Protein AF-A0A1P8FLA1-F1 (afdb_monomer)

pLDDT: mean 89.1, std 13.0, range [24.81, 98.81]

Mean predicted aligned error: 10.37 Å

Structure (mmCIF, N/CA/C/O backbone):
data_AF-A0A1P8FLA1-F1
#
_entry.id   AF-A0A1P8FLA1-F1
#
loop_
_atom_site.group_PDB
_atom_site.id
_atom_site.type_symbol
_atom_site.label_atom_id
_atom_site.label_alt_id
_atom_site.label_comp_id
_atom_site.label_asym_id
_atom_site.label_entity_id
_atom_site.label_seq_id
_atom_site.pdbx_PDB_ins_code
_atom_site.Cartn_x
_atom_site.Cartn_y
_atom_site.Cartn_z
_atom_site.occupancy
_atom_site.B_iso_or_equiv
_atom_site.auth_seq_id
_atom_site.auth_comp_id
_atom_site.auth_asym_id
_atom_site.auth_atom_id
_atom_site.pdbx_PDB_model_num
ATOM 1 N N . MET A 1 1 ? -24.719 -13.688 -19.313 1.00 31.91 1 MET A N 1
ATOM 2 C CA . MET A 1 1 ? -23.621 -13.554 -20.292 1.00 31.91 1 MET A CA 1
ATOM 3 C C . MET A 1 1 ? -22.405 -13.103 -19.505 1.00 31.91 1 MET A C 1
ATOM 5 O O . MET A 1 1 ? -22.441 -12.004 -18.977 1.00 31.91 1 MET A O 1
ATOM 9 N N . LEU A 1 2 ? -21.429 -13.993 -19.299 1.00 28.66 2 LEU A N 1
ATOM 10 C CA . LEU A 1 2 ? -20.189 -13.680 -18.582 1.00 28.66 2 LEU A CA 1
ATOM 11 C C . LEU A 1 2 ? -19.355 -12.711 -19.432 1.00 28.66 2 LEU A C 1
ATOM 13 O O . LEU A 1 2 ? -18.985 -13.062 -20.553 1.00 28.66 2 LEU A O 1
ATOM 17 N N . SER A 1 3 ? -19.051 -11.526 -18.903 1.00 26.59 3 SER A N 1
ATOM 18 C CA . SER A 1 3 ? -17.996 -10.672 -19.451 1.00 26.59 3 SER A CA 1
ATOM 19 C C . SER A 1 3 ? -16.650 -11.251 -19.039 1.00 26.59 3 SER A C 1
ATOM 21 O O . SER A 1 3 ? -16.275 -11.218 -17.870 1.00 26.59 3 SER A O 1
ATOM 23 N N . LEU A 1 4 ? -15.941 -11.808 -20.017 1.00 25.27 4 LEU A N 1
ATOM 24 C CA . LEU A 1 4 ? -14.537 -12.166 -19.911 1.00 25.27 4 LEU A CA 1
ATOM 25 C C . LEU A 1 4 ? -13.747 -10.851 -19.802 1.00 25.27 4 LEU A C 1
ATOM 27 O O . LEU A 1 4 ? -13.587 -10.136 -20.791 1.00 25.27 4 LEU A O 1
ATOM 31 N N 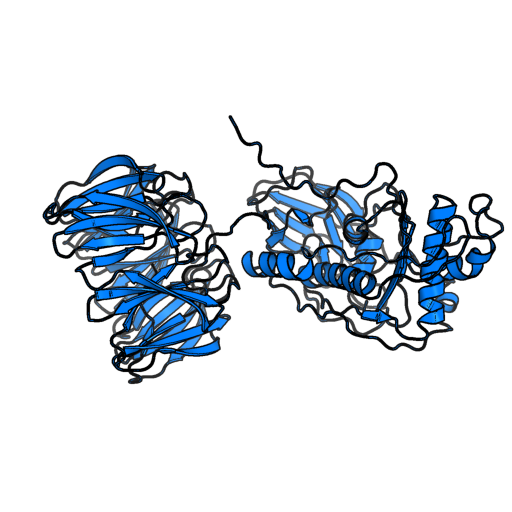. VAL A 1 5 ? -13.313 -10.495 -18.595 1.00 26.98 5 VAL A N 1
ATOM 32 C CA . VAL A 1 5 ? -12.340 -9.417 -18.400 1.00 26.98 5 VAL A CA 1
ATOM 33 C C . VAL A 1 5 ? -11.045 -9.885 -19.060 1.00 26.98 5 VAL A C 1
ATOM 35 O O . VAL A 1 5 ? -10.452 -10.877 -18.637 1.00 26.98 5 VAL A O 1
ATOM 38 N N . LEU A 1 6 ? -10.645 -9.224 -20.149 1.00 24.81 6 LEU A N 1
ATOM 39 C CA . LEU A 1 6 ? -9.324 -9.410 -20.740 1.00 24.81 6 LEU A CA 1
ATOM 40 C C . LEU A 1 6 ? -8.294 -9.037 -19.667 1.00 24.81 6 LEU A C 1
ATOM 42 O O . LEU A 1 6 ? -8.102 -7.856 -19.383 1.00 24.81 6 LEU A O 1
ATOM 46 N N . LEU A 1 7 ? -7.620 -10.036 -19.090 1.00 28.16 7 LEU A N 1
ATOM 47 C CA . LEU A 1 7 ? -6.320 -9.811 -18.471 1.00 28.16 7 LEU A CA 1
ATOM 48 C C . LEU A 1 7 ? -5.453 -9.123 -19.528 1.00 28.16 7 LEU A C 1
ATOM 50 O O . LEU A 1 7 ? -5.267 -9.661 -20.624 1.00 28.16 7 LEU A O 1
ATOM 54 N N . ALA A 1 8 ? -4.929 -7.942 -19.211 1.00 29.03 8 ALA A N 1
ATOM 55 C CA . ALA A 1 8 ? -3.833 -7.371 -19.970 1.00 29.03 8 ALA A CA 1
ATOM 56 C C . ALA A 1 8 ? -2.646 -8.331 -19.821 1.00 29.03 8 ALA A C 1
ATOM 58 O O . ALA A 1 8 ? -1.945 -8.331 -18.811 1.00 29.03 8 ALA A O 1
ATOM 59 N N . ALA A 1 9 ? -2.485 -9.222 -20.798 1.00 28.44 9 ALA A N 1
ATOM 60 C CA . ALA A 1 9 ? -1.326 -10.085 -20.888 1.00 28.44 9 ALA A CA 1
ATOM 61 C C . ALA A 1 9 ? -0.068 -9.207 -20.897 1.00 28.44 9 ALA A C 1
ATOM 63 O O . ALA A 1 9 ? -0.044 -8.156 -21.547 1.00 28.44 9 ALA A O 1
ATOM 64 N N . ALA A 1 10 ? 0.974 -9.650 -20.188 1.00 36.9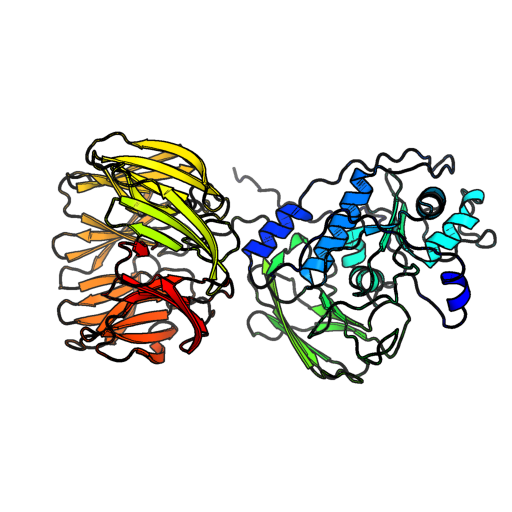1 10 ALA A N 1
ATOM 65 C CA . ALA A 1 10 ? 2.327 -9.140 -20.385 1.00 36.91 10 ALA A CA 1
ATOM 66 C C . ALA A 1 10 ? 2.614 -9.055 -21.897 1.00 36.91 10 ALA A C 1
ATOM 68 O O . ALA A 1 10 ? 2.111 -9.908 -22.638 1.00 36.91 10 ALA A O 1
ATOM 69 N N . PRO A 1 11 ? 3.361 -8.044 -22.380 1.00 35.06 11 PRO A N 1
ATOM 70 C CA . PRO A 1 11 ? 3.592 -7.876 -23.808 1.00 35.06 11 PRO A CA 1
ATOM 71 C C . PRO A 1 11 ? 4.134 -9.185 -24.385 1.00 35.06 11 PRO A C 1
ATOM 73 O O . PRO A 1 11 ? 5.237 -9.614 -24.055 1.00 35.06 11 PRO A O 1
ATOM 76 N N . ALA A 1 12 ? 3.323 -9.851 -25.208 1.00 34.38 12 ALA A N 1
ATOM 77 C CA . ALA A 1 12 ? 3.752 -11.031 -25.930 1.00 34.38 12 ALA A CA 1
ATOM 78 C C . ALA A 1 12 ? 4.843 -10.578 -26.903 1.00 34.38 12 ALA A C 1
ATOM 80 O O . ALA A 1 12 ? 4.587 -9.761 -27.792 1.00 34.38 12 ALA A O 1
ATOM 81 N N . PHE A 1 13 ? 6.069 -11.055 -26.693 1.00 44.44 13 PHE A N 1
ATOM 82 C CA . PHE A 1 13 ? 7.175 -10.787 -27.602 1.00 44.44 13 PHE A CA 1
ATOM 83 C C . PHE A 1 13 ? 6.821 -11.308 -29.003 1.00 44.44 13 PHE A C 1
ATOM 85 O O . PHE A 1 13 ? 6.165 -12.344 -29.144 1.00 44.44 13 PHE A O 1
ATOM 92 N N . ALA A 1 14 ? 7.214 -10.575 -30.048 1.00 46.84 14 ALA A N 1
ATOM 93 C CA . ALA A 1 14 ? 7.041 -11.037 -31.423 1.00 46.84 14 ALA A CA 1
ATOM 94 C C . ALA A 1 14 ? 7.743 -12.398 -31.608 1.00 46.84 14 ALA A C 1
ATOM 96 O O . ALA A 1 14 ? 8.778 -12.638 -30.989 1.00 46.84 14 ALA A O 1
ATOM 97 N N . GLN A 1 15 ? 7.208 -13.273 -32.471 1.00 43.75 15 GLN A N 1
ATOM 98 C CA . GLN A 1 15 ? 7.729 -14.637 -32.697 1.00 43.75 15 GLN A CA 1
ATOM 99 C C . GLN A 1 15 ? 9.218 -14.703 -33.108 1.00 43.75 15 GLN A C 1
ATOM 101 O O . GLN A 1 15 ? 9.812 -15.770 -32.996 1.00 43.75 15 GLN A O 1
ATOM 106 N N . ASP A 1 16 ? 9.816 -13.574 -33.508 1.00 58.03 16 ASP A N 1
ATOM 107 C CA . ASP A 1 16 ? 11.208 -13.447 -33.960 1.00 58.03 16 ASP A CA 1
ATOM 108 C C . ASP A 1 16 ? 12.077 -12.543 -33.050 1.00 58.03 16 ASP A C 1
ATOM 110 O O . ASP A 1 16 ? 13.140 -12.076 -33.464 1.00 58.03 16 ASP A O 1
ATOM 114 N N . ALA A 1 17 ? 11.638 -12.242 -31.820 1.00 78.12 17 ALA A N 1
ATOM 115 C CA . ALA A 1 17 ? 12.408 -11.400 -30.904 1.00 78.12 17 ALA A CA 1
ATOM 116 C C . ALA A 1 17 ? 13.679 -12.117 -30.401 1.00 78.12 17 ALA A C 1
ATOM 118 O O . ALA A 1 17 ? 13.623 -13.237 -29.896 1.00 78.12 17 ALA A O 1
ATOM 119 N N . GLN A 1 18 ? 14.837 -11.463 -30.518 1.00 85.62 18 GLN A N 1
ATOM 120 C CA . GLN A 1 18 ? 16.144 -12.024 -30.173 1.00 85.62 18 GLN A CA 1
ATOM 121 C C . GLN A 1 18 ? 16.954 -11.054 -29.313 1.00 85.62 18 GLN A C 1
ATOM 123 O O . GLN A 1 18 ? 17.125 -9.888 -29.667 1.00 85.62 18 GLN A O 1
ATOM 128 N N . LEU A 1 19 ? 17.525 -11.558 -28.222 1.00 88.69 19 LEU A N 1
ATOM 129 C CA . LEU A 1 19 ? 18.595 -10.881 -27.493 1.00 88.69 19 LEU A CA 1
ATOM 130 C C . LEU A 1 19 ? 19.948 -11.387 -28.003 1.00 88.69 19 LEU A C 1
ATOM 132 O O . LEU A 1 19 ? 20.130 -12.591 -28.215 1.00 88.69 19 LEU A O 1
ATOM 136 N N . GLY A 1 20 ? 20.899 -10.478 -28.215 1.00 85.62 20 GLY A N 1
ATOM 137 C CA . GLY A 1 20 ? 22.300 -10.865 -28.389 1.00 85.62 20 GLY A CA 1
ATOM 138 C C . GLY A 1 20 ? 22.859 -11.393 -27.068 1.00 85.62 20 GLY A C 1
ATOM 139 O O . GLY A 1 20 ? 22.128 -11.422 -26.087 1.00 85.62 20 GLY A O 1
ATOM 140 N N . PRO A 1 21 ? 24.127 -11.819 -26.998 1.00 85.06 21 PRO A N 1
ATOM 141 C CA . PRO A 1 21 ? 24.830 -11.793 -25.720 1.00 85.06 21 PRO A CA 1
ATOM 142 C C . PRO A 1 21 ? 24.956 -10.340 -25.224 1.00 85.06 21 PRO A C 1
ATOM 144 O O . PRO A 1 21 ? 24.716 -9.394 -25.974 1.00 85.06 21 PRO A O 1
ATOM 147 N N . ALA A 1 22 ? 25.339 -10.163 -23.961 1.00 82.44 22 ALA A N 1
ATOM 148 C CA . ALA A 1 22 ? 25.677 -8.850 -23.419 1.00 82.44 22 ALA A CA 1
ATOM 149 C C . ALA A 1 22 ? 27.112 -8.444 -23.803 1.00 82.44 22 ALA A C 1
ATOM 151 O O . ALA A 1 22 ? 27.976 -9.320 -23.954 1.00 82.44 22 ALA A O 1
ATOM 152 N N . PRO A 1 23 ? 27.416 -7.133 -23.895 1.00 83.19 23 PRO A N 1
ATOM 153 C CA . PRO A 1 23 ? 28.763 -6.692 -24.217 1.00 83.19 23 PRO A CA 1
ATOM 154 C C . PRO A 1 23 ? 29.713 -7.037 -23.064 1.00 83.19 23 PRO A C 1
ATOM 156 O O . PRO A 1 23 ? 29.343 -6.959 -21.889 1.00 83.19 23 PRO A O 1
ATOM 159 N N . TRP A 1 24 ? 30.944 -7.417 -23.399 1.00 74.69 24 TRP A N 1
ATOM 160 C CA . TRP A 1 24 ? 31.965 -7.844 -22.442 1.00 74.69 24 TRP A CA 1
ATOM 161 C C . TRP A 1 24 ? 33.340 -7.299 -22.832 1.00 74.69 24 TRP A C 1
ATOM 163 O O . TRP A 1 24 ? 33.589 -7.001 -24.000 1.00 74.69 24 TRP A O 1
ATOM 173 N N . PHE A 1 25 ? 34.232 -7.173 -21.848 1.00 68.12 25 PHE A N 1
ATOM 174 C CA . PHE A 1 25 ? 35.617 -6.750 -22.060 1.00 68.12 25 PHE A CA 1
ATOM 175 C C . PHE A 1 25 ? 36.573 -7.913 -21.831 1.00 68.12 25 PHE A C 1
ATOM 177 O O . PHE A 1 25 ? 36.444 -8.638 -20.844 1.00 68.12 25 PHE A O 1
ATOM 184 N N . ASP A 1 26 ? 37.607 -8.019 -22.658 1.00 57.34 26 ASP A N 1
ATOM 185 C CA . ASP A 1 26 ? 38.807 -8.764 -22.283 1.00 57.34 26 ASP A CA 1
ATOM 186 C C . ASP A 1 26 ? 39.887 -7.806 -21.736 1.00 57.34 26 ASP A C 1
ATOM 188 O O . ASP A 1 26 ? 39.865 -6.593 -21.963 1.00 57.34 26 ASP A O 1
ATOM 192 N N . ALA A 1 27 ? 40.853 -8.336 -20.983 1.00 50.91 27 ALA A N 1
ATOM 193 C CA . ALA A 1 27 ? 41.927 -7.525 -20.402 1.00 50.91 27 ALA A CA 1
ATOM 194 C C . ALA A 1 27 ? 42.806 -6.826 -21.468 1.00 50.91 27 ALA A C 1
ATOM 196 O O . ALA A 1 27 ? 43.453 -5.822 -21.170 1.00 50.91 27 ALA A O 1
ATOM 197 N N . SER A 1 28 ? 42.817 -7.325 -22.709 1.00 53.28 28 SER A N 1
ATOM 198 C CA . SER A 1 28 ? 43.561 -6.768 -23.848 1.00 53.28 28 SER A CA 1
ATOM 199 C C . SER A 1 28 ? 42.853 -5.613 -24.566 1.00 53.28 28 SER A C 1
ATOM 201 O O . SER A 1 28 ? 43.512 -4.812 -25.226 1.00 53.28 28 SER A O 1
ATOM 203 N N . SER A 1 29 ? 41.535 -5.488 -24.425 1.00 53.78 29 SER A N 1
ATOM 204 C CA . SER A 1 29 ? 40.696 -4.505 -25.121 1.00 53.78 29 SER A CA 1
ATOM 205 C C . SER A 1 29 ? 40.427 -3.252 -24.291 1.00 53.78 29 SER A C 1
ATOM 207 O O . SER A 1 29 ? 39.883 -2.282 -24.813 1.00 53.78 29 SER A O 1
ATOM 209 N N . TYR A 1 30 ? 40.905 -3.199 -23.043 1.00 56.78 30 TYR A N 1
ATOM 210 C CA . TYR A 1 30 ? 40.777 -2.041 -22.151 1.00 56.78 30 TYR A CA 1
ATOM 211 C C . TYR A 1 30 ? 41.151 -0.720 -22.861 1.00 56.78 30 TYR A C 1
ATOM 213 O O . TYR A 1 30 ? 40.375 0.227 -22.880 1.00 56.78 30 TYR A O 1
ATOM 221 N N . ALA A 1 31 ? 42.280 -0.664 -23.575 1.00 53.12 31 ALA A N 1
ATOM 222 C CA . ALA A 1 31 ? 42.702 0.548 -24.292 1.00 53.12 31 ALA A CA 1
ATOM 223 C C . ALA A 1 31 ? 41.784 0.954 -25.473 1.00 53.12 31 ALA A C 1
ATOM 225 O O . ALA A 1 31 ? 41.673 2.144 -25.781 1.00 53.12 31 ALA A O 1
ATOM 226 N N . TYR A 1 32 ? 41.110 -0.006 -26.118 1.00 54.19 32 TYR A N 1
ATOM 227 C CA . TYR A 1 32 ? 40.192 0.237 -27.240 1.00 54.19 32 TYR A CA 1
ATOM 228 C C . TYR A 1 32 ? 38.908 0.946 -26.781 1.00 54.19 32 TYR A C 1
ATOM 230 O O . TYR A 1 32 ? 38.392 1.819 -27.476 1.00 54.19 32 TYR A O 1
ATOM 238 N N . PHE A 1 33 ? 38.428 0.647 -25.572 1.00 55.72 33 PHE A N 1
ATOM 239 C CA . PHE A 1 33 ? 37.184 1.219 -25.057 1.00 55.72 33 PHE A CA 1
ATOM 240 C C . PHE A 1 33 ? 37.326 2.635 -24.461 1.00 55.72 33 PHE A C 1
ATOM 242 O O . PHE A 1 33 ? 36.334 3.364 -24.445 1.00 55.72 33 PHE A O 1
ATOM 249 N N . PHE A 1 34 ? 38.526 3.055 -24.021 1.00 55.72 34 PHE A N 1
ATOM 250 C CA . PHE A 1 34 ? 38.703 4.253 -23.169 1.00 55.72 34 PHE A CA 1
ATOM 251 C C . PHE A 1 34 ? 39.449 5.450 -23.791 1.00 55.72 34 PHE A C 1
ATOM 253 O O . PHE A 1 34 ? 39.518 6.508 -23.169 1.00 55.72 34 PHE A O 1
ATOM 260 N N . THR A 1 35 ? 40.008 5.348 -24.999 1.00 52.50 35 THR A N 1
ATOM 261 C CA . THR A 1 35 ? 40.899 6.398 -25.547 1.00 52.50 35 THR A CA 1
ATOM 262 C C . THR A 1 35 ? 40.202 7.658 -26.088 1.00 52.50 35 THR A C 1
ATOM 264 O O . THR A 1 35 ? 40.901 8.602 -26.451 1.00 52.50 35 THR A O 1
ATOM 267 N N . GLN A 1 36 ? 38.863 7.736 -26.128 1.00 51.03 36 GLN A N 1
ATOM 268 C CA . GLN A 1 36 ? 38.160 8.776 -26.907 1.00 51.03 36 GLN A CA 1
ATOM 269 C C . GLN A 1 36 ? 37.080 9.608 -26.187 1.00 51.03 36 GLN A C 1
ATOM 271 O O . GLN A 1 36 ? 36.448 10.437 -26.839 1.00 51.03 36 GLN A O 1
ATOM 276 N N . GLU A 1 37 ? 36.843 9.473 -24.878 1.00 55.44 37 GLU A N 1
ATOM 277 C CA . GLU A 1 37 ? 35.618 10.053 -24.289 1.00 55.44 37 GLU A CA 1
ATOM 278 C C . GLU A 1 37 ? 35.858 11.182 -23.284 1.00 55.44 37 GLU A C 1
ATOM 280 O O . GLU A 1 37 ? 36.515 11.018 -22.259 1.00 55.44 37 GLU A O 1
ATOM 285 N N . LYS A 1 38 ? 35.260 12.345 -23.568 1.00 49.69 38 LYS A N 1
ATOM 286 C CA . LYS A 1 38 ? 35.011 13.414 -22.592 1.00 49.69 38 LYS A CA 1
ATOM 287 C C . LYS A 1 38 ? 33.520 13.384 -22.255 1.00 49.69 38 LYS A C 1
ATOM 289 O O . LYS A 1 38 ? 32.700 13.428 -23.168 1.00 49.69 38 LYS A O 1
ATOM 294 N N . SER A 1 39 ? 33.165 13.264 -20.979 1.00 57.97 39 SER A N 1
ATOM 295 C CA . SER A 1 39 ? 31.798 12.984 -20.512 1.00 57.97 39 SER A CA 1
ATOM 296 C C . SER A 1 39 ? 31.036 14.237 -20.070 1.00 57.97 39 SER A C 1
ATOM 298 O O . SER A 1 39 ? 31.539 14.991 -19.238 1.00 57.97 39 SER A O 1
ATOM 300 N N . PHE A 1 40 ? 29.794 14.388 -20.543 1.00 53.88 40 PHE A N 1
ATOM 301 C CA . PHE A 1 40 ? 28.754 15.239 -19.947 1.00 53.88 40 PHE A CA 1
ATOM 302 C C . PHE A 1 40 ? 27.384 14.551 -20.097 1.00 53.88 40 PHE A C 1
ATOM 304 O O . PHE A 1 40 ? 27.126 13.901 -21.109 1.00 53.88 40 PHE A O 1
ATOM 311 N N . ALA A 1 41 ? 26.525 14.679 -19.081 1.00 60.81 41 ALA A N 1
ATOM 312 C CA . ALA A 1 41 ? 25.224 14.013 -18.976 1.00 60.81 41 ALA A CA 1
ATOM 313 C C . ALA A 1 41 ? 24.078 15.032 -18.915 1.00 60.81 41 ALA A C 1
ATOM 315 O O . ALA A 1 41 ? 24.230 16.096 -18.310 1.00 60.81 41 ALA A O 1
ATOM 316 N N . LYS A 1 42 ? 22.905 14.681 -19.455 1.00 63.66 42 LYS A N 1
ATOM 317 C CA . LYS A 1 42 ? 21.631 15.331 -19.107 1.00 63.66 42 LYS A CA 1
ATOM 318 C C . LYS A 1 42 ? 20.812 14.353 -18.265 1.00 63.66 42 LYS A C 1
ATOM 320 O O . LYS A 1 42 ? 20.441 13.287 -18.757 1.00 63.66 42 LYS A O 1
ATOM 325 N N . ALA A 1 43 ? 20.518 14.713 -17.016 1.00 61.12 43 ALA A N 1
ATOM 326 C CA . ALA A 1 43 ? 19.530 13.988 -16.221 1.00 61.12 43 ALA A CA 1
ATOM 327 C C . ALA A 1 43 ? 18.148 14.187 -16.864 1.00 61.12 43 ALA A C 1
ATOM 329 O O . ALA A 1 43 ? 17.716 15.321 -17.068 1.00 61.12 43 ALA A O 1
ATOM 330 N N . VAL A 1 44 ? 17.497 13.087 -17.239 1.00 69.31 44 VAL A N 1
ATOM 331 C CA . VAL A 1 44 ? 16.188 13.104 -17.910 1.00 69.31 44 VAL A CA 1
ATOM 332 C C . VAL A 1 44 ? 15.069 12.924 -16.890 1.00 69.31 44 VAL A C 1
ATOM 334 O O . VAL A 1 44 ? 14.147 13.730 -16.807 1.00 69.31 44 VAL A O 1
ATOM 337 N N . THR A 1 45 ? 15.165 11.876 -16.077 1.00 75.38 45 THR A N 1
ATOM 338 C CA . THR A 1 45 ? 14.226 11.584 -14.995 1.00 75.38 45 THR A CA 1
ATOM 339 C C . THR A 1 45 ? 15.019 10.945 -13.874 1.00 75.38 45 THR A C 1
ATOM 341 O O . THR A 1 45 ? 15.568 9.861 -14.057 1.00 75.38 45 THR A O 1
ATOM 344 N N . THR A 1 46 ? 15.110 11.636 -12.741 1.00 86.12 46 THR A N 1
ATOM 345 C CA . THR A 1 46 ? 15.734 11.096 -11.534 1.00 86.12 46 THR A CA 1
ATOM 346 C C . THR A 1 46 ? 14.653 10.447 -10.687 1.00 86.12 46 THR A C 1
ATOM 348 O O . THR A 1 46 ? 13.742 11.131 -10.225 1.00 86.12 46 THR A O 1
ATOM 351 N N . ILE A 1 47 ? 14.769 9.142 -10.474 1.00 90.19 47 ILE A N 1
ATOM 352 C CA . ILE A 1 47 ? 13.895 8.371 -9.593 1.00 90.19 47 ILE A CA 1
ATOM 353 C C . ILE A 1 47 ? 14.708 8.027 -8.346 1.00 90.19 47 ILE A C 1
ATOM 355 O O . ILE A 1 47 ? 15.753 7.373 -8.427 1.00 90.19 47 ILE A O 1
ATOM 359 N N . THR A 1 48 ? 14.267 8.511 -7.187 1.00 89.94 48 THR A N 1
ATOM 360 C CA . THR A 1 48 ? 14.844 8.095 -5.905 1.00 89.94 48 THR A CA 1
ATOM 361 C C . THR A 1 48 ? 14.577 6.607 -5.679 1.00 89.94 48 THR A C 1
ATOM 363 O O . THR A 1 48 ? 13.547 6.121 -6.148 1.00 89.94 48 THR A O 1
ATOM 366 N N . PRO A 1 49 ? 15.452 5.882 -4.957 1.00 91.69 49 PRO A N 1
ATOM 367 C CA . PRO A 1 49 ? 15.188 4.502 -4.557 1.00 91.69 49 PRO A CA 1
ATOM 368 C C . PRO A 1 49 ? 13.746 4.311 -4.070 1.00 91.69 49 PRO A C 1
ATOM 370 O O . PRO A 1 49 ? 13.278 5.058 -3.208 1.00 91.69 49 PRO A O 1
ATOM 373 N N . ILE A 1 50 ? 13.034 3.353 -4.664 1.00 91.12 50 ILE A N 1
ATOM 374 C CA . ILE A 1 50 ? 11.629 3.086 -4.348 1.00 91.12 50 ILE A CA 1
ATOM 375 C C . ILE A 1 50 ? 11.581 2.336 -3.018 1.00 91.12 50 ILE A C 1
ATOM 377 O O . ILE A 1 50 ? 12.319 1.373 -2.813 1.00 91.12 50 ILE A O 1
ATOM 381 N N . ALA A 1 51 ? 10.698 2.764 -2.117 1.00 85.88 51 ALA A N 1
ATOM 382 C CA . ALA A 1 51 ? 10.455 2.087 -0.849 1.00 85.88 51 ALA A CA 1
ATOM 383 C C . ALA A 1 51 ? 9.664 0.791 -1.086 1.00 85.88 51 ALA A C 1
ATOM 385 O O . ALA A 1 51 ? 8.462 0.728 -0.845 1.00 85.88 51 ALA A O 1
ATOM 386 N N . THR A 1 52 ? 10.337 -0.258 -1.562 1.00 89.06 52 THR A N 1
ATOM 387 C CA . THR A 1 52 ? 9.708 -1.549 -1.882 1.00 89.06 52 THR A CA 1
ATOM 38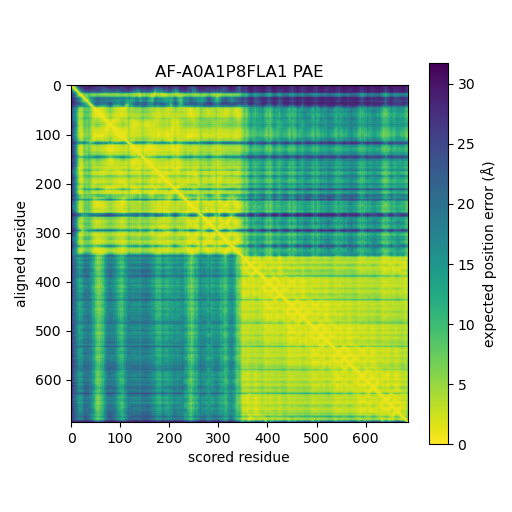8 C C . THR A 1 52 ? 9.120 -2.257 -0.660 1.00 89.06 52 THR A C 1
ATOM 390 O O . THR A 1 52 ? 8.337 -3.185 -0.816 1.00 89.06 52 THR A O 1
ATOM 393 N N . GLY A 1 53 ? 9.421 -1.820 0.567 1.00 81.00 53 GLY A N 1
ATOM 394 C CA . GLY A 1 53 ? 8.681 -2.239 1.764 1.00 81.00 53 GLY A CA 1
ATOM 395 C C . GLY A 1 53 ? 7.184 -1.902 1.700 1.00 81.00 53 GLY A C 1
ATOM 396 O O . GLY A 1 53 ? 6.378 -2.679 2.199 1.00 81.00 53 GLY A O 1
ATOM 397 N N . SER A 1 54 ? 6.809 -0.829 0.992 1.00 78.81 54 SER A N 1
ATOM 398 C CA . SER A 1 54 ? 5.422 -0.393 0.803 1.00 78.81 54 SER A CA 1
ATOM 399 C C . SER A 1 54 ? 4.872 -0.842 -0.556 1.00 78.81 54 SER A C 1
ATOM 401 O O . SER A 1 54 ? 5.405 -0.520 -1.628 1.00 78.81 54 SER A O 1
ATOM 403 N N . LYS A 1 55 ? 3.746 -1.569 -0.521 1.00 82.06 55 LYS A N 1
ATOM 404 C CA . LYS A 1 55 ? 3.000 -1.978 -1.725 1.00 82.06 55 LYS A CA 1
ATOM 405 C C . LYS A 1 55 ? 2.507 -0.753 -2.505 1.00 82.06 55 LYS A C 1
ATOM 407 O O . LYS A 1 55 ? 2.572 -0.745 -3.733 1.00 82.06 55 LYS A O 1
ATOM 412 N N . TYR A 1 56 ? 2.085 0.295 -1.797 1.00 77.81 56 TYR A N 1
ATOM 413 C CA . TYR A 1 56 ? 1.553 1.534 -2.370 1.00 77.81 56 TYR A CA 1
ATOM 414 C C . TYR A 1 56 ? 2.641 2.372 -3.028 1.00 77.81 56 TYR A C 1
ATOM 416 O O . TYR A 1 56 ? 2.490 2.743 -4.190 1.00 77.81 56 TYR A O 1
ATOM 424 N N . ALA A 1 57 ? 3.779 2.579 -2.355 1.00 80.94 57 ALA A N 1
ATOM 425 C CA . ALA A 1 57 ? 4.922 3.273 -2.950 1.00 80.94 57 ALA A CA 1
ATOM 426 C C . ALA A 1 57 ?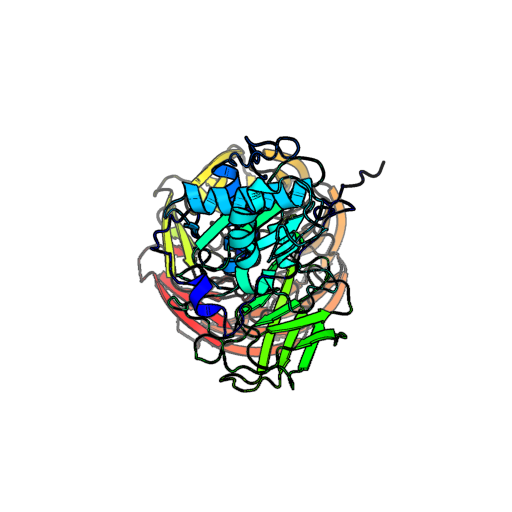 5.377 2.572 -4.240 1.00 80.94 57 ALA A C 1
ATOM 428 O O . ALA A 1 57 ? 5.649 3.216 -5.255 1.00 80.94 57 ALA A O 1
ATOM 429 N N . THR A 1 58 ? 5.378 1.237 -4.227 1.00 90.00 58 THR A N 1
ATOM 430 C CA . THR A 1 58 ? 5.722 0.429 -5.398 1.00 90.00 58 THR A CA 1
ATOM 431 C C . THR A 1 58 ? 4.691 0.555 -6.524 1.00 90.00 58 THR A C 1
ATOM 433 O O . THR A 1 58 ? 5.074 0.728 -7.684 1.00 90.00 58 THR A O 1
ATOM 436 N N . LYS A 1 59 ? 3.387 0.496 -6.214 1.00 87.06 59 LYS A N 1
ATOM 437 C CA . LYS A 1 59 ? 2.307 0.677 -7.200 1.00 87.06 59 LYS A CA 1
ATOM 438 C C . LYS A 1 59 ? 2.334 2.079 -7.805 1.00 87.06 59 LYS A C 1
ATOM 440 O O . LYS A 1 59 ? 2.284 2.209 -9.024 1.00 87.06 59 LYS A O 1
ATOM 445 N N . SER A 1 60 ? 2.481 3.106 -6.973 1.00 83.31 60 SER A N 1
ATOM 446 C CA . SER A 1 60 ? 2.579 4.503 -7.397 1.00 83.31 60 SER A CA 1
ATOM 447 C C . SER A 1 60 ? 3.775 4.719 -8.329 1.00 83.31 60 SER A C 1
ATOM 449 O O . SER A 1 60 ? 3.630 5.286 -9.414 1.00 83.31 60 SER A O 1
ATOM 451 N N . ALA A 1 61 ? 4.946 4.170 -7.988 1.00 90.19 61 ALA A N 1
ATOM 452 C CA . ALA A 1 61 ? 6.118 4.225 -8.857 1.00 90.19 61 ALA A CA 1
ATOM 453 C C . ALA A 1 61 ? 5.910 3.461 -10.176 1.00 90.19 61 ALA A C 1
ATOM 455 O O . ALA A 1 61 ? 6.304 3.947 -11.237 1.00 90.19 61 ALA A O 1
ATOM 456 N N . TYR A 1 62 ? 5.265 2.290 -10.134 1.00 92.69 62 TYR A N 1
ATOM 457 C CA . TYR A 1 62 ? 4.893 1.541 -11.336 1.00 92.69 62 TYR A CA 1
ATOM 458 C C . TYR A 1 62 ? 3.975 2.371 -12.241 1.00 92.69 62 TYR A C 1
ATOM 460 O O . TYR A 1 62 ? 4.286 2.555 -13.414 1.00 92.69 62 TYR A O 1
ATOM 468 N N . GLN A 1 63 ? 2.900 2.947 -11.702 1.00 88.19 63 GLN A N 1
ATOM 469 C CA . GLN A 1 63 ? 1.955 3.777 -12.454 1.00 88.19 63 GLN A CA 1
ATOM 470 C C . GLN A 1 63 ? 2.603 5.047 -13.019 1.00 88.19 63 GLN A C 1
ATOM 472 O O . GLN A 1 63 ? 2.310 5.438 -14.145 1.00 88.19 63 GLN A O 1
ATOM 477 N N . THR A 1 64 ? 3.506 5.667 -12.260 1.00 86.94 64 THR A N 1
ATOM 478 C CA . THR A 1 64 ? 4.133 6.942 -12.631 1.00 86.94 64 THR A CA 1
ATOM 479 C C . THR A 1 64 ? 5.238 6.767 -13.670 1.00 86.94 64 THR A C 1
ATOM 481 O O . THR A 1 64 ? 5.321 7.552 -14.611 1.00 86.94 64 THR A O 1
ATOM 484 N N . TYR A 1 65 ? 6.097 5.755 -13.517 1.00 89.38 65 TYR A N 1
ATOM 485 C CA . TYR A 1 65 ? 7.341 5.653 -14.292 1.00 89.38 65 TYR A CA 1
ATOM 486 C C . TYR A 1 65 ? 7.371 4.485 -15.278 1.00 89.38 65 TYR A C 1
ATOM 488 O O . TYR A 1 65 ? 8.119 4.540 -16.256 1.00 89.38 65 TYR A O 1
ATOM 496 N N . PHE A 1 66 ? 6.575 3.439 -15.040 1.00 90.69 66 PHE A N 1
ATOM 497 C CA . PHE A 1 66 ? 6.548 2.231 -15.866 1.00 90.69 66 PHE A CA 1
ATOM 498 C C . PHE A 1 66 ? 5.241 2.071 -16.652 1.00 90.69 66 PHE A C 1
ATOM 500 O O . PHE A 1 66 ? 5.243 1.527 -17.742 1.00 90.69 66 PHE A O 1
ATOM 507 N N . LEU A 1 67 ? 4.092 2.526 -16.174 1.00 89.75 67 LEU A N 1
ATOM 508 C CA . LEU A 1 67 ? 2.849 2.383 -16.932 1.00 89.75 67 LEU A CA 1
ATOM 509 C C . LEU A 1 67 ? 2.680 3.362 -18.115 1.00 89.75 67 LEU A C 1
ATOM 511 O O . LEU A 1 67 ? 2.000 2.969 -19.066 1.00 89.75 67 LEU A O 1
ATOM 515 N N . PRO A 1 68 ? 3.264 4.585 -18.136 1.00 89.31 68 PRO A N 1
ATOM 516 C CA . PRO A 1 68 ? 3.033 5.519 -19.234 1.00 89.31 68 PRO A CA 1
ATOM 517 C C . PRO A 1 68 ? 3.307 4.910 -20.613 1.00 89.31 68 PRO A C 1
ATOM 519 O O . PRO A 1 68 ? 4.314 4.217 -20.826 1.00 89.31 68 PRO A O 1
ATOM 522 N N . ALA A 1 69 ? 2.401 5.200 -21.552 1.00 89.12 69 ALA A N 1
ATOM 523 C CA . ALA A 1 69 ? 2.442 4.674 -22.909 1.00 89.12 69 ALA A CA 1
ATOM 524 C C . ALA A 1 69 ? 3.770 5.007 -23.598 1.00 89.12 69 ALA A C 1
ATOM 526 O O . ALA A 1 69 ? 4.300 6.111 -23.461 1.00 89.12 69 ALA A O 1
ATOM 527 N N . MET A 1 70 ? 4.288 4.043 -24.356 1.00 91.25 70 MET A N 1
ATOM 528 C CA . MET A 1 70 ? 5.485 4.232 -25.165 1.00 91.25 70 MET A CA 1
ATOM 529 C C . MET A 1 70 ? 5.252 5.341 -26.205 1.00 91.25 70 MET A C 1
ATOM 531 O O . MET A 1 70 ? 4.321 5.224 -27.008 1.00 91.25 70 MET A O 1
ATOM 535 N N . PRO A 1 71 ? 6.078 6.404 -26.230 1.00 92.81 71 PRO A N 1
ATOM 536 C CA . PRO A 1 71 ? 6.031 7.405 -27.287 1.00 92.81 71 PRO A CA 1
ATOM 537 C C . PRO A 1 71 ? 6.369 6.793 -28.649 1.00 92.81 71 PRO A C 1
ATOM 539 O O . PRO A 1 71 ? 7.066 5.780 -28.733 1.00 92.81 71 PRO A O 1
ATOM 542 N N . SER A 1 72 ? 5.941 7.447 -29.731 1.00 91.88 72 SER A N 1
ATOM 543 C CA . SER A 1 72 ? 6.405 7.077 -31.070 1.00 91.88 72 SER A CA 1
ATOM 544 C C . SER A 1 72 ? 7.934 7.154 -31.144 1.00 91.88 72 SER A C 1
ATOM 546 O O . SER A 1 72 ? 8.555 8.115 -30.677 1.00 91.88 72 SER A O 1
ATOM 548 N N . ILE A 1 73 ? 8.542 6.138 -31.760 1.00 92.25 73 ILE A N 1
ATOM 549 C CA . ILE A 1 73 ? 9.990 6.092 -32.001 1.00 92.25 73 ILE A CA 1
ATOM 550 C C . ILE A 1 73 ? 10.410 7.248 -32.928 1.00 92.25 73 ILE A C 1
ATOM 552 O O . ILE A 1 73 ? 11.522 7.751 -32.803 1.00 92.25 73 ILE A O 1
ATOM 556 N N . ASP A 1 74 ? 9.528 7.666 -33.849 1.00 94.12 74 ASP A N 1
ATOM 557 C CA . ASP A 1 74 ? 9.779 8.648 -34.921 1.00 94.12 74 ASP A CA 1
ATOM 558 C C . ASP A 1 74 ? 11.121 8.430 -35.630 1.00 94.12 74 ASP A C 1
ATOM 560 O O . ASP A 1 74 ? 11.914 9.351 -35.830 1.00 94.12 74 ASP A O 1
ATOM 564 N N . PHE A 1 75 ? 11.383 7.174 -35.992 1.00 95.44 75 PHE A N 1
ATOM 565 C CA . PHE A 1 75 ? 12.567 6.792 -36.747 1.00 95.44 75 PHE A CA 1
ATOM 566 C C . PHE A 1 75 ? 12.577 7.491 -38.116 1.00 95.44 75 PHE A C 1
ATOM 568 O O . PHE A 1 75 ? 11.742 7.201 -38.972 1.00 95.44 75 PHE A O 1
ATOM 575 N N . THR A 1 76 ? 13.531 8.401 -38.327 1.00 96.44 76 THR A N 1
ATOM 576 C CA . THR A 1 76 ? 13.654 9.199 -39.565 1.00 96.44 76 THR A CA 1
ATOM 577 C C . THR A 1 76 ? 14.529 8.541 -40.636 1.00 96.44 76 THR A C 1
ATOM 579 O O . THR A 1 76 ? 14.656 9.063 -41.744 1.00 96.44 76 THR A O 1
ATOM 582 N N . GLY A 1 77 ? 15.169 7.417 -40.304 1.00 95.38 77 GLY A N 1
ATOM 583 C CA . GLY A 1 77 ? 16.058 6.682 -41.197 1.00 95.38 77 GLY A CA 1
ATOM 584 C C . GLY A 1 77 ? 15.333 5.705 -42.123 1.00 95.38 77 GLY A C 1
ATOM 585 O O . GLY A 1 77 ? 14.116 5.723 -42.290 1.00 95.38 77 GLY A O 1
ATOM 586 N N . SER A 1 78 ? 16.106 4.811 -42.737 1.00 95.75 78 SER A N 1
ATOM 587 C CA . SER A 1 78 ? 15.589 3.745 -43.593 1.00 95.75 78 SER A CA 1
ATOM 588 C C . SER A 1 78 ? 16.428 2.485 -43.444 1.00 95.75 78 SER A C 1
ATOM 590 O O . SER A 1 78 ? 17.624 2.501 -43.734 1.00 95.75 78 SER A O 1
ATOM 592 N N . VAL A 1 79 ? 15.788 1.382 -43.040 1.00 95.25 79 VAL A N 1
ATOM 593 C CA . VAL A 1 79 ? 16.440 0.065 -42.965 1.00 95.25 79 VAL A CA 1
ATOM 594 C C . VAL A 1 79 ? 16.818 -0.424 -44.363 1.00 95.25 79 VAL A C 1
ATOM 596 O O . VAL A 1 79 ? 17.973 -0.752 -44.610 1.00 95.25 79 VAL A O 1
ATOM 599 N N . ALA A 1 80 ? 15.877 -0.376 -45.310 1.00 93.88 80 ALA A N 1
ATOM 600 C CA . ALA A 1 80 ? 16.121 -0.769 -46.699 1.00 93.88 80 ALA A CA 1
ATOM 601 C C . ALA A 1 80 ? 17.120 0.160 -47.414 1.00 93.88 80 ALA A C 1
ATOM 603 O O . ALA A 1 80 ? 17.904 -0.289 -48.244 1.00 93.88 80 ALA A O 1
ATOM 604 N N . GLY A 1 81 ? 17.098 1.455 -47.083 1.00 95.12 81 GLY A N 1
ATOM 605 C CA . GLY A 1 81 ? 18.003 2.463 -47.635 1.00 95.12 81 GLY A CA 1
ATOM 606 C C . GLY A 1 81 ? 19.324 2.612 -46.881 1.00 95.12 81 GLY A C 1
ATOM 607 O O . GLY A 1 81 ? 20.063 3.551 -47.168 1.00 95.12 81 GLY A O 1
ATOM 608 N N . CYS A 1 82 ? 19.615 1.757 -45.893 1.00 96.06 82 CYS A N 1
ATOM 609 C CA . CYS A 1 82 ? 20.839 1.804 -45.084 1.00 96.06 82 CYS A CA 1
ATOM 610 C C . CYS A 1 82 ? 21.152 3.186 -44.490 1.00 96.06 82 CYS A C 1
ATOM 612 O O . CYS A 1 82 ? 22.309 3.591 -44.397 1.00 96.06 82 CYS A O 1
ATOM 614 N N . THR A 1 83 ? 20.113 3.927 -44.113 1.00 96.62 83 THR A N 1
ATOM 615 C CA . THR A 1 83 ? 20.228 5.292 -43.602 1.00 96.62 83 THR A CA 1
ATOM 616 C C . THR A 1 83 ? 19.921 5.286 -42.105 1.00 96.62 83 THR A C 1
ATOM 618 O O . THR A 1 83 ? 18.776 5.003 -41.748 1.00 96.62 83 THR A O 1
ATOM 621 N N . PRO A 1 84 ? 20.889 5.604 -41.222 1.00 94.75 84 PRO A N 1
ATOM 622 C CA . PRO A 1 84 ? 20.676 5.600 -39.776 1.00 94.75 84 PRO A CA 1
ATOM 623 C C . PRO A 1 84 ? 19.579 6.567 -39.332 1.00 94.75 84 PRO A C 1
ATOM 625 O O . PRO A 1 84 ? 18.713 6.174 -38.574 1.00 94.75 84 PRO A O 1
ATOM 628 N N . GLY A 1 85 ? 19.553 7.807 -39.823 1.00 94.19 85 GLY A N 1
ATOM 629 C CA . GLY A 1 85 ? 18.584 8.800 -39.344 1.00 94.19 85 GLY A CA 1
ATOM 630 C C . GLY A 1 85 ? 18.678 9.030 -37.829 1.00 94.19 85 GLY A C 1
ATOM 631 O O . GLY A 1 85 ? 19.757 8.952 -37.245 1.00 94.19 85 GLY A O 1
ATOM 632 N N . THR A 1 86 ? 17.545 9.333 -37.203 1.00 93.31 86 THR A N 1
ATOM 633 C CA . THR A 1 86 ? 17.400 9.647 -35.774 1.00 93.31 86 THR A CA 1
ATOM 634 C C . THR A 1 86 ? 16.115 9.045 -35.206 1.00 93.31 86 THR A C 1
ATOM 636 O O . THR A 1 86 ? 15.254 8.592 -35.959 1.00 93.31 86 THR A O 1
ATOM 639 N N . ILE A 1 87 ? 15.985 9.074 -33.878 1.00 93.38 87 ILE A N 1
ATOM 640 C CA . ILE A 1 87 ? 14.776 8.714 -33.120 1.00 93.38 87 ILE A CA 1
ATOM 641 C C . ILE A 1 87 ? 14.364 9.866 -32.198 1.00 93.38 87 ILE A C 1
ATOM 643 O O . ILE A 1 87 ? 15.197 10.710 -31.836 1.00 93.38 87 ILE A O 1
ATOM 647 N N . SER A 1 88 ? 13.090 9.904 -31.806 1.00 93.12 88 SER A N 1
ATOM 648 C CA . SER A 1 88 ? 12.533 10.987 -30.993 1.00 93.12 88 SER A CA 1
ATOM 649 C C . SER A 1 88 ? 13.216 11.095 -29.628 1.00 93.12 88 SER A C 1
ATOM 651 O O . SER A 1 88 ? 13.572 10.103 -28.986 1.00 93.12 88 SER A O 1
ATOM 653 N N . THR A 1 89 ? 13.376 12.329 -29.142 1.00 90.25 89 THR A N 1
ATOM 654 C CA . THR A 1 89 ? 13.844 12.573 -27.771 1.00 90.25 89 THR A CA 1
ATOM 655 C C . THR A 1 89 ? 12.886 11.959 -26.755 1.00 90.25 89 THR A C 1
ATOM 657 O O . THR A 1 89 ? 13.349 11.325 -25.818 1.00 90.25 89 THR A O 1
ATOM 660 N N . ALA A 1 90 ? 11.571 12.056 -26.978 1.00 91.81 90 ALA A N 1
ATOM 661 C CA . ALA A 1 90 ? 10.566 11.479 -26.087 1.00 91.81 90 ALA A CA 1
ATOM 662 C C . ALA A 1 90 ? 10.738 9.959 -25.916 1.00 91.81 90 ALA A C 1
ATOM 664 O O . ALA A 1 90 ? 10.686 9.464 -24.794 1.00 91.81 90 ALA A O 1
ATOM 665 N N . TYR A 1 91 ? 11.009 9.220 -26.999 1.00 92.56 91 TYR A N 1
ATOM 666 C CA . TYR A 1 91 ? 11.279 7.784 -26.920 1.00 92.56 91 TYR A CA 1
ATOM 667 C C . TYR A 1 91 ? 12.584 7.481 -26.169 1.00 92.56 91 TYR A C 1
ATOM 669 O O . TYR A 1 91 ? 12.600 6.625 -25.286 1.00 92.56 91 TYR A O 1
ATOM 677 N N . LYS A 1 92 ? 13.668 8.221 -26.451 1.00 91.44 92 LYS A N 1
ATOM 678 C CA . LYS A 1 92 ? 14.947 8.076 -25.727 1.00 91.44 92 LYS A CA 1
ATOM 679 C C . LYS A 1 92 ? 14.774 8.313 -24.225 1.00 91.44 92 LYS A C 1
ATOM 681 O O . LYS A 1 92 ? 15.270 7.538 -23.410 1.00 91.44 92 LYS A O 1
ATOM 686 N N . GLU A 1 93 ? 14.053 9.370 -23.865 1.00 90.75 93 GLU A N 1
ATOM 687 C CA . GLU A 1 93 ? 13.765 9.731 -22.479 1.00 90.75 93 GLU A CA 1
ATOM 688 C C . GLU A 1 93 ? 12.876 8.677 -21.790 1.00 90.75 93 GLU A C 1
ATOM 690 O O . GLU A 1 93 ? 13.131 8.311 -20.642 1.00 90.75 93 GLU A O 1
ATOM 695 N N . TRP A 1 94 ? 11.914 8.096 -22.513 1.00 92.44 94 TRP A N 1
ATOM 696 C CA . TRP A 1 94 ? 11.084 6.992 -22.026 1.00 92.44 94 TRP A CA 1
ATOM 697 C C . TRP A 1 94 ? 11.889 5.707 -21.764 1.00 92.44 94 TRP A C 1
ATOM 699 O O . TRP A 1 94 ? 11.739 5.108 -20.699 1.00 92.44 94 TRP A O 1
ATOM 709 N N . VAL A 1 95 ? 12.805 5.315 -22.661 1.00 93.12 95 VAL A N 1
ATOM 710 C CA . VAL A 1 95 ? 13.709 4.162 -22.449 1.00 93.12 95 VAL A CA 1
ATOM 711 C C . VAL A 1 95 ? 14.580 4.368 -21.205 1.00 93.12 95 VAL A C 1
ATOM 713 O O . VAL A 1 95 ? 14.732 3.459 -20.389 1.00 93.12 95 VAL A O 1
ATOM 716 N N . VAL A 1 96 ? 15.120 5.575 -21.012 1.00 92.75 96 VAL A N 1
ATOM 717 C CA . VAL A 1 96 ? 15.901 5.912 -19.811 1.00 92.75 96 VAL A CA 1
ATOM 718 C C . VAL A 1 96 ? 15.045 5.842 -18.546 1.00 92.75 96 VAL A C 1
ATOM 720 O O . VAL A 1 96 ? 15.496 5.288 -17.545 1.00 92.75 96 VAL A O 1
ATOM 723 N N . SER A 1 97 ? 13.801 6.330 -18.590 1.00 92.50 97 SER A N 1
ATOM 724 C CA . SER A 1 97 ? 12.855 6.212 -17.472 1.00 92.50 97 SER A CA 1
ATOM 725 C C . SER A 1 97 ? 12.617 4.748 -17.079 1.00 92.50 97 SER A C 1
ATOM 727 O O . SER A 1 97 ? 12.639 4.423 -15.893 1.00 92.50 97 SER A O 1
ATOM 729 N N . ARG A 1 98 ? 12.490 3.835 -18.056 1.00 92.88 98 ARG A N 1
ATOM 730 C CA . ARG A 1 98 ? 12.364 2.384 -17.805 1.00 92.88 98 ARG A CA 1
ATOM 731 C C . ARG A 1 98 ? 13.580 1.821 -17.077 1.00 92.88 98 ARG A C 1
ATOM 733 O O . ARG A 1 98 ? 13.423 1.131 -16.072 1.00 92.88 98 ARG A O 1
ATOM 740 N N . ILE A 1 99 ? 14.786 2.136 -17.551 1.00 94.88 99 ILE A N 1
ATOM 741 C CA . ILE A 1 99 ? 16.039 1.704 -16.911 1.00 94.88 99 ILE A CA 1
ATOM 742 C C . ILE A 1 99 ? 16.104 2.245 -15.476 1.00 94.88 99 ILE A C 1
ATOM 744 O O . ILE A 1 99 ? 16.385 1.499 -14.537 1.00 94.88 99 ILE A O 1
ATOM 748 N N . ASN A 1 100 ? 15.783 3.527 -15.286 1.00 95.00 100 ASN A N 1
ATOM 749 C CA . ASN A 1 100 ? 15.790 4.170 -13.975 1.00 95.00 100 ASN A CA 1
ATOM 750 C C . ASN A 1 100 ? 14.745 3.590 -13.018 1.00 95.00 100 ASN A C 1
ATOM 752 O O . ASN A 1 100 ? 15.034 3.494 -11.828 1.00 95.00 100 ASN A O 1
ATOM 756 N N . TYR A 1 101 ? 13.587 3.145 -13.512 1.00 96.06 101 TYR A N 1
ATOM 757 C CA . TYR A 1 101 ? 12.588 2.446 -12.703 1.00 96.06 101 TYR A CA 1
ATOM 758 C C . TYR A 1 101 ? 13.143 1.126 -12.149 1.00 96.06 101 TYR A C 1
ATOM 760 O O . TYR A 1 101 ? 13.106 0.906 -10.939 1.00 96.06 101 TYR A O 1
ATOM 768 N N . TYR A 1 102 ? 13.729 0.278 -13.004 1.00 96.81 102 TYR A N 1
ATOM 769 C CA . TYR A 1 102 ? 14.341 -0.983 -12.567 1.00 96.81 102 TYR A CA 1
ATOM 770 C C . TYR A 1 102 ? 15.474 -0.751 -11.562 1.00 96.81 102 TYR A C 1
ATOM 772 O O . TYR A 1 102 ? 15.555 -1.443 -10.548 1.00 96.81 102 TYR A O 1
ATOM 780 N N . ARG A 1 103 ? 16.310 0.269 -11.787 1.00 95.31 103 ARG A N 1
ATOM 781 C CA . ARG A 1 103 ? 17.350 0.671 -10.829 1.00 95.31 103 ARG A CA 1
ATOM 782 C C . ARG A 1 103 ? 16.742 1.085 -9.488 1.00 95.31 103 ARG A C 1
ATOM 784 O O . ARG A 1 103 ? 17.114 0.509 -8.466 1.00 95.31 103 ARG A O 1
ATOM 791 N N . ALA A 1 104 ? 15.765 1.990 -9.495 1.00 95.25 104 ALA A N 1
ATOM 792 C CA . ALA A 1 104 ? 15.106 2.487 -8.288 1.00 95.25 104 ALA A CA 1
ATOM 793 C C . ALA A 1 104 ? 14.414 1.378 -7.483 1.00 95.25 104 ALA A C 1
ATOM 795 O O . ALA A 1 104 ? 14.502 1.382 -6.256 1.00 95.25 104 ALA A O 1
ATOM 796 N N . MET A 1 105 ? 13.817 0.388 -8.154 1.00 96.56 105 MET A N 1
ATOM 797 C CA . MET A 1 105 ? 13.244 -0.805 -7.516 1.00 96.56 105 MET A CA 1
ATOM 798 C C . MET A 1 105 ? 14.290 -1.631 -6.756 1.00 96.56 105 MET A C 1
ATOM 800 O O . MET A 1 105 ? 13.975 -2.239 -5.740 1.00 96.56 105 MET A O 1
ATOM 804 N N . THR A 1 106 ? 15.543 -1.652 -7.214 1.00 94.94 106 THR A N 1
ATOM 805 C CA . THR A 1 106 ? 16.630 -2.392 -6.543 1.00 94.94 106 THR A CA 1
ATOM 806 C C . THR A 1 106 ? 17.346 -1.605 -5.446 1.00 94.94 106 THR A C 1
ATOM 808 O O . THR A 1 106 ? 18.339 -2.076 -4.895 1.00 94.94 106 THR A O 1
ATOM 811 N N . GLY A 1 107 ? 16.866 -0.400 -5.131 1.00 92.50 107 GLY A N 1
ATOM 812 C CA . GLY A 1 107 ? 17.504 0.503 -4.176 1.00 92.50 107 GLY A CA 1
ATOM 813 C C . GLY A 1 107 ? 18.609 1.379 -4.779 1.00 92.50 107 GLY A C 1
ATOM 814 O O . GLY A 1 107 ? 19.174 2.217 -4.080 1.00 92.50 107 GLY A O 1
ATOM 815 N N . LEU A 1 108 ? 18.915 1.224 -6.072 1.00 92.25 108 LEU A N 1
ATOM 816 C CA . LEU A 1 108 ? 19.876 2.074 -6.772 1.00 92.25 108 LEU A CA 1
ATOM 817 C C . LEU A 1 108 ? 19.266 3.437 -7.118 1.00 92.25 108 LEU A C 1
ATOM 819 O O . LEU A 1 108 ? 18.073 3.523 -7.401 1.00 92.25 108 LEU A O 1
ATOM 823 N N . PRO A 1 109 ? 20.071 4.510 -7.206 1.00 90.94 109 PRO A N 1
ATOM 824 C CA . PRO A 1 109 ? 19.618 5.750 -7.819 1.00 90.94 109 PRO A CA 1
ATOM 825 C C . PRO A 1 109 ? 19.191 5.513 -9.277 1.00 90.94 109 PRO A C 1
ATOM 827 O O . PRO A 1 109 ? 19.987 5.080 -10.122 1.00 90.94 109 PRO A O 1
ATOM 830 N N . GLY A 1 110 ? 17.935 5.833 -9.586 1.00 90.88 110 GLY A N 1
ATOM 831 C CA . GLY A 1 110 ? 17.408 5.879 -10.945 1.00 90.88 110 GLY A CA 1
ATOM 832 C C . GLY A 1 110 ? 17.791 7.191 -11.620 1.00 90.88 110 GLY A C 1
ATOM 833 O O . GLY A 1 110 ? 16.920 7.986 -11.947 1.00 90.88 110 GLY A O 1
ATOM 834 N N . SER A 1 111 ? 19.090 7.455 -11.762 1.00 88.81 111 SER A N 1
ATOM 835 C CA . SER A 1 111 ? 19.633 8.718 -12.279 1.00 88.81 111 SER A CA 1
ATOM 836 C C . SER A 1 111 ? 20.505 8.538 -13.523 1.00 88.81 111 SER A C 1
ATOM 838 O O . SER A 1 111 ? 21.349 9.389 -13.805 1.00 88.81 111 SER A O 1
ATOM 840 N N . VAL A 1 112 ? 20.340 7.432 -14.255 1.00 89.25 112 VAL A N 1
ATOM 841 C CA . VAL A 1 112 ? 20.981 7.264 -15.564 1.00 89.25 112 VAL A CA 1
ATOM 842 C C . VAL A 1 112 ? 20.452 8.352 -16.495 1.00 89.25 112 VAL A C 1
ATOM 844 O O . VAL A 1 112 ? 19.249 8.618 -16.536 1.00 89.25 112 VAL A O 1
ATOM 847 N N . GLY A 1 113 ? 21.360 9.011 -17.208 1.00 89.25 113 GLY A N 1
ATOM 848 C CA . GLY A 1 113 ? 21.052 10.046 -18.188 1.00 89.25 113 GLY A CA 1
ATOM 849 C C . GLY A 1 113 ? 21.400 9.628 -19.613 1.00 89.25 113 GLY A C 1
ATOM 850 O O . GLY A 1 113 ? 22.079 8.628 -19.844 1.00 89.25 113 GLY A O 1
ATOM 851 N N . LEU A 1 114 ? 20.965 10.434 -20.580 1.00 87.19 114 LEU A N 1
ATOM 852 C CA . LEU A 1 114 ? 21.435 10.302 -21.958 1.00 87.19 114 LEU A CA 1
ATOM 853 C C . LEU A 1 114 ? 22.845 10.883 -22.081 1.00 87.19 114 LEU A C 1
ATOM 855 O O . LEU A 1 114 ? 23.131 11.961 -21.545 1.00 87.19 114 LEU A O 1
ATOM 859 N N . ASN A 1 115 ? 23.707 10.186 -22.817 1.00 76.56 115 ASN A N 1
ATOM 860 C CA . ASN A 1 115 ? 25.014 10.704 -23.191 1.00 76.56 115 ASN A CA 1
ATOM 861 C C . ASN A 1 115 ? 24.847 11.848 -24.205 1.00 76.56 115 ASN A C 1
ATOM 863 O O . ASN A 1 115 ? 24.370 11.636 -25.320 1.00 76.56 115 ASN A O 1
ATOM 867 N N . THR A 1 116 ? 25.238 13.061 -23.809 1.00 66.50 116 THR A N 1
ATOM 868 C CA . THR A 1 116 ? 25.162 14.265 -24.648 1.00 66.50 116 THR A CA 1
ATOM 869 C C . THR A 1 116 ? 26.532 14.764 -25.096 1.00 66.50 116 THR A C 1
ATOM 871 O O . THR A 1 116 ? 26.612 15.824 -25.721 1.00 66.50 116 THR A O 1
ATOM 874 N N . SER A 1 117 ? 27.621 14.043 -24.811 1.00 58.97 117 SER A N 1
ATOM 875 C CA . SER A 1 117 ? 28.932 14.404 -25.339 1.00 58.97 117 SER A CA 1
ATOM 876 C C . SER A 1 117 ? 29.083 13.898 -26.774 1.00 58.97 117 SER A C 1
ATOM 878 O O . SER A 1 117 ? 29.008 12.708 -27.052 1.00 58.97 117 SER A O 1
ATOM 880 N N . ASN A 1 118 ? 29.251 14.840 -27.708 1.00 62.75 118 ASN A N 1
ATOM 881 C CA . ASN A 1 118 ? 29.223 14.582 -29.152 1.00 62.75 118 ASN A CA 1
ATOM 882 C C . ASN A 1 118 ? 28.035 13.686 -29.576 1.00 62.75 118 ASN A C 1
ATOM 884 O O . ASN A 1 118 ? 28.234 12.604 -30.135 1.00 62.75 118 ASN A O 1
ATOM 888 N N . PRO A 1 119 ? 26.785 14.118 -29.313 1.00 57.88 119 PRO A N 1
ATOM 889 C CA . PRO A 1 119 ? 25.611 13.269 -29.502 1.00 57.88 119 PRO A CA 1
ATOM 890 C C . PRO A 1 119 ? 25.489 12.830 -30.963 1.00 57.88 119 PRO A C 1
ATOM 892 O O . PRO A 1 119 ? 25.078 11.713 -31.238 1.00 57.88 119 PRO A O 1
ATOM 895 N N . ALA A 1 120 ? 25.955 13.660 -31.901 1.00 60.94 120 ALA A N 1
ATOM 896 C CA . ALA A 1 120 ? 25.972 13.336 -33.317 1.00 60.94 120 ALA A CA 1
ATOM 897 C C . ALA A 1 120 ? 26.820 12.097 -33.662 1.00 60.94 120 ALA A C 1
ATOM 899 O O . ALA A 1 120 ? 26.464 11.411 -34.611 1.00 60.94 120 ALA A O 1
ATOM 900 N N . SER A 1 121 ? 27.904 11.785 -32.936 1.00 77.81 121 SER A N 1
ATOM 901 C CA . SER A 1 121 ? 28.691 10.568 -33.200 1.00 77.81 121 SER A CA 1
ATOM 902 C C . SER A 1 121 ? 28.141 9.360 -32.453 1.00 77.81 121 SER A C 1
ATOM 904 O O . SER A 1 121 ? 27.939 8.321 -33.066 1.00 77.81 121 SER A O 1
ATOM 906 N N . VAL A 1 122 ? 27.836 9.493 -31.158 1.00 83.31 122 VAL A N 1
ATOM 907 C CA . VAL A 1 122 ? 27.369 8.356 -30.345 1.00 83.31 122 VAL A CA 1
ATOM 908 C C . VAL A 1 122 ? 25.963 7.921 -30.760 1.00 83.31 122 VAL A C 1
ATOM 910 O O . VAL A 1 122 ? 25.713 6.728 -30.903 1.00 83.31 122 VAL A O 1
ATOM 913 N N . GLU A 1 123 ? 25.043 8.856 -31.016 1.00 87.50 123 GLU A N 1
ATOM 914 C CA . GLU A 1 123 ? 23.712 8.498 -31.523 1.00 87.50 123 GLU A CA 1
ATOM 915 C C . GLU A 1 123 ? 23.805 7.904 -32.931 1.00 87.50 123 GLU A C 1
ATOM 917 O O . GLU A 1 123 ? 23.107 6.939 -33.228 1.00 87.50 123 GLU A O 1
ATOM 922 N N . LEU A 1 124 ? 24.707 8.411 -33.781 1.00 90.12 124 LEU A N 1
ATOM 923 C CA . LEU A 1 124 ? 24.946 7.826 -35.099 1.00 90.12 124 LEU A CA 1
ATOM 924 C C . LEU A 1 124 ? 25.504 6.402 -34.995 1.00 90.12 124 LEU A C 1
ATOM 926 O O . LEU A 1 124 ? 25.076 5.546 -35.764 1.00 90.12 124 LEU A O 1
ATOM 930 N N . GLU A 1 125 ? 26.418 6.130 -34.063 1.00 91.75 125 GLU A N 1
ATOM 931 C CA . GLU A 1 125 ? 26.932 4.785 -33.773 1.00 91.75 125 GLU A CA 1
ATOM 932 C C . GLU A 1 125 ? 25.792 3.833 -33.399 1.00 91.75 125 GLU A C 1
ATOM 934 O O . GLU A 1 125 ? 25.587 2.816 -34.069 1.00 91.75 125 GLU A O 1
ATOM 939 N N . GLN A 1 126 ? 25.002 4.195 -32.382 1.00 93.69 126 GLN A N 1
ATOM 940 C CA . GLN A 1 126 ? 23.887 3.371 -31.907 1.00 93.69 126 GLN A CA 1
ATOM 941 C C . GLN A 1 126 ? 22.835 3.147 -32.991 1.00 93.69 126 GLN A C 1
ATOM 943 O O . GLN A 1 126 ? 22.354 2.031 -33.195 1.00 93.69 126 GLN A O 1
ATOM 948 N N . GLN A 1 127 ? 22.501 4.199 -33.734 1.00 95.38 127 GLN A N 1
ATOM 949 C CA . GLN A 1 127 ? 21.500 4.122 -34.782 1.00 95.38 127 GLN A CA 1
ATOM 950 C C . GLN A 1 127 ? 22.001 3.346 -36.011 1.00 95.38 127 GLN A C 1
ATOM 952 O O . GLN A 1 127 ? 21.227 2.629 -36.645 1.00 95.38 127 GLN A O 1
ATOM 957 N N . SER A 1 128 ? 23.300 3.426 -36.323 1.00 96.12 128 SER A N 1
ATOM 958 C CA . SER A 1 128 ? 23.930 2.602 -37.364 1.00 96.12 128 SER A CA 1
ATOM 959 C C . SER A 1 128 ? 23.877 1.121 -36.997 1.00 96.12 128 SER A C 1
ATOM 961 O O . SER A 1 128 ? 23.542 0.309 -37.856 1.00 96.12 128 SER A O 1
ATOM 963 N N . ALA A 1 129 ? 24.142 0.769 -35.732 1.00 95.88 129 ALA A N 1
ATOM 964 C CA . ALA A 1 129 ? 23.997 -0.601 -35.239 1.00 95.88 129 ALA A CA 1
ATOM 965 C C . ALA A 1 129 ? 22.549 -1.091 -35.342 1.00 95.88 129 ALA A C 1
ATOM 967 O O . ALA A 1 129 ? 22.299 -2.135 -35.941 1.00 95.88 129 ALA A O 1
ATOM 968 N N . ALA A 1 130 ? 21.586 -0.305 -34.853 1.00 96.69 130 ALA A N 1
ATOM 969 C CA . ALA A 1 130 ? 20.166 -0.643 -34.921 1.00 96.69 130 ALA A CA 1
ATOM 970 C C . ALA A 1 130 ? 19.695 -0.910 -36.364 1.00 96.69 130 ALA A C 1
ATOM 972 O O . ALA A 1 130 ? 19.026 -1.913 -36.620 1.00 96.69 130 ALA A O 1
ATOM 973 N N . VAL A 1 131 ? 20.084 -0.058 -37.323 1.00 97.12 131 VAL A N 1
ATOM 974 C CA . VAL A 1 131 ? 19.773 -0.261 -38.748 1.00 97.12 131 VAL A CA 1
ATOM 975 C C . VAL A 1 131 ? 20.490 -1.478 -39.322 1.00 97.12 131 VAL A C 1
ATOM 977 O O . VAL A 1 131 ? 19.857 -2.263 -40.025 1.00 97.12 131 VAL A O 1
ATOM 980 N N . LEU A 1 132 ? 21.777 -1.669 -39.017 1.00 96.50 132 LEU A N 1
ATOM 981 C CA . LEU A 1 132 ? 22.546 -2.813 -39.508 1.00 96.50 132 LEU A CA 1
ATOM 982 C C . LEU A 1 132 ? 21.940 -4.142 -39.033 1.00 96.50 132 LEU A C 1
ATOM 984 O O . LEU A 1 132 ? 21.784 -5.063 -39.838 1.00 96.50 132 LEU A O 1
ATOM 988 N N . TYR A 1 133 ? 21.576 -4.236 -37.753 1.00 95.56 133 TYR A N 1
ATOM 989 C CA . TYR A 1 133 ? 20.962 -5.432 -37.181 1.00 95.56 133 TYR A CA 1
ATOM 990 C C . TYR A 1 133 ? 19.591 -5.704 -37.792 1.00 95.56 133 TYR A C 1
ATOM 992 O O . TYR A 1 133 ? 19.330 -6.832 -38.207 1.00 95.56 133 TYR A O 1
ATOM 1000 N N . ALA A 1 134 ? 18.746 -4.674 -37.922 1.00 95.00 134 ALA A N 1
ATOM 1001 C CA . ALA A 1 134 ? 17.433 -4.804 -38.552 1.00 95.00 134 ALA A CA 1
ATOM 1002 C C . ALA A 1 134 ? 17.544 -5.245 -40.021 1.00 95.00 134 ALA A C 1
ATOM 1004 O O . ALA A 1 134 ? 16.813 -6.127 -40.460 1.00 95.00 134 ALA A O 1
ATOM 1005 N N . ALA A 1 135 ? 18.487 -4.670 -40.776 1.00 94.50 135 ALA A N 1
ATOM 1006 C CA . ALA A 1 135 ? 18.669 -4.954 -42.199 1.00 94.50 135 ALA A CA 1
ATOM 1007 C C . ALA A 1 135 ? 19.175 -6.377 -42.476 1.00 94.50 135 ALA A C 1
ATOM 1009 O O . ALA A 1 135 ? 18.889 -6.934 -43.533 1.00 94.50 135 ALA A O 1
ATOM 1010 N N . ASN A 1 136 ? 19.937 -6.960 -41.547 1.00 92.94 136 ASN A N 1
ATOM 1011 C CA . ASN A 1 136 ? 20.493 -8.306 -41.695 1.00 92.94 136 ASN A CA 1
ATOM 1012 C C . ASN A 1 136 ? 19.730 -9.366 -40.880 1.00 92.94 136 ASN A C 1
ATOM 1014 O O . ASN A 1 136 ? 20.026 -10.551 -41.026 1.00 92.94 136 ASN A O 1
ATOM 1018 N N . GLY A 1 137 ? 18.785 -8.966 -40.017 1.00 92.00 137 GLY A N 1
ATOM 1019 C CA . GLY A 1 137 ? 18.068 -9.864 -39.107 1.00 92.00 137 GLY A CA 1
ATOM 1020 C C . GLY A 1 137 ? 19.001 -10.627 -38.160 1.00 92.00 137 GLY A C 1
ATOM 1021 O O . GLY A 1 137 ? 18.754 -11.794 -37.868 1.00 92.00 137 GLY A O 1
ATOM 1022 N N . ARG A 1 138 ? 20.131 -10.019 -37.765 1.00 90.38 138 ARG A N 1
ATOM 1023 C CA . ARG A 1 138 ? 21.193 -10.665 -36.971 1.00 90.38 138 ARG A CA 1
ATOM 1024 C C . ARG A 1 138 ? 21.879 -9.700 -36.009 1.00 90.38 138 ARG A C 1
ATOM 1026 O O . ARG A 1 138 ? 22.023 -8.518 -36.308 1.00 90.38 138 ARG A O 1
ATOM 1033 N N . LEU A 1 139 ? 22.377 -10.241 -34.897 1.00 91.44 139 LEU A N 1
ATOM 1034 C CA . LEU A 1 139 ? 23.079 -9.514 -33.835 1.00 91.44 139 LEU A CA 1
ATOM 1035 C C . LEU A 1 139 ? 24.554 -9.922 -33.755 1.00 91.44 139 LEU A C 1
ATOM 1037 O O . LEU A 1 139 ? 24.895 -11.090 -33.932 1.00 91.44 139 LEU A O 1
ATOM 1041 N N . SER A 1 140 ? 25.434 -8.954 -33.491 1.00 89.38 140 SER A N 1
ATOM 1042 C CA . SER A 1 140 ? 26.855 -9.183 -33.199 1.00 89.38 140 SER A CA 1
ATOM 1043 C C . SER A 1 140 ? 27.447 -7.975 -32.482 1.00 89.38 140 SER A C 1
ATOM 1045 O O . SER A 1 140 ? 27.173 -6.841 -32.875 1.00 89.38 140 SER A O 1
ATOM 1047 N N . HIS A 1 141 ? 28.310 -8.212 -31.493 1.00 88.62 141 HIS A N 1
ATOM 1048 C CA . HIS A 1 141 ? 29.129 -7.157 -30.885 1.00 88.62 141 HIS A CA 1
ATOM 1049 C C . HIS A 1 141 ? 30.345 -6.763 -31.729 1.00 88.62 141 HIS A C 1
ATOM 1051 O O . HIS A 1 141 ? 30.953 -5.742 -31.446 1.00 88.62 141 HIS A O 1
ATOM 1057 N N . MET A 1 142 ? 30.703 -7.564 -32.737 1.00 87.31 142 MET A N 1
ATOM 1058 C CA . MET A 1 142 ? 31.822 -7.301 -33.651 1.00 87.31 142 MET A CA 1
ATOM 1059 C C . MET A 1 142 ? 31.381 -7.544 -35.106 1.00 87.31 142 MET A C 1
ATOM 1061 O O . MET A 1 142 ? 31.803 -8.521 -35.742 1.00 87.31 142 MET A O 1
ATOM 1065 N N . PRO A 1 143 ? 30.411 -6.775 -35.636 1.00 87.62 143 PRO A N 1
ATOM 1066 C CA . PRO A 1 143 ? 30.073 -6.827 -37.052 1.00 87.62 143 PRO A CA 1
ATOM 1067 C C . PRO A 1 143 ? 31.296 -6.405 -37.877 1.00 87.62 143 PRO A C 1
ATOM 1069 O O . PRO A 1 143 ? 31.918 -5.386 -37.608 1.00 87.62 143 PRO A O 1
ATOM 1072 N N . SER A 1 144 ? 31.651 -7.175 -38.904 1.00 82.50 144 SER A N 1
ATOM 1073 C CA . SER A 1 144 ? 32.797 -6.858 -39.759 1.00 82.50 144 SER A CA 1
ATOM 1074 C C . SER A 1 144 ? 32.489 -7.138 -41.222 1.00 82.50 144 SER A C 1
ATOM 1076 O O . SER A 1 144 ? 31.661 -7.990 -41.542 1.00 82.50 144 SER A O 1
ATOM 1078 N N . THR A 1 145 ? 33.191 -6.452 -42.125 1.00 76.00 145 THR A N 1
ATOM 1079 C CA . THR A 1 145 ? 33.093 -6.696 -43.576 1.00 76.00 145 THR A CA 1
ATOM 1080 C C . THR A 1 145 ? 33.611 -8.080 -43.976 1.00 76.00 145 THR A C 1
ATOM 1082 O O . THR A 1 145 ? 33.285 -8.568 -45.054 1.00 76.00 145 THR A O 1
ATOM 1085 N N . ALA A 1 146 ? 34.401 -8.721 -43.109 1.00 74.38 146 ALA A N 1
ATOM 1086 C CA . ALA A 1 146 ? 34.876 -10.090 -43.277 1.00 74.38 146 ALA A CA 1
ATOM 1087 C C . ALA A 1 146 ? 33.871 -11.141 -42.768 1.00 74.38 146 ALA A C 1
ATOM 1089 O O . ALA A 1 146 ? 34.044 -12.329 -43.039 1.00 74.38 146 ALA A O 1
ATOM 1090 N N . ASN A 1 147 ? 32.831 -10.734 -42.031 1.00 75.12 147 ASN A N 1
ATOM 1091 C CA . ASN A 1 147 ? 31.801 -11.638 -41.542 1.00 75.12 147 ASN A CA 1
ATOM 1092 C C . ASN A 1 147 ? 30.744 -11.866 -42.642 1.00 75.12 147 ASN A C 1
ATOM 1094 O O . ASN A 1 147 ? 30.007 -10.933 -42.974 1.00 75.12 147 ASN A O 1
ATOM 1098 N N . PRO A 1 148 ? 30.588 -13.096 -43.172 1.00 72.38 148 PRO A N 1
ATOM 1099 C CA . PRO A 1 148 ? 29.625 -13.377 -44.240 1.00 72.38 148 PRO A CA 1
ATOM 1100 C C . PRO A 1 148 ? 28.160 -13.173 -43.815 1.00 72.38 148 PRO A C 1
ATOM 1102 O O . PRO A 1 148 ? 27.268 -13.219 -44.657 1.00 72.38 148 PRO A O 1
ATOM 1105 N N . ALA A 1 149 ? 27.892 -12.952 -42.523 1.00 80.44 149 ALA A N 1
ATOM 1106 C CA . ALA A 1 149 ? 26.560 -12.698 -41.990 1.00 80.44 149 ALA A CA 1
ATOM 1107 C C . ALA A 1 149 ? 26.077 -11.239 -42.126 1.00 80.44 149 ALA A C 1
ATOM 1109 O O . ALA A 1 149 ? 24.878 -11.016 -41.987 1.00 80.44 149 ALA A O 1
ATOM 1110 N N . PHE A 1 150 ? 26.963 -10.265 -42.381 1.00 88.19 150 PHE A N 1
ATOM 1111 C CA . PHE A 1 150 ? 26.618 -8.834 -42.474 1.00 88.19 150 PHE A CA 1
ATOM 1112 C C . PHE A 1 150 ? 26.896 -8.289 -43.879 1.00 88.19 150 PHE A C 1
ATOM 1114 O O . PHE A 1 150 ? 27.837 -7.531 -44.107 1.00 88.19 150 PHE A O 1
ATOM 1121 N N . THR A 1 151 ? 26.077 -8.709 -44.844 1.00 88.88 151 THR A N 1
ATOM 1122 C CA . THR A 1 151 ? 26.226 -8.343 -46.265 1.00 88.88 151 THR A CA 1
ATOM 1123 C C . THR A 1 151 ? 25.380 -7.136 -46.671 1.00 88.88 151 THR A C 1
ATOM 1125 O O . THR A 1 151 ? 25.693 -6.477 -47.663 1.00 88.88 151 THR A O 1
ATOM 1128 N N . THR A 1 152 ? 24.343 -6.802 -45.897 1.00 91.75 152 THR A N 1
ATOM 1129 C CA . THR A 1 152 ? 23.471 -5.646 -46.140 1.00 91.75 152 THR A CA 1
ATOM 1130 C C . THR A 1 152 ? 23.932 -4.449 -45.308 1.00 91.75 152 THR A C 1
ATOM 1132 O O . THR A 1 152 ? 24.301 -4.600 -44.145 1.00 91.75 152 THR A O 1
ATOM 1135 N N . CYS A 1 153 ? 23.905 -3.249 -45.894 1.00 93.75 153 CYS A N 1
ATOM 1136 C CA . CYS A 1 153 ? 24.369 -1.999 -45.274 1.00 93.75 153 CYS A CA 1
ATOM 1137 C C . CYS A 1 153 ? 25.837 -1.996 -44.783 1.00 93.75 153 CYS A C 1
ATOM 1139 O O . CYS A 1 153 ? 26.108 -1.496 -43.689 1.00 93.75 153 CYS A O 1
ATOM 1141 N N . PRO A 1 154 ? 26.821 -2.462 -45.582 1.00 92.88 154 PRO A N 1
ATOM 1142 C CA . PRO A 1 154 ? 28.214 -2.578 -45.136 1.00 92.88 154 PRO A CA 1
ATOM 1143 C C . PRO A 1 154 ? 28.854 -1.235 -44.749 1.00 92.88 154 PRO A C 1
ATOM 1145 O O . PRO A 1 154 ? 29.768 -1.199 -43.932 1.00 92.88 154 PRO A O 1
ATOM 1148 N N . GLY A 1 155 ? 28.350 -0.115 -45.283 1.00 93.69 155 GLY A N 1
ATOM 1149 C CA . GLY A 1 155 ? 28.803 1.229 -44.908 1.00 93.69 155 GLY A CA 1
ATOM 1150 C C . GLY A 1 155 ? 28.504 1.614 -43.454 1.00 93.69 155 GLY A C 1
ATOM 1151 O O . GLY A 1 155 ? 29.127 2.536 -42.939 1.00 93.69 155 GLY A O 1
ATOM 1152 N N . LEU A 1 156 ? 27.592 0.905 -42.780 1.00 95.44 156 LEU A N 1
ATOM 1153 C CA . LEU A 1 156 ? 27.257 1.139 -41.372 1.00 95.44 156 LEU A CA 1
ATOM 1154 C C . LEU A 1 156 ? 28.165 0.376 -40.404 1.00 95.44 156 LEU A C 1
ATOM 1156 O O . LEU A 1 156 ? 28.179 0.695 -39.217 1.00 95.44 156 LEU A O 1
ATOM 1160 N N . ILE A 1 157 ? 28.936 -0.599 -40.897 1.00 92.75 157 ILE A N 1
ATOM 1161 C CA . ILE A 1 157 ? 29.779 -1.481 -40.080 1.00 92.75 157 ILE A CA 1
ATOM 1162 C C . ILE A 1 157 ? 30.763 -0.713 -39.184 1.00 92.75 157 ILE A C 1
ATOM 1164 O O . ILE A 1 157 ? 30.803 -1.041 -38.005 1.00 92.75 157 ILE A O 1
ATOM 1168 N N . PRO A 1 158 ? 31.502 0.320 -39.643 1.00 90.31 158 PRO A N 1
ATOM 1169 C CA . PRO A 1 158 ? 32.458 1.019 -38.775 1.00 90.31 158 PRO A CA 1
ATOM 1170 C C . PRO A 1 158 ? 31.818 1.617 -37.515 1.00 90.31 158 PRO A C 1
ATOM 1172 O O . PRO A 1 158 ? 32.369 1.523 -36.425 1.00 90.31 158 PRO A O 1
ATOM 1175 N N . ASN A 1 159 ? 30.624 2.190 -37.662 1.00 91.00 159 ASN A N 1
ATOM 1176 C CA . ASN A 1 159 ? 29.856 2.758 -36.557 1.00 91.00 159 ASN A CA 1
ATOM 1177 C C . ASN A 1 159 ? 29.189 1.664 -35.709 1.00 91.00 159 ASN A C 1
ATOM 1179 O O . ASN A 1 159 ? 29.156 1.752 -34.482 1.00 91.00 159 ASN A O 1
ATOM 1183 N N . ALA A 1 160 ? 28.666 0.625 -36.364 1.00 91.56 160 ALA A N 1
ATOM 1184 C CA . ALA A 1 160 ? 28.000 -0.487 -35.703 1.00 91.56 160 ALA A CA 1
ATOM 1185 C C . ALA A 1 160 ? 28.957 -1.384 -34.906 1.00 91.56 160 ALA A C 1
ATOM 1187 O O . ALA A 1 160 ? 28.530 -1.977 -33.925 1.00 91.56 160 ALA A O 1
ATOM 1188 N N . ASP A 1 161 ? 30.229 -1.476 -35.294 1.00 88.25 161 ASP A N 1
ATOM 1189 C CA . ASP A 1 161 ? 31.272 -2.197 -34.556 1.00 88.25 161 ASP A CA 1
ATOM 1190 C C . ASP A 1 161 ? 31.563 -1.516 -33.212 1.00 88.25 161 ASP A C 1
ATOM 1192 O O . ASP A 1 161 ? 31.513 -2.146 -32.155 1.00 88.25 161 ASP A O 1
ATOM 1196 N N . ILE A 1 162 ? 31.714 -0.186 -33.234 1.00 85.44 162 ILE A N 1
ATOM 1197 C CA . ILE A 1 162 ? 31.907 0.628 -32.026 1.00 85.44 162 ILE A CA 1
ATOM 1198 C C . ILE A 1 162 ? 30.695 0.522 -31.093 1.00 85.44 162 ILE A C 1
ATOM 1200 O O . ILE A 1 162 ? 30.857 0.313 -29.887 1.00 85.44 162 ILE A O 1
ATOM 1204 N N . ALA A 1 163 ? 29.483 0.682 -31.633 1.00 88.56 163 ALA A N 1
ATOM 1205 C CA . ALA A 1 163 ? 28.259 0.568 -30.847 1.00 88.56 163 ALA A CA 1
ATOM 1206 C C . ALA A 1 163 ? 28.056 -0.855 -30.328 1.00 88.56 163 ALA A C 1
ATOM 1208 O O . ALA A 1 163 ? 27.804 -1.029 -29.136 1.00 88.56 163 ALA A O 1
ATOM 1209 N N . GLY A 1 164 ? 28.202 -1.859 -31.191 1.00 87.69 164 GLY A N 1
ATOM 1210 C CA . GLY A 1 164 ? 28.024 -3.268 -30.873 1.00 87.69 164 GLY A CA 1
ATOM 1211 C C . GLY A 1 164 ? 28.848 -3.668 -29.661 1.00 87.69 164 GLY A C 1
ATOM 1212 O O . GLY A 1 164 ? 28.275 -4.118 -28.676 1.00 87.69 164 GLY A O 1
ATOM 1213 N N . GLY A 1 165 ? 30.154 -3.397 -29.658 1.00 85.06 165 GLY A N 1
ATOM 1214 C CA . GLY A 1 165 ? 31.043 -3.763 -28.550 1.00 85.06 165 GLY A CA 1
ATOM 1215 C C . GLY A 1 165 ? 30.709 -3.124 -27.194 1.00 85.06 165 GLY A C 1
ATOM 1216 O O . GLY A 1 165 ? 31.247 -3.548 -26.176 1.00 85.06 165 GLY A O 1
ATOM 1217 N N . LYS A 1 166 ? 29.835 -2.111 -27.154 1.00 86.50 166 LYS A N 1
ATOM 1218 C CA . LYS A 1 166 ? 29.539 -1.305 -25.956 1.00 86.50 166 LYS A CA 1
ATOM 1219 C C . LYS A 1 166 ? 28.076 -1.348 -25.515 1.00 86.50 166 LYS A C 1
ATOM 1221 O O . LYS A 1 166 ? 27.705 -0.632 -24.578 1.00 86.50 166 LYS A O 1
ATOM 1226 N N . SER A 1 167 ? 27.242 -2.119 -26.206 1.00 92.62 167 SER A N 1
ATOM 1227 C CA . SER A 1 167 ? 25.789 -2.011 -26.084 1.00 92.62 167 SER A CA 1
ATOM 1228 C C . SER A 1 167 ? 25.134 -3.339 -25.772 1.00 92.62 167 SER A C 1
ATOM 1230 O O . SER A 1 167 ? 25.541 -4.372 -26.292 1.00 92.62 167 SER A O 1
ATOM 1232 N N . ASN A 1 168 ? 24.075 -3.287 -24.972 1.00 95.12 168 ASN A N 1
ATOM 1233 C CA . ASN A 1 168 ? 23.048 -4.316 -24.986 1.00 95.12 168 ASN A CA 1
ATOM 1234 C C . ASN A 1 168 ? 22.362 -4.260 -26.361 1.00 95.12 168 ASN A C 1
ATOM 1236 O O . ASN A 1 168 ? 22.002 -3.169 -26.810 1.00 95.12 168 ASN A O 1
ATOM 1240 N N . ILE A 1 169 ? 22.220 -5.394 -27.051 1.00 95.06 169 ILE A N 1
ATOM 1241 C CA . ILE A 1 169 ? 21.723 -5.439 -28.437 1.00 95.06 169 ILE A CA 1
ATOM 1242 C C . ILE A 1 169 ? 20.555 -6.415 -28.578 1.00 95.06 169 ILE A C 1
ATOM 1244 O O . ILE A 1 169 ? 20.562 -7.498 -27.992 1.00 95.06 169 ILE A O 1
ATOM 1248 N N . ALA A 1 170 ? 19.551 -6.040 -29.368 1.00 95.12 170 ALA A N 1
ATOM 1249 C CA . ALA A 1 170 ? 18.353 -6.852 -29.554 1.00 95.12 170 ALA A CA 1
ATOM 1250 C C . ALA A 1 170 ? 17.700 -6.653 -30.930 1.00 95.12 170 ALA A C 1
ATOM 1252 O O . ALA A 1 170 ? 17.950 -5.664 -31.623 1.00 95.12 170 ALA A O 1
ATOM 1253 N N . LEU A 1 171 ? 16.841 -7.600 -31.306 1.00 92.88 171 LEU A N 1
ATOM 1254 C CA . LEU A 1 171 ? 15.983 -7.571 -32.490 1.00 92.88 171 LEU A CA 1
ATOM 1255 C C . LEU A 1 171 ? 14.548 -7.929 -32.120 1.00 92.88 171 LEU A C 1
ATOM 1257 O O . LEU A 1 171 ? 14.330 -8.781 -31.269 1.00 92.88 171 LEU A O 1
ATOM 1261 N N . GLY A 1 172 ? 13.570 -7.314 -32.781 1.00 89.94 172 GLY A N 1
ATOM 1262 C CA . GLY A 1 172 ? 12.162 -7.708 -32.670 1.00 89.94 172 GLY A CA 1
ATOM 1263 C C . GLY A 1 172 ? 11.445 -7.213 -31.410 1.00 89.94 172 GLY A C 1
ATOM 1264 O O . GLY A 1 172 ? 10.303 -7.601 -31.174 1.00 89.94 172 GLY A O 1
ATOM 1265 N N . PHE A 1 173 ? 12.075 -6.340 -30.617 1.00 87.25 173 PHE A N 1
ATOM 1266 C CA . PHE A 1 173 ? 11.462 -5.750 -29.425 1.00 87.25 173 PHE A CA 1
ATOM 1267 C C . PHE A 1 173 ? 10.941 -4.342 -29.707 1.00 87.25 173 PHE A C 1
ATOM 1269 O O . PHE A 1 173 ? 11.676 -3.475 -30.180 1.00 87.25 173 PHE A O 1
ATOM 1276 N N . THR A 1 174 ? 9.678 -4.108 -29.353 1.00 80.19 174 THR A N 1
ATOM 1277 C CA . THR A 1 174 ? 9.088 -2.763 -29.320 1.00 80.19 174 THR A CA 1
ATOM 1278 C C . THR A 1 174 ? 9.456 -2.049 -28.017 1.00 80.19 174 THR A C 1
ATOM 1280 O O . THR A 1 174 ? 9.947 -0.929 -28.062 1.00 80.19 174 THR A O 1
ATOM 1283 N N . ASP A 1 175 ? 9.305 -2.725 -26.870 1.00 87.88 175 ASP A N 1
ATOM 1284 C CA . ASP A 1 175 ? 9.889 -2.322 -25.584 1.00 87.88 175 ASP A CA 1
ATOM 1285 C C . ASP A 1 175 ? 10.996 -3.312 -25.209 1.00 87.88 175 ASP A C 1
ATOM 1287 O O . ASP A 1 175 ? 10.735 -4.465 -24.859 1.00 87.88 175 ASP A O 1
ATOM 1291 N N . VAL A 1 176 ? 12.247 -2.880 -25.344 1.00 91.56 176 VAL A N 1
ATOM 1292 C CA . VAL A 1 176 ? 13.415 -3.756 -25.189 1.00 91.56 176 VAL A CA 1
ATOM 1293 C C . VAL A 1 176 ? 13.867 -3.904 -23.736 1.00 91.56 176 VAL A C 1
ATOM 1295 O O . VAL A 1 176 ? 14.501 -4.899 -23.387 1.00 91.56 176 VAL A O 1
ATOM 1298 N N . VAL A 1 177 ? 13.561 -2.934 -22.865 1.00 95.12 177 VAL A N 1
ATOM 1299 C CA . VAL A 1 177 ? 14.125 -2.904 -21.506 1.00 95.12 177 VAL A CA 1
ATOM 1300 C C . VAL A 1 177 ? 13.638 -4.095 -20.670 1.00 95.12 177 VAL A C 1
ATOM 1302 O O . VAL A 1 177 ? 14.492 -4.751 -20.074 1.00 95.12 177 VAL A O 1
ATOM 1305 N N . PRO A 1 178 ? 12.340 -4.464 -20.662 1.00 94.44 178 PRO A N 1
ATOM 1306 C CA . PRO A 1 178 ? 11.882 -5.687 -20.006 1.00 94.44 178 PRO A CA 1
ATOM 1307 C C . PRO A 1 178 ? 12.542 -6.952 -20.562 1.00 94.44 178 PRO A C 1
ATOM 1309 O O . PRO A 1 178 ? 12.850 -7.848 -19.786 1.00 94.44 178 PRO A O 1
ATOM 1312 N N . GLY A 1 179 ? 12.823 -7.010 -21.870 1.00 93.44 179 GLY A N 1
ATOM 1313 C CA . GLY A 1 179 ? 13.549 -8.125 -22.489 1.00 93.44 179 GLY A CA 1
ATOM 1314 C C . GLY A 1 179 ? 14.976 -8.254 -21.952 1.00 93.44 179 GLY A C 1
ATOM 1315 O O . GLY A 1 179 ? 15.376 -9.323 -21.503 1.00 93.44 179 GLY A O 1
ATOM 1316 N N . PHE A 1 180 ? 15.724 -7.150 -21.894 1.00 95.81 180 PHE A N 1
ATOM 1317 C CA . PHE A 1 180 ? 17.053 -7.123 -21.271 1.00 95.81 180 PHE A CA 1
ATOM 1318 C C . PHE A 1 180 ? 17.022 -7.418 -19.766 1.00 95.81 180 PHE A C 1
ATOM 1320 O O . PHE A 1 180 ? 17.967 -7.995 -19.235 1.00 95.81 180 PHE A O 1
ATOM 1327 N N . MET A 1 181 ? 15.949 -7.041 -19.070 1.00 96.50 181 MET A N 1
ATOM 1328 C CA . MET A 1 181 ? 15.762 -7.388 -17.662 1.00 96.50 181 MET A CA 1
ATOM 1329 C C . MET A 1 181 ? 15.355 -8.848 -17.466 1.00 96.50 181 MET A C 1
ATOM 1331 O O . MET A 1 181 ? 15.698 -9.406 -16.432 1.00 96.50 181 MET A O 1
ATOM 1335 N N . ASP A 1 182 ? 14.662 -9.485 -18.407 1.00 94.25 182 ASP A N 1
ATOM 1336 C CA . ASP A 1 182 ? 14.370 -10.924 -18.385 1.00 94.25 182 ASP A CA 1
ATOM 1337 C C . ASP A 1 182 ? 15.628 -11.748 -18.682 1.00 94.25 182 ASP A C 1
ATOM 1339 O O . ASP A 1 182 ? 15.926 -12.704 -17.967 1.00 94.25 182 ASP A O 1
ATOM 1343 N N . ASP A 1 183 ? 16.421 -11.284 -19.654 1.00 92.75 183 ASP A N 1
ATOM 1344 C CA . ASP A 1 183 ? 17.698 -11.877 -20.058 1.00 92.75 183 ASP A CA 1
ATOM 1345 C C . ASP A 1 183 ? 17.534 -13.353 -20.474 1.00 92.75 183 ASP A C 1
ATOM 1347 O O . ASP A 1 183 ? 18.311 -14.232 -20.092 1.00 92.75 183 ASP A O 1
ATOM 1351 N N . ASP A 1 184 ? 16.461 -13.648 -21.216 1.00 89.00 184 ASP A N 1
ATOM 1352 C CA . ASP A 1 184 ? 16.135 -15.006 -21.652 1.00 89.00 184 ASP A CA 1
ATOM 1353 C C . ASP A 1 184 ? 17.010 -15.485 -22.830 1.00 89.00 184 ASP A C 1
ATOM 1355 O O . ASP A 1 184 ? 17.699 -14.717 -23.509 1.00 89.00 184 ASP A O 1
ATOM 1359 N N . GLY A 1 185 ? 17.006 -16.798 -23.058 1.00 85.31 185 GLY A N 1
ATOM 1360 C CA . GLY A 1 185 ? 17.795 -17.490 -24.070 1.00 85.31 185 GLY A CA 1
ATOM 1361 C C . GLY A 1 185 ? 19.024 -18.192 -23.493 1.00 85.31 185 GLY A C 1
ATOM 1362 O O . GLY A 1 185 ? 19.530 -17.849 -22.420 1.00 85.31 185 GLY A O 1
ATOM 1363 N N . SER A 1 186 ? 19.503 -19.215 -24.203 1.00 81.94 186 SER A N 1
ATOM 1364 C CA . SER A 1 186 ? 20.653 -20.040 -23.797 1.00 81.94 186 SER A CA 1
ATOM 1365 C C . SER A 1 186 ? 21.996 -19.306 -23.886 1.00 81.94 186 SER A C 1
ATOM 1367 O O . SER A 1 186 ? 22.968 -19.720 -23.271 1.00 81.94 186 SER A O 1
ATOM 1369 N N . GLY A 1 187 ? 22.070 -18.201 -24.635 1.00 84.56 187 GLY A N 1
ATOM 1370 C CA . GLY A 1 187 ? 23.256 -17.334 -24.684 1.00 84.56 187 GLY A CA 1
ATOM 1371 C C . GLY A 1 187 ? 23.366 -16.353 -23.511 1.00 84.56 187 GLY A C 1
ATOM 1372 O O . GLY A 1 187 ? 24.368 -15.652 -23.405 1.00 84.56 187 GLY A O 1
ATOM 1373 N N . ASN A 1 188 ? 22.349 -16.307 -22.645 1.00 89.50 188 ASN A N 1
ATOM 1374 C CA . ASN A 1 188 ? 22.139 -15.241 -21.663 1.00 89.50 188 ASN A CA 1
ATOM 1375 C C . ASN A 1 188 ? 22.036 -15.754 -20.217 1.00 89.50 188 ASN A C 1
ATOM 1377 O O . ASN A 1 188 ? 21.574 -15.049 -19.325 1.00 89.50 188 ASN A O 1
ATOM 1381 N N . GLU A 1 189 ? 22.497 -16.979 -19.952 1.00 90.12 189 GLU A N 1
ATOM 1382 C CA . GLU A 1 189 ? 22.423 -17.616 -18.623 1.00 90.12 189 GLU A CA 1
ATOM 1383 C C . GLU A 1 189 ? 23.100 -16.791 -17.512 1.00 90.12 189 GLU A C 1
ATOM 1385 O O . GLU A 1 189 ? 22.695 -16.856 -16.353 1.00 90.12 189 GLU A O 1
ATOM 1390 N N . LEU A 1 190 ? 24.094 -15.968 -17.868 1.00 89.56 190 LEU A N 1
ATOM 1391 C CA . LEU A 1 190 ? 24.820 -15.082 -16.950 1.00 89.56 190 LEU A CA 1
ATOM 1392 C C . LEU A 1 190 ? 24.103 -13.757 -16.624 1.00 89.56 190 LEU A C 1
ATOM 1394 O O . LEU A 1 190 ? 24.644 -12.965 -15.849 1.00 89.56 190 LEU A O 1
ATOM 1398 N N . ALA A 1 191 ? 22.924 -13.507 -17.209 1.00 92.50 191 ALA A N 1
ATOM 1399 C CA . ALA A 1 191 ? 22.124 -12.286 -17.058 1.00 92.50 191 ALA A CA 1
ATOM 1400 C C . ALA A 1 191 ? 22.908 -10.984 -17.339 1.00 92.50 191 ALA A C 1
ATOM 1402 O O . ALA A 1 191 ? 22.907 -10.039 -16.545 1.00 92.50 191 ALA A O 1
ATOM 1403 N N . GLY A 1 192 ? 23.662 -10.956 -18.440 1.00 91.19 192 GLY A N 1
ATOM 1404 C CA . GLY A 1 192 ? 24.621 -9.886 -18.714 1.00 91.19 192 GLY A CA 1
ATOM 1405 C C . GLY A 1 192 ? 23.991 -8.521 -19.001 1.00 91.19 192 GLY A C 1
ATOM 1406 O O . GLY A 1 192 ? 24.518 -7.504 -18.547 1.00 91.19 192 GLY A O 1
ATOM 1407 N N . HIS A 1 193 ? 22.853 -8.474 -19.697 1.00 94.38 193 HIS A N 1
ATOM 1408 C CA . HIS A 1 193 ? 22.185 -7.211 -20.015 1.00 94.38 193 HIS A CA 1
ATOM 1409 C C . HIS A 1 193 ? 21.630 -6.570 -18.746 1.00 94.38 193 HIS A C 1
ATOM 1411 O O . HIS A 1 193 ? 21.849 -5.378 -18.495 1.00 94.38 193 HIS A O 1
ATOM 1417 N N . ARG A 1 194 ? 20.980 -7.390 -17.910 1.00 94.38 194 ARG A N 1
ATOM 1418 C CA . ARG A 1 194 ? 20.478 -7.017 -16.587 1.00 94.38 194 ARG A CA 1
ATOM 1419 C C . ARG A 1 194 ? 21.603 -6.518 -15.686 1.00 94.38 194 ARG A C 1
ATOM 1421 O O . ARG A 1 194 ? 21.442 -5.490 -15.027 1.00 94.38 194 ARG A O 1
ATOM 1428 N N . ARG A 1 195 ? 22.750 -7.211 -15.667 1.00 92.00 195 ARG A N 1
ATOM 1429 C CA . ARG A 1 195 ? 23.930 -6.815 -14.877 1.00 92.00 195 ARG A CA 1
ATOM 1430 C C . ARG A 1 195 ? 24.422 -5.422 -15.243 1.00 92.00 195 ARG A C 1
ATOM 1432 O O . ARG A 1 195 ? 24.770 -4.682 -14.331 1.00 92.00 195 ARG A O 1
ATOM 1439 N N . TRP A 1 196 ? 24.399 -5.042 -16.522 1.00 91.56 196 TRP A N 1
ATOM 1440 C CA . TRP A 1 196 ? 24.773 -3.692 -16.947 1.00 91.56 196 TRP A CA 1
ATOM 1441 C C . TRP A 1 196 ? 23.756 -2.620 -16.550 1.00 91.56 196 TRP A C 1
ATOM 1443 O O . TRP A 1 196 ? 24.143 -1.581 -16.019 1.00 91.56 196 TRP A O 1
ATOM 1453 N N . PHE A 1 197 ? 22.456 -2.861 -16.734 1.00 93.69 197 PHE A N 1
ATOM 1454 C CA . PHE A 1 197 ? 21.427 -1.897 -16.315 1.00 93.69 197 PHE A CA 1
ATOM 1455 C C . PHE A 1 197 ? 21.402 -1.675 -14.802 1.00 93.69 197 PHE A C 1
ATOM 1457 O O . PHE A 1 197 ? 21.229 -0.544 -14.334 1.00 93.69 197 PHE A O 1
ATOM 1464 N N . LEU A 1 198 ? 21.635 -2.739 -14.039 1.00 93.44 198 LEU A N 1
ATOM 1465 C CA . LEU A 1 198 ? 21.716 -2.703 -12.586 1.00 93.44 198 LEU A CA 1
ATOM 1466 C C . LEU A 1 198 ? 23.143 -2.477 -12.064 1.00 93.44 198 LEU A C 1
ATOM 1468 O O . LEU A 1 198 ? 23.376 -2.583 -10.860 1.00 93.44 198 LEU A O 1
ATOM 1472 N N . TYR A 1 199 ? 24.104 -2.147 -12.934 1.00 90.44 199 TYR A N 1
ATOM 1473 C CA . TYR A 1 199 ? 25.472 -1.893 -12.503 1.00 90.44 199 TYR A CA 1
ATOM 1474 C C . TYR A 1 199 ? 25.528 -0.569 -11.725 1.00 90.44 199 TYR A C 1
ATOM 1476 O O . TYR A 1 199 ? 25.164 0.477 -12.277 1.00 90.44 199 TYR A O 1
ATOM 1484 N N . PRO A 1 200 ? 25.940 -0.552 -10.443 1.00 89.81 200 PRO A N 1
ATOM 1485 C CA . PRO A 1 200 ? 25.723 0.633 -9.610 1.00 89.81 200 PRO A CA 1
ATOM 1486 C C . PRO A 1 200 ? 26.448 1.908 -10.073 1.00 89.81 200 PRO A C 1
ATOM 1488 O O . PRO A 1 200 ? 25.811 2.962 -10.039 1.00 89.81 200 PRO A O 1
ATOM 1491 N N . PRO A 1 201 ? 27.702 1.853 -10.568 1.00 86.38 201 PRO A N 1
ATOM 1492 C CA . PRO A 1 201 ? 28.379 3.018 -11.149 1.00 86.38 201 PRO A CA 1
ATOM 1493 C C . PRO A 1 201 ? 27.795 3.535 -12.474 1.00 86.38 201 PRO A C 1
ATOM 1495 O O . PRO A 1 201 ? 28.170 4.623 -12.901 1.00 86.38 201 PRO A O 1
ATOM 1498 N N . GLN A 1 202 ? 26.906 2.786 -13.141 1.00 85.94 202 GLN A N 1
ATOM 1499 C CA . GLN A 1 202 ? 26.336 3.194 -14.427 1.00 85.94 202 GLN A CA 1
ATOM 1500 C C . GLN A 1 202 ? 25.524 4.485 -14.288 1.00 85.94 202 GLN A C 1
ATOM 1502 O O . GLN A 1 202 ? 24.556 4.523 -13.525 1.00 85.94 202 GLN A O 1
ATOM 1507 N N . ILE A 1 203 ? 25.870 5.518 -15.063 1.00 83.94 203 ILE A N 1
ATOM 1508 C CA . ILE A 1 203 ? 25.159 6.809 -15.041 1.00 83.94 203 ILE A CA 1
ATOM 1509 C C . ILE A 1 203 ? 24.804 7.365 -16.427 1.00 83.94 203 ILE A C 1
ATOM 1511 O O . ILE A 1 203 ? 24.107 8.376 -16.511 1.00 83.94 203 ILE A O 1
ATOM 1515 N N . LEU A 1 204 ? 25.226 6.716 -17.512 1.00 85.88 204 LEU A N 1
ATOM 1516 C CA . LEU A 1 204 ? 25.005 7.184 -18.880 1.00 85.88 204 LEU A CA 1
ATOM 1517 C C . LEU A 1 204 ? 24.539 6.052 -19.798 1.00 85.88 204 LEU A C 1
ATOM 1519 O O . LEU A 1 204 ? 24.980 4.921 -19.668 1.00 85.88 204 LEU A O 1
ATOM 1523 N N . VAL A 1 205 ? 23.642 6.349 -20.736 1.00 89.56 205 VAL A N 1
ATOM 1524 C CA . VAL A 1 205 ? 23.292 5.444 -21.842 1.00 89.56 205 VAL A CA 1
ATOM 1525 C C . VAL A 1 205 ? 23.106 6.221 -23.142 1.00 89.56 205 VAL A C 1
ATOM 1527 O O . VAL A 1 205 ? 22.929 7.441 -23.147 1.00 89.56 205 VAL A O 1
ATOM 1530 N N . SER A 1 206 ? 23.118 5.513 -24.265 1.00 90.06 206 SER A N 1
ATOM 1531 C CA . SER A 1 206 ? 22.678 6.033 -25.563 1.00 90.06 206 SER A CA 1
ATOM 1532 C C . SER A 1 206 ? 21.833 4.977 -26.263 1.00 90.06 206 SER A C 1
ATOM 1534 O O . SER A 1 206 ? 22.075 3.789 -26.074 1.00 90.06 206 SER A O 1
ATOM 1536 N N . VAL A 1 207 ? 20.827 5.398 -27.025 1.00 92.25 207 VAL A N 1
ATOM 1537 C CA . VAL A 1 207 ? 19.786 4.514 -27.562 1.00 92.25 207 VAL A CA 1
ATOM 1538 C C . VAL A 1 207 ? 19.743 4.644 -29.078 1.00 92.25 207 VAL A C 1
ATOM 1540 O O . VAL A 1 207 ? 19.601 5.749 -29.600 1.00 92.25 207 VAL A O 1
ATOM 1543 N N . GLY A 1 208 ? 19.826 3.512 -29.769 1.00 94.50 208 GLY A N 1
ATOM 1544 C CA . GLY A 1 208 ? 19.542 3.367 -31.190 1.00 94.50 208 GLY A CA 1
ATOM 1545 C C . GLY A 1 208 ? 18.385 2.398 -31.384 1.00 94.50 208 GLY A C 1
ATOM 1546 O O . GLY A 1 208 ? 18.343 1.339 -30.756 1.00 94.50 208 GLY A O 1
ATOM 1547 N N . ASN A 1 209 ? 17.433 2.756 -32.243 1.00 95.62 209 ASN A N 1
ATOM 1548 C CA . ASN A 1 209 ? 16.257 1.929 -32.496 1.00 95.62 209 ASN A CA 1
ATOM 1549 C C . ASN A 1 209 ? 15.722 2.148 -33.906 1.00 95.62 209 ASN A C 1
ATOM 1551 O O . ASN A 1 209 ? 15.690 3.269 -34.405 1.00 95.62 209 ASN A O 1
ATOM 1555 N N . THR A 1 210 ? 15.240 1.093 -34.543 1.00 95.44 210 THR A N 1
ATOM 1556 C CA . THR A 1 210 ? 14.494 1.201 -35.810 1.00 95.44 210 THR A CA 1
ATOM 1557 C C . THR A 1 210 ? 12.993 1.044 -35.572 1.00 95.44 210 THR A C 1
ATOM 1559 O O . THR A 1 210 ? 12.564 0.782 -34.453 1.00 95.44 210 THR A O 1
ATOM 1562 N N . SER A 1 211 ? 12.169 1.236 -36.597 1.00 89.81 211 SER A N 1
ATOM 1563 C CA . SER A 1 211 ? 10.741 0.899 -36.565 1.00 89.81 211 SER A CA 1
ATOM 1564 C C . SER A 1 211 ? 10.438 -0.222 -37.567 1.00 89.81 211 SER A C 1
ATOM 1566 O O . SER A 1 211 ? 11.249 -0.510 -38.448 1.00 89.81 211 SER A O 1
ATOM 1568 N N . GLY A 1 212 ? 9.274 -0.867 -37.443 1.00 80.62 212 GLY A N 1
ATOM 1569 C CA . GLY A 1 212 ? 8.831 -1.941 -38.342 1.00 80.62 212 GLY A CA 1
ATOM 1570 C C . GLY A 1 212 ? 8.667 -3.291 -37.641 1.00 80.62 212 GLY A C 1
ATOM 1571 O O . GLY A 1 212 ? 8.690 -3.360 -36.419 1.00 80.62 212 GLY A O 1
ATOM 1572 N N . GLY A 1 213 ? 8.467 -4.363 -38.417 1.00 74.62 213 GLY A N 1
ATOM 1573 C CA . GLY A 1 213 ? 8.115 -5.690 -37.885 1.00 74.62 213 GLY A CA 1
ATOM 1574 C C . GLY A 1 213 ? 9.221 -6.399 -37.092 1.00 74.62 213 GLY A C 1
ATOM 1575 O O . GLY A 1 213 ? 8.910 -7.203 -36.225 1.00 74.62 213 GLY A O 1
ATOM 1576 N N . SER A 1 214 ? 10.494 -6.076 -37.346 1.00 86.62 214 SER A N 1
ATOM 1577 C CA . SER A 1 214 ? 11.641 -6.598 -36.588 1.00 86.62 214 SER A CA 1
ATOM 1578 C C . SER A 1 214 ? 12.633 -5.472 -36.262 1.00 86.62 214 SER A C 1
ATOM 1580 O O . SER A 1 214 ? 13.671 -5.354 -36.922 1.00 86.62 214 SER A O 1
ATOM 1582 N N . PRO A 1 215 ? 12.322 -4.603 -35.281 1.00 92.75 215 PRO A N 1
ATOM 1583 C CA . PRO A 1 215 ? 13.188 -3.489 -34.919 1.00 92.75 215 PRO A CA 1
ATOM 1584 C C . PRO A 1 215 ? 14.540 -3.977 -34.402 1.00 92.75 215 PRO A C 1
ATOM 1586 O O . PRO A 1 215 ? 14.594 -4.765 -33.465 1.00 92.75 215 PRO A O 1
ATOM 1589 N N . GLY A 1 216 ? 15.634 -3.490 -34.977 1.00 95.44 216 GLY A N 1
ATOM 1590 C CA . GLY A 1 216 ? 16.955 -3.546 -34.356 1.00 95.44 216 GLY A CA 1
ATOM 1591 C C . GLY A 1 216 ? 17.090 -2.498 -33.256 1.00 95.44 216 GLY A C 1
ATOM 1592 O O . GLY A 1 216 ? 16.608 -1.369 -33.412 1.00 95.44 216 GLY A O 1
ATOM 1593 N N . ASN A 1 217 ? 17.756 -2.881 -32.170 1.00 96.12 217 ASN A N 1
ATOM 1594 C CA . ASN A 1 217 ? 18.018 -2.058 -30.998 1.00 96.12 217 ASN A CA 1
ATOM 1595 C C . ASN A 1 217 ? 19.482 -2.194 -30.547 1.00 96.12 217 ASN A C 1
ATOM 1597 O O . ASN A 1 217 ? 20.051 -3.289 -30.559 1.00 96.12 217 ASN A O 1
ATOM 1601 N N . ALA A 1 218 ? 20.064 -1.071 -30.129 1.00 95.38 218 ALA A N 1
ATOM 1602 C CA . ALA A 1 218 ? 21.335 -1.017 -29.423 1.00 95.38 218 ALA A CA 1
ATOM 1603 C C . ALA A 1 218 ? 21.237 0.028 -28.303 1.00 95.38 218 ALA A C 1
ATOM 1605 O O . ALA A 1 218 ? 20.909 1.190 -28.558 1.00 95.38 218 ALA A O 1
ATOM 1606 N N . ILE A 1 219 ? 21.488 -0.386 -27.060 1.00 94.56 219 ILE A N 1
ATOM 1607 C CA . ILE A 1 219 ? 21.567 0.508 -25.904 1.00 94.56 219 ILE A CA 1
ATOM 1608 C C . ILE A 1 219 ? 22.973 0.453 -25.344 1.00 94.56 219 ILE A C 1
ATOM 1610 O O . ILE A 1 219 ? 23.380 -0.540 -24.738 1.00 94.56 219 ILE A O 1
ATOM 1614 N N . ARG A 1 220 ? 23.702 1.551 -25.512 1.00 91.12 220 ARG A N 1
ATOM 1615 C CA . ARG A 1 220 ? 25.047 1.698 -24.981 1.00 91.12 220 ARG A CA 1
ATOM 1616 C C . ARG A 1 220 ? 25.028 1.688 -23.462 1.00 91.12 220 ARG A C 1
ATOM 1618 O O . ARG A 1 220 ? 24.374 2.534 -22.861 1.00 91.12 220 ARG A O 1
ATOM 1625 N N . VAL A 1 221 ? 25.787 0.772 -22.873 1.00 88.88 221 VAL A N 1
ATOM 1626 C CA . VAL A 1 221 ? 25.942 0.607 -21.417 1.00 88.88 221 VAL A CA 1
ATOM 1627 C C . VAL A 1 221 ? 27.400 0.706 -20.970 1.00 88.88 221 VAL A C 1
ATOM 1629 O O . VAL A 1 221 ? 27.685 0.728 -19.784 1.00 88.88 221 VAL A O 1
ATOM 1632 N N . ILE A 1 222 ? 28.341 0.798 -21.908 1.00 83.25 222 ILE A N 1
ATOM 1633 C CA . ILE A 1 222 ? 29.769 0.953 -21.625 1.00 83.25 222 ILE A CA 1
ATOM 1634 C C . ILE A 1 222 ? 30.248 2.336 -22.078 1.00 83.25 222 ILE A C 1
ATOM 1636 O O . ILE A 1 222 ? 30.232 2.664 -23.273 1.00 83.25 222 ILE A O 1
ATOM 1640 N N . ASP A 1 223 ? 30.736 3.134 -21.131 1.00 76.31 223 ASP A N 1
ATOM 1641 C CA . ASP A 1 223 ? 31.341 4.448 -21.365 1.00 76.31 223 ASP A CA 1
ATOM 1642 C C . ASP A 1 223 ? 32.373 4.813 -20.281 1.00 76.31 223 ASP A C 1
ATOM 1644 O O . ASP A 1 223 ? 32.648 4.036 -19.364 1.00 76.31 223 ASP A O 1
ATOM 1648 N N . ALA A 1 224 ? 32.979 5.997 -20.396 1.00 72.75 224 ALA A N 1
ATOM 1649 C CA . ALA A 1 224 ? 34.014 6.468 -19.471 1.00 72.75 224 ALA A CA 1
ATOM 1650 C C . ALA A 1 224 ? 33.579 6.596 -17.995 1.00 72.75 224 ALA A C 1
ATOM 1652 O O . ALA A 1 224 ? 34.438 6.664 -17.116 1.00 72.75 224 ALA A O 1
ATOM 1653 N N . THR A 1 225 ? 32.279 6.633 -17.700 1.00 73.44 225 THR A N 1
ATOM 1654 C CA . THR A 1 225 ? 31.738 6.768 -16.338 1.00 73.44 225 THR A CA 1
ATOM 1655 C C . THR A 1 225 ? 31.559 5.438 -15.615 1.00 73.44 225 THR A C 1
ATOM 1657 O O . THR A 1 225 ? 31.299 5.437 -14.414 1.00 73.44 225 THR A O 1
ATOM 1660 N N . LEU A 1 226 ? 31.783 4.312 -16.302 1.00 74.69 226 LEU A N 1
ATOM 1661 C CA . LEU A 1 226 ? 31.614 2.959 -15.767 1.00 74.69 226 LEU A CA 1
ATOM 1662 C C . LEU A 1 226 ? 32.418 2.705 -14.479 1.00 74.69 226 LEU A C 1
ATOM 1664 O O . LEU A 1 226 ? 32.021 1.908 -13.640 1.00 74.69 226 LEU A O 1
ATOM 1668 N N . TRP A 1 227 ? 33.530 3.414 -14.282 1.00 74.12 227 TRP A N 1
ATOM 1669 C CA . TRP A 1 227 ? 34.380 3.298 -13.087 1.00 74.12 227 TRP A CA 1
ATOM 1670 C C . TRP A 1 227 ? 34.212 4.453 -12.103 1.00 74.12 227 TRP A C 1
ATOM 1672 O O . TRP A 1 227 ? 35.090 4.717 -11.281 1.00 74.12 227 TRP A O 1
ATOM 1682 N N . GLY A 1 228 ? 33.094 5.166 -12.217 1.00 73.81 228 GLY A N 1
ATOM 1683 C CA . GLY A 1 228 ? 32.722 6.240 -11.318 1.00 73.81 228 GLY A CA 1
ATOM 1684 C C . GLY A 1 228 ? 32.484 5.768 -9.885 1.00 73.81 228 GLY A C 1
ATOM 1685 O O . GLY A 1 228 ? 32.560 4.587 -9.536 1.00 73.81 228 GLY A O 1
ATOM 1686 N N . SER A 1 229 ? 32.171 6.731 -9.024 1.00 80.25 229 SER A N 1
ATOM 1687 C CA . SER A 1 229 ? 31.806 6.459 -7.638 1.00 80.25 229 SER A CA 1
ATOM 1688 C C . SER A 1 229 ? 30.586 5.542 -7.552 1.00 80.25 229 SER A C 1
ATOM 1690 O O . SER A 1 229 ? 29.529 5.840 -8.110 1.00 80.25 229 SER A O 1
ATOM 1692 N N . ARG A 1 230 ? 30.713 4.462 -6.783 1.00 85.19 230 ARG A N 1
ATOM 1693 C CA . ARG A 1 230 ? 29.603 3.566 -6.465 1.00 85.19 230 ARG A CA 1
ATOM 1694 C C . ARG A 1 230 ? 28.696 4.207 -5.400 1.00 85.19 230 ARG A C 1
ATOM 1696 O O . ARG A 1 230 ? 29.222 4.661 -4.381 1.00 85.19 230 ARG A O 1
ATOM 1703 N N . PRO A 1 231 ? 27.362 4.219 -5.581 1.00 83.50 231 PRO A N 1
ATOM 1704 C CA . PRO A 1 231 ? 26.437 4.620 -4.521 1.00 83.50 231 PRO A CA 1
ATOM 1705 C C . PRO A 1 231 ? 26.464 3.621 -3.352 1.00 83.50 231 PRO A C 1
ATOM 1707 O O . PRO A 1 231 ? 26.825 2.457 -3.525 1.00 83.50 231 PRO A O 1
ATOM 1710 N N . ALA A 1 232 ? 26.076 4.057 -2.152 1.00 80.06 232 ALA A N 1
ATOM 1711 C CA . ALA A 1 232 ? 26.030 3.180 -0.982 1.00 80.06 232 ALA A CA 1
ATOM 1712 C C . ALA A 1 232 ? 25.016 2.036 -1.188 1.00 80.06 232 ALA A C 1
ATOM 1714 O O . ALA A 1 232 ? 23.841 2.298 -1.417 1.00 80.06 232 ALA A O 1
ATOM 1715 N N . MET A 1 233 ? 25.474 0.781 -1.091 1.00 75.06 233 MET A N 1
ATOM 1716 C CA . MET A 1 233 ? 24.653 -0.425 -1.274 1.00 75.06 233 MET A CA 1
ATOM 1717 C C . MET A 1 233 ? 25.008 -1.461 -0.196 1.00 75.06 233 MET A C 1
ATOM 1719 O O . MET A 1 233 ? 26.063 -2.089 -0.301 1.00 75.06 233 MET A O 1
ATOM 1723 N N . PRO A 1 234 ? 24.182 -1.647 0.852 1.00 62.66 234 PRO A N 1
ATOM 1724 C CA . PRO A 1 234 ? 24.570 -2.458 2.007 1.00 62.66 234 PRO A CA 1
ATOM 1725 C C . PRO A 1 234 ? 24.624 -3.967 1.715 1.00 62.66 234 PRO A C 1
ATOM 1727 O O . PRO A 1 234 ? 25.471 -4.652 2.279 1.00 62.66 234 PRO A O 1
ATOM 1730 N N . ASN A 1 235 ? 23.765 -4.486 0.823 1.00 82.75 235 ASN A N 1
ATOM 1731 C CA . ASN A 1 235 ? 23.502 -5.931 0.716 1.00 82.75 235 ASN A CA 1
ATOM 1732 C C . ASN A 1 235 ? 23.467 -6.471 -0.730 1.00 82.75 235 ASN A C 1
ATOM 1734 O O . ASN A 1 235 ? 22.745 -7.426 -1.008 1.00 82.75 235 ASN A O 1
ATOM 1738 N N . GLY A 1 236 ? 24.224 -5.882 -1.659 1.00 88.38 236 GLY A N 1
ATOM 1739 C CA . GLY A 1 236 ? 24.207 -6.285 -3.075 1.00 88.38 236 GLY A CA 1
ATOM 1740 C C . GLY A 1 236 ? 22.963 -5.807 -3.838 1.00 88.38 236 GLY A C 1
ATOM 1741 O O . GLY A 1 236 ? 22.257 -4.911 -3.382 1.00 88.38 236 GLY A O 1
ATOM 1742 N N . VAL A 1 237 ? 22.727 -6.376 -5.023 1.00 93.44 237 VAL A N 1
ATOM 1743 C CA . VAL A 1 237 ? 21.628 -6.026 -5.938 1.00 93.44 237 VAL A CA 1
ATOM 1744 C C . VAL A 1 237 ? 20.874 -7.293 -6.337 1.00 93.44 237 VAL A C 1
ATOM 1746 O O . VAL A 1 237 ? 21.415 -8.143 -7.043 1.00 93.44 237 VAL A O 1
ATOM 1749 N N . ALA A 1 238 ? 19.626 -7.423 -5.889 1.00 96.12 238 ALA A N 1
ATOM 1750 C CA . ALA A 1 238 ? 18.740 -8.531 -6.242 1.00 96.12 238 ALA A CA 1
ATOM 1751 C C . ALA A 1 238 ? 17.746 -8.117 -7.335 1.00 96.12 238 ALA A C 1
ATOM 1753 O O . ALA A 1 238 ? 17.220 -7.004 -7.307 1.00 96.12 238 ALA A O 1
ATOM 1754 N N . TRP A 1 239 ? 17.448 -9.028 -8.261 1.00 97.25 239 TRP A N 1
ATOM 1755 C CA . TRP A 1 239 ? 16.297 -8.915 -9.152 1.00 97.25 239 TRP A CA 1
ATOM 1756 C C . TRP A 1 239 ? 15.545 -10.250 -9.204 1.00 97.25 239 TRP A C 1
ATOM 1758 O O . TRP A 1 239 ? 16.135 -11.240 -9.644 1.00 97.25 239 TRP A O 1
ATOM 1768 N N . PRO A 1 240 ? 14.265 -10.301 -8.804 1.00 97.69 240 PRO A N 1
ATOM 1769 C CA . PRO A 1 240 ? 13.476 -9.224 -8.198 1.00 97.69 240 PRO A CA 1
ATOM 1770 C C . PRO A 1 240 ? 14.055 -8.733 -6.854 1.00 97.69 240 PRO A C 1
ATOM 1772 O O . PRO A 1 240 ? 14.749 -9.494 -6.177 1.00 97.69 240 PRO A O 1
ATOM 1775 N N . PRO A 1 241 ? 13.810 -7.469 -6.465 1.00 96.56 241 PRO A N 1
ATOM 1776 C CA . PRO A 1 241 ? 14.321 -6.914 -5.216 1.00 96.56 241 PRO A CA 1
ATOM 1777 C C . PRO A 1 241 ? 13.536 -7.412 -3.996 1.00 96.56 241 PRO A C 1
ATOM 1779 O O . PRO A 1 241 ? 12.444 -7.968 -4.113 1.00 96.56 241 PRO A O 1
ATOM 1782 N N . ALA A 1 242 ? 14.083 -7.168 -2.805 1.00 94.56 242 ALA A N 1
ATOM 1783 C CA . ALA A 1 242 ? 13.352 -7.351 -1.555 1.00 94.56 242 ALA A CA 1
ATOM 1784 C C . ALA A 1 242 ? 12.128 -6.419 -1.496 1.00 94.56 242 ALA A C 1
ATOM 1786 O O . ALA A 1 242 ? 12.223 -5.261 -1.898 1.00 94.56 242 ALA A O 1
ATOM 1787 N N . GLY A 1 243 ? 11.015 -6.897 -0.939 1.00 92.62 243 GLY A N 1
ATOM 1788 C CA . GLY A 1 243 ? 9.770 -6.142 -0.796 1.00 92.62 243 GLY A CA 1
ATOM 1789 C C . GLY A 1 243 ? 8.748 -6.433 -1.895 1.00 92.62 243 GLY A C 1
ATOM 1790 O O . GLY A 1 243 ? 8.797 -7.471 -2.553 1.00 92.62 243 GLY A O 1
ATOM 1791 N N . PHE A 1 244 ? 7.782 -5.534 -2.050 1.00 93.75 244 PHE A N 1
ATOM 1792 C CA . PHE A 1 244 ? 6.729 -5.598 -3.049 1.00 93.75 244 PHE A CA 1
ATOM 1793 C C . PHE A 1 244 ? 7.268 -5.391 -4.461 1.00 93.75 244 PHE A C 1
ATOM 1795 O O . PHE A 1 244 ? 8.071 -4.496 -4.712 1.00 93.75 244 PHE A O 1
ATOM 1802 N N . VAL A 1 245 ? 6.812 -6.230 -5.393 1.00 96.94 245 VAL A N 1
ATOM 1803 C CA . VAL A 1 245 ? 7.200 -6.164 -6.808 1.00 96.94 245 VAL A CA 1
ATOM 1804 C C . VAL A 1 245 ? 5.968 -6.397 -7.685 1.00 96.94 245 VAL A C 1
ATOM 1806 O O . VAL A 1 245 ? 5.282 -7.403 -7.488 1.00 96.94 245 VAL A O 1
ATOM 1809 N N . PRO A 1 246 ? 5.668 -5.521 -8.661 1.00 96.56 246 PRO A N 1
ATOM 1810 C CA . PRO A 1 246 ? 4.594 -5.770 -9.612 1.00 96.56 246 PRO A CA 1
ATOM 1811 C C . PRO A 1 246 ? 4.864 -7.050 -10.400 1.00 96.56 246 PRO A C 1
ATOM 1813 O O . PRO A 1 246 ? 5.929 -7.215 -10.994 1.00 96.56 246 PRO A O 1
ATOM 1816 N N . THR A 1 247 ? 3.890 -7.950 -10.453 1.00 95.25 247 THR A N 1
ATOM 1817 C CA . THR A 1 247 ? 3.982 -9.173 -11.268 1.00 95.25 247 THR A CA 1
ATOM 1818 C C . THR A 1 247 ? 4.229 -8.859 -12.747 1.00 95.25 247 THR A C 1
ATOM 1820 O O . THR A 1 247 ? 4.929 -9.605 -13.422 1.00 95.25 247 THR A O 1
ATOM 1823 N N . GLN A 1 248 ? 3.762 -7.700 -13.217 1.00 94.25 248 GLN A N 1
ATOM 1824 C CA . GLN A 1 248 ? 3.934 -7.185 -14.577 1.00 94.25 248 GLN A CA 1
ATOM 1825 C C . GLN A 1 248 ? 5.387 -6.882 -14.964 1.00 94.25 248 GLN A C 1
ATOM 1827 O O . GLN A 1 248 ? 5.674 -6.747 -16.152 1.00 94.25 248 GLN A O 1
ATOM 1832 N N . VAL A 1 249 ? 6.291 -6.724 -13.991 1.00 95.25 249 VAL A N 1
ATOM 1833 C CA . VAL A 1 249 ? 7.715 -6.448 -14.256 1.00 95.25 249 VAL A CA 1
ATOM 1834 C C . VAL A 1 249 ? 8.615 -7.631 -13.921 1.00 95.25 249 VAL A C 1
ATOM 1836 O O . VAL A 1 249 ? 9.827 -7.544 -14.121 1.00 95.25 249 VAL A O 1
ATOM 1839 N N . LEU A 1 250 ? 8.045 -8.726 -13.408 1.00 95.81 250 LEU A N 1
ATOM 1840 C CA . LEU A 1 250 ? 8.801 -9.939 -13.137 1.00 95.81 250 LEU A CA 1
ATOM 1841 C C . LEU A 1 250 ? 9.279 -10.580 -14.449 1.00 95.81 250 LEU A C 1
ATOM 1843 O O . LEU A 1 250 ? 8.540 -10.554 -15.433 1.00 95.81 250 LEU A O 1
ATOM 1847 N N . PRO A 1 251 ? 10.484 -11.180 -14.462 1.00 93.44 251 PRO A N 1
ATOM 1848 C CA . PRO A 1 251 ? 11.009 -11.906 -15.618 1.00 93.44 251 PRO A CA 1
ATOM 1849 C C . PRO A 1 251 ? 10.027 -12.997 -16.081 1.00 93.44 251 PRO A C 1
ATOM 1851 O O . PRO A 1 251 ? 9.772 -13.922 -15.300 1.00 93.44 251 PRO A O 1
ATOM 1854 N N . PRO A 1 252 ? 9.481 -12.942 -17.312 1.00 92.31 252 PRO A N 1
ATOM 1855 C CA . PRO A 1 252 ? 8.617 -14.001 -17.836 1.00 92.31 252 PRO A CA 1
ATOM 1856 C C . PRO A 1 252 ? 9.294 -15.377 -17.866 1.00 92.31 252 PRO A C 1
ATOM 1858 O O . PRO A 1 252 ? 8.629 -16.388 -17.643 1.00 92.31 252 PRO A O 1
ATOM 1861 N N . SER A 1 253 ? 10.617 -15.427 -18.059 1.00 92.00 253 SER A N 1
ATOM 1862 C CA . SER A 1 253 ? 11.411 -16.663 -17.980 1.00 92.00 253 SER A CA 1
ATOM 1863 C C . SER A 1 253 ? 11.538 -17.235 -16.558 1.00 92.00 253 SER A C 1
ATOM 1865 O O . SER A 1 253 ? 12.038 -18.345 -16.370 1.00 92.00 253 SER A O 1
ATOM 1867 N N . GLY A 1 254 ? 11.151 -16.468 -15.532 1.00 94.00 254 GLY A N 1
ATOM 1868 C CA . GLY A 1 254 ? 11.356 -16.804 -14.124 1.00 94.00 254 GLY A CA 1
ATOM 1869 C C . GLY A 1 254 ? 12.800 -16.635 -13.630 1.00 94.00 254 GLY A C 1
ATOM 1870 O O . GLY A 1 254 ? 13.087 -16.995 -12.490 1.00 94.00 254 GLY A O 1
ATOM 1871 N N . ARG A 1 255 ? 13.723 -16.089 -14.439 1.00 94.81 255 ARG A N 1
ATOM 1872 C CA . ARG A 1 255 ? 15.144 -15.921 -14.073 1.00 94.81 255 ARG A CA 1
ATOM 1873 C C . ARG A 1 255 ? 15.365 -14.824 -13.044 1.00 94.81 255 ARG A C 1
ATOM 1875 O O . ARG A 1 255 ? 15.355 -13.638 -13.366 1.00 94.81 255 ARG A O 1
ATOM 1882 N N . TRP A 1 256 ? 15.674 -15.213 -11.819 1.00 97.81 256 TRP A N 1
ATOM 1883 C CA . TRP A 1 256 ? 16.066 -14.325 -10.731 1.00 97.81 256 TRP A CA 1
ATOM 1884 C C . TRP A 1 256 ? 17.589 -14.255 -10.634 1.00 97.81 256 TRP A C 1
ATOM 1886 O O . TRP A 1 256 ? 18.300 -15.157 -11.074 1.00 97.81 256 TRP A O 1
ATOM 1896 N N . SER A 1 257 ? 18.113 -13.167 -10.083 1.00 97.06 257 SER A N 1
ATOM 1897 C CA . SER A 1 257 ? 19.551 -12.954 -9.948 1.00 97.06 257 SER A CA 1
ATOM 1898 C C . SER A 1 257 ? 19.901 -12.195 -8.681 1.00 97.06 257 SER A C 1
ATOM 1900 O O . SER A 1 257 ? 19.160 -11.312 -8.255 1.00 97.06 257 SER A O 1
ATOM 1902 N N . TYR A 1 258 ? 21.076 -12.481 -8.131 1.00 95.81 258 TYR A N 1
ATOM 1903 C CA . TYR A 1 258 ? 21.667 -11.710 -7.045 1.00 95.81 258 TYR A CA 1
ATOM 1904 C C . TYR A 1 258 ? 23.120 -11.376 -7.367 1.00 95.81 258 TYR A C 1
ATOM 1906 O O . TYR A 1 258 ? 23.910 -12.273 -7.668 1.00 95.81 258 TYR A O 1
ATOM 1914 N N . SER A 1 259 ? 23.456 -10.091 -7.305 1.00 91.75 259 SER A N 1
ATOM 1915 C CA . SER A 1 259 ? 24.786 -9.560 -7.594 1.00 91.75 259 SER A CA 1
ATOM 1916 C C . SER A 1 259 ? 25.414 -8.973 -6.339 1.00 91.75 259 SER A C 1
ATOM 1918 O O . SER A 1 259 ? 24.754 -8.244 -5.597 1.00 91.75 259 SER A O 1
ATOM 1920 N N . LEU A 1 260 ? 26.697 -9.243 -6.111 1.00 88.50 260 LEU A N 1
ATOM 1921 C CA . LEU A 1 260 ? 27.417 -8.729 -4.948 1.00 88.50 260 LEU A CA 1
ATOM 1922 C C . LEU A 1 260 ? 28.815 -8.243 -5.334 1.00 88.50 260 LEU A C 1
ATOM 1924 O O . LEU A 1 260 ? 29.535 -8.875 -6.104 1.00 88.50 260 LEU A O 1
ATOM 1928 N N . TYR A 1 261 ? 29.179 -7.093 -4.770 1.00 82.00 261 TYR A N 1
ATOM 1929 C CA . TYR A 1 261 ? 30.463 -6.436 -4.962 1.00 82.00 261 TYR A CA 1
ATOM 1930 C C . TYR A 1 261 ? 31.315 -6.541 -3.692 1.00 82.00 261 TYR A C 1
ATOM 1932 O O . TYR A 1 261 ? 30.808 -6.326 -2.591 1.00 82.00 261 TYR A O 1
ATOM 1940 N N . ASN A 1 262 ? 32.621 -6.796 -3.828 1.00 67.38 262 ASN A N 1
ATOM 1941 C CA . ASN A 1 262 ? 33.526 -6.904 -2.676 1.00 67.38 262 ASN A CA 1
ATOM 1942 C C . ASN A 1 262 ? 34.888 -6.218 -2.849 1.00 67.38 262 ASN A C 1
ATOM 1944 O O . ASN A 1 262 ? 35.882 -6.713 -2.351 1.00 67.38 262 ASN A O 1
ATOM 1948 N N . SER A 1 263 ? 34.936 -5.033 -3.464 1.00 59.88 263 SER A N 1
ATOM 1949 C CA . SER A 1 263 ? 36.144 -4.205 -3.697 1.00 59.88 263 SER A CA 1
ATOM 1950 C C . SER A 1 263 ? 36.873 -4.439 -5.032 1.00 59.88 263 SER A C 1
ATOM 1952 O O . SER A 1 263 ? 36.724 -5.475 -5.680 1.00 59.88 263 SER A O 1
ATOM 1954 N N . GLY A 1 264 ? 37.621 -3.418 -5.474 1.00 58.28 264 GLY A N 1
ATOM 1955 C CA . GLY A 1 264 ? 38.294 -3.361 -6.780 1.00 58.28 264 GLY A CA 1
ATOM 1956 C C . GLY A 1 264 ? 37.368 -2.993 -7.947 1.00 58.28 264 GLY A C 1
ATOM 1957 O O . GLY A 1 264 ? 36.167 -2.855 -7.783 1.00 58.28 264 GLY A O 1
ATOM 1958 N N . THR A 1 265 ? 37.895 -2.817 -9.153 1.00 52.78 265 THR A N 1
ATOM 1959 C CA . THR A 1 265 ? 37.098 -2.387 -10.320 1.00 52.78 265 THR A CA 1
ATOM 1960 C C . THR A 1 265 ? 36.070 -3.447 -10.763 1.00 52.78 265 THR A C 1
ATOM 1962 O O . THR A 1 265 ? 35.021 -3.101 -11.292 1.00 52.78 265 THR A O 1
ATOM 1965 N N . PHE A 1 266 ? 36.300 -4.731 -10.446 1.00 60.19 266 PHE A N 1
ATOM 1966 C CA . PHE A 1 266 ? 35.462 -5.850 -10.906 1.00 60.19 266 PHE A CA 1
ATOM 1967 C C . PHE A 1 266 ? 34.992 -6.855 -9.831 1.00 60.19 266 PHE A C 1
ATOM 1969 O O . PHE A 1 266 ? 34.441 -7.896 -10.172 1.00 60.19 266 PHE A O 1
ATOM 1976 N N . GLY A 1 267 ? 35.159 -6.550 -8.540 1.00 62.78 267 GLY A N 1
ATOM 1977 C CA . GLY A 1 267 ? 34.701 -7.411 -7.442 1.00 62.78 267 GLY A CA 1
ATOM 1978 C C . GLY A 1 267 ? 35.501 -8.715 -7.275 1.00 62.78 267 GLY A C 1
ATOM 1979 O O . GLY A 1 267 ? 35.899 -9.370 -8.233 1.00 62.78 267 GLY A O 1
ATOM 1980 N N . THR A 1 268 ? 35.733 -9.120 -6.027 1.00 70.56 268 THR A N 1
ATOM 1981 C CA . THR A 1 268 ? 36.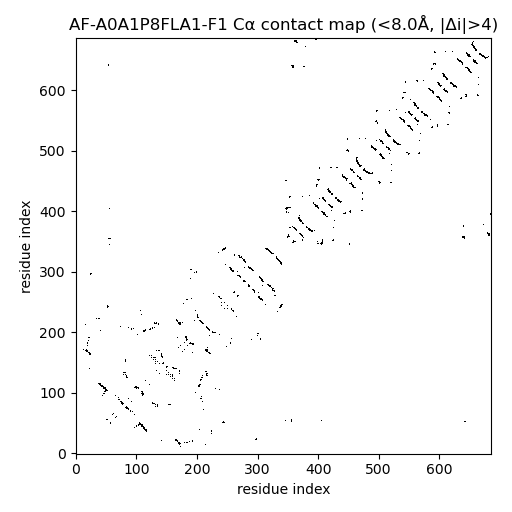373 -10.405 -5.675 1.00 70.56 268 THR A CA 1
ATOM 1982 C C . THR A 1 268 ? 35.373 -11.478 -5.246 1.00 70.56 268 THR A C 1
ATOM 1984 O O . THR A 1 268 ? 35.785 -12.556 -4.824 1.00 70.56 268 THR A O 1
ATOM 1987 N N . THR A 1 269 ? 34.069 -11.191 -5.319 1.00 81.69 269 THR A N 1
ATOM 1988 C CA . THR A 1 269 ? 33.035 -12.117 -4.851 1.00 81.69 269 THR A CA 1
ATOM 1989 C C . THR A 1 269 ? 32.956 -13.344 -5.733 1.00 81.69 269 THR A C 1
ATOM 1991 O O . THR A 1 269 ? 32.790 -13.232 -6.945 1.00 81.69 269 THR A O 1
ATOM 1994 N N . ASP A 1 270 ? 33.034 -14.510 -5.113 1.00 87.50 270 ASP A N 1
ATOM 1995 C CA . ASP A 1 270 ? 32.943 -15.797 -5.780 1.00 87.50 270 ASP A CA 1
ATOM 1996 C C . ASP A 1 270 ? 31.655 -16.518 -5.369 1.00 87.50 270 ASP A C 1
ATOM 1998 O O . ASP A 1 270 ? 31.375 -16.704 -4.178 1.00 87.50 270 ASP A O 1
ATOM 2002 N N . PHE A 1 271 ? 30.873 -16.918 -6.374 1.00 92.06 271 PHE A N 1
ATOM 2003 C CA . PHE A 1 271 ? 29.640 -17.681 -6.216 1.00 92.06 271 PHE A CA 1
ATOM 2004 C C . PHE A 1 271 ? 29.829 -19.179 -6.489 1.00 92.06 271 PHE A C 1
ATOM 2006 O O . PHE A 1 271 ? 28.842 -19.908 -6.431 1.00 92.06 271 PHE A O 1
ATOM 2013 N N . ALA A 1 272 ? 31.047 -19.670 -6.758 1.00 91.50 272 ALA A N 1
ATOM 2014 C CA . ALA A 1 272 ? 31.319 -21.078 -7.077 1.00 91.50 272 ALA A CA 1
ATOM 2015 C C . ALA A 1 272 ? 30.689 -22.061 -6.076 1.00 91.50 272 ALA A C 1
ATOM 2017 O O . ALA A 1 272 ? 30.052 -23.037 -6.473 1.00 91.50 272 ALA A O 1
ATOM 2018 N N . ALA A 1 273 ? 30.833 -21.776 -4.779 1.00 92.19 273 ALA A N 1
ATOM 2019 C CA . ALA A 1 273 ? 30.288 -22.581 -3.687 1.00 92.19 273 ALA A CA 1
ATOM 2020 C C . ALA A 1 273 ? 28.917 -22.089 -3.188 1.00 92.19 273 ALA A C 1
ATOM 2022 O O . ALA A 1 273 ? 28.376 -22.642 -2.228 1.00 92.19 273 ALA A O 1
ATOM 2023 N N . ALA A 1 274 ? 28.352 -21.054 -3.816 1.00 94.75 274 ALA A N 1
ATOM 2024 C CA . ALA A 1 274 ? 27.122 -20.452 -3.343 1.00 94.75 274 ALA A CA 1
ATOM 2025 C C . ALA A 1 274 ? 25.903 -21.339 -3.633 1.00 94.75 274 ALA A C 1
ATOM 2027 O O . ALA A 1 274 ? 25.758 -21.945 -4.706 1.00 94.75 274 ALA A O 1
ATOM 2028 N N . ASN A 1 275 ? 24.995 -21.380 -2.663 1.00 96.38 275 ASN A N 1
ATOM 2029 C CA . ASN A 1 275 ? 23.727 -22.084 -2.732 1.00 96.38 275 ASN A CA 1
ATOM 2030 C C . ASN A 1 275 ? 22.558 -21.100 -2.615 1.00 96.38 275 ASN A C 1
ATOM 2032 O O . ASN A 1 275 ? 22.660 -20.090 -1.917 1.00 96.38 275 ASN A O 1
ATOM 2036 N N . VAL A 1 276 ? 21.450 -21.427 -3.278 1.00 98.31 276 VAL A N 1
ATOM 2037 C CA . VAL A 1 276 ? 20.193 -20.683 -3.213 1.00 98.31 276 VAL A CA 1
ATOM 2038 C C . VAL A 1 276 ? 19.116 -21.608 -2.668 1.00 98.31 276 VAL A C 1
ATOM 2040 O O . VAL A 1 276 ? 18.805 -22.629 -3.278 1.00 98.31 276 VAL A O 1
ATOM 2043 N N . SER A 1 277 ? 18.531 -21.242 -1.533 1.00 98.19 277 SER A N 1
ATOM 2044 C CA . SER A 1 277 ? 17.310 -21.866 -1.021 1.00 98.19 277 SER A CA 1
ATOM 2045 C C . SER A 1 277 ? 16.166 -20.869 -1.050 1.00 98.19 277 SER A C 1
ATOM 2047 O O . SER A 1 277 ? 16.389 -19.666 -0.903 1.00 98.19 277 SER A O 1
ATOM 2049 N N . MET A 1 278 ? 14.942 -21.364 -1.206 1.00 98.44 278 MET A N 1
ATOM 2050 C CA . MET A 1 278 ? 13.770 -20.508 -1.299 1.00 98.44 278 MET A CA 1
ATOM 2051 C C . MET A 1 278 ? 12.552 -21.150 -0.642 1.00 98.44 278 MET A C 1
ATOM 2053 O O . MET A 1 278 ? 12.391 -22.372 -0.678 1.00 98.44 278 MET A O 1
ATOM 2057 N N . THR A 1 279 ? 11.693 -20.327 -0.049 1.00 97.69 279 THR A N 1
ATOM 2058 C CA . THR A 1 279 ? 10.393 -20.743 0.484 1.00 97.69 279 THR A CA 1
ATOM 2059 C C . THR A 1 279 ? 9.275 -19.882 -0.095 1.00 97.69 279 THR A C 1
ATOM 2061 O O . THR A 1 279 ? 9.499 -18.724 -0.434 1.00 97.69 279 THR A O 1
ATOM 2064 N N . ALA A 1 280 ? 8.076 -20.447 -0.204 1.00 94.94 280 ALA A N 1
ATOM 2065 C CA . ALA A 1 280 ? 6.824 -19.764 -0.502 1.00 94.94 280 ALA A CA 1
ATOM 2066 C C . ALA A 1 280 ? 5.941 -19.830 0.752 1.00 94.94 280 ALA A C 1
ATOM 2068 O O . ALA A 1 280 ? 5.559 -20.920 1.178 1.00 94.94 280 ALA A O 1
ATOM 2069 N N . ASN A 1 281 ? 5.677 -18.687 1.392 1.00 85.50 281 ASN A N 1
ATOM 2070 C CA . ASN A 1 281 ? 4.991 -18.599 2.691 1.00 85.50 281 ASN A CA 1
ATOM 2071 C C . ASN A 1 281 ? 5.561 -19.588 3.732 1.00 85.50 281 ASN A C 1
ATOM 2073 O O . ASN A 1 281 ? 4.830 -20.293 4.421 1.00 85.50 281 ASN A O 1
ATOM 2077 N N . GLY A 1 282 ? 6.893 -19.698 3.794 1.00 84.88 282 GLY A N 1
ATOM 2078 C CA . GLY A 1 282 ? 7.599 -20.614 4.698 1.00 84.88 282 GLY A CA 1
ATOM 2079 C C . GLY A 1 282 ? 7.714 -22.065 4.211 1.00 84.88 282 GLY A C 1
ATOM 2080 O O . GLY A 1 282 ? 8.563 -22.796 4.715 1.00 84.88 282 GLY A O 1
ATOM 2081 N N . SER A 1 283 ? 6.956 -22.477 3.190 1.00 94.00 283 SER A N 1
ATOM 2082 C CA . SER A 1 283 ? 7.064 -23.817 2.595 1.00 94.00 283 SER A CA 1
ATOM 2083 C C . SER A 1 283 ? 8.232 -23.889 1.603 1.00 94.00 283 SER A C 1
ATOM 2085 O O . SER A 1 283 ? 8.285 -23.060 0.697 1.00 94.00 283 SER A O 1
ATOM 2087 N N . PRO A 1 284 ? 9.174 -24.843 1.718 1.00 97.38 284 PRO A N 1
ATOM 2088 C CA . PRO A 1 284 ? 10.302 -24.951 0.791 1.00 97.38 284 PRO A CA 1
ATOM 2089 C C . PRO A 1 284 ? 9.864 -25.146 -0.663 1.00 97.38 284 PRO A C 1
ATOM 2091 O O . PRO A 1 284 ? 8.986 -25.961 -0.941 1.00 97.38 284 PRO A O 1
ATOM 2094 N N . ILE A 1 285 ? 10.522 -24.447 -1.591 1.00 97.00 285 ILE A N 1
ATOM 2095 C CA . ILE A 1 285 ? 10.352 -24.649 -3.034 1.00 97.00 285 ILE A CA 1
ATOM 2096 C C . ILE A 1 285 ? 11.688 -24.972 -3.699 1.00 97.00 285 ILE A C 1
ATOM 2098 O O . ILE A 1 285 ? 12.748 -24.489 -3.295 1.00 97.00 285 ILE A O 1
ATOM 2102 N N . THR A 1 286 ? 11.644 -25.808 -4.734 1.00 97.81 286 THR A N 1
ATOM 2103 C CA . THR A 1 286 ? 12.837 -26.164 -5.505 1.00 97.81 286 THR A CA 1
ATOM 2104 C C . THR A 1 286 ? 13.313 -24.968 -6.326 1.00 97.81 286 THR A C 1
ATOM 2106 O O . THR A 1 286 ? 12.520 -24.276 -6.963 1.00 97.81 286 THR A O 1
ATOM 2109 N N . VAL A 1 287 ? 14.626 -24.746 -6.344 1.00 97.94 287 VAL A N 1
ATOM 2110 C CA . VAL A 1 287 ? 15.282 -23.705 -7.141 1.00 97.94 287 VAL A CA 1
ATOM 2111 C C . VAL A 1 287 ? 16.306 -24.363 -8.051 1.00 97.94 287 VAL A C 1
ATOM 2113 O O . VAL A 1 287 ? 17.112 -25.173 -7.597 1.00 97.94 287 VAL A O 1
ATOM 2116 N N . ASN A 1 288 ? 16.293 -23.998 -9.331 1.00 97.12 288 ASN A N 1
ATOM 2117 C CA . ASN A 1 288 ? 17.328 -24.392 -10.276 1.00 97.12 288 ASN A CA 1
ATOM 2118 C C . ASN A 1 288 ? 18.339 -23.250 -10.434 1.00 97.12 288 ASN A C 1
ATOM 2120 O O . ASN A 1 288 ? 17.987 -22.191 -10.947 1.00 97.12 288 ASN A O 1
ATOM 2124 N N . VAL A 1 289 ? 19.584 -23.438 -9.996 1.00 97.31 289 VAL A N 1
ATOM 2125 C CA . VAL A 1 289 ? 20.647 -22.446 -10.222 1.00 97.31 289 VAL A CA 1
ATOM 2126 C C . VAL A 1 289 ? 21.240 -22.674 -11.606 1.00 97.31 289 VAL A C 1
ATOM 2128 O O . VAL A 1 289 ? 21.904 -23.686 -11.822 1.00 97.31 289 VAL A O 1
ATOM 2131 N N . ILE A 1 290 ? 21.019 -21.727 -12.516 1.00 94.38 290 ILE A N 1
ATOM 2132 C CA . ILE A 1 290 ? 21.450 -21.837 -13.915 1.00 94.38 290 ILE A CA 1
ATOM 2133 C C . ILE A 1 290 ? 22.849 -21.264 -14.146 1.00 94.38 290 ILE A C 1
ATOM 2135 O O . ILE A 1 290 ? 23.535 -21.695 -15.062 1.00 94.38 290 ILE A O 1
ATOM 2139 N N . TYR A 1 291 ? 23.311 -20.343 -13.294 1.00 94.00 291 TYR A N 1
ATOM 2140 C CA . TYR A 1 291 ? 24.639 -19.750 -13.442 1.00 94.00 291 TYR A CA 1
ATOM 2141 C C . TYR A 1 291 ? 25.232 -19.286 -12.108 1.00 94.00 291 TYR A C 1
ATOM 2143 O O . TYR A 1 291 ? 24.526 -18.756 -11.249 1.00 94.00 291 TYR A O 1
ATOM 2151 N N . ARG A 1 292 ? 26.553 -19.447 -11.955 1.00 93.00 292 ARG A N 1
ATOM 2152 C CA . ARG A 1 292 ? 27.364 -18.938 -10.838 1.00 93.00 292 ARG A CA 1
ATOM 2153 C C . ARG A 1 292 ? 28.595 -18.238 -11.398 1.00 93.00 292 ARG A C 1
ATOM 2155 O O . ARG A 1 292 ? 29.385 -18.871 -12.091 1.00 93.00 292 ARG A O 1
ATOM 2162 N N . SER A 1 293 ? 28.790 -16.964 -11.066 1.00 88.31 293 SER A N 1
ATOM 2163 C CA . SER A 1 293 ? 30.029 -16.276 -11.430 1.00 88.31 293 SER A CA 1
ATOM 2164 C C . SER A 1 293 ? 31.202 -16.792 -10.603 1.00 88.31 293 SER A C 1
ATOM 2166 O O . SER A 1 293 ? 31.164 -16.740 -9.374 1.00 88.31 293 SER A O 1
ATOM 2168 N N . THR A 1 294 ? 32.255 -17.233 -11.290 1.00 82.69 294 THR A N 1
ATOM 2169 C CA . THR A 1 294 ? 33.541 -17.613 -10.695 1.00 82.69 294 THR A CA 1
ATOM 2170 C C . THR A 1 294 ? 34.603 -16.612 -11.141 1.00 82.69 294 THR A C 1
ATOM 2172 O O . THR A 1 294 ? 35.063 -16.653 -12.283 1.00 82.69 294 THR A O 1
ATOM 2175 N N . GLY A 1 295 ? 34.971 -15.673 -10.268 1.00 68.75 295 GLY A N 1
ATOM 2176 C CA . GLY A 1 295 ? 35.855 -14.563 -10.637 1.00 68.75 295 GLY A CA 1
ATOM 2177 C C . GLY A 1 295 ? 35.199 -13.538 -11.576 1.00 68.75 295 GLY A C 1
ATOM 2178 O O . GLY A 1 295 ? 33.981 -13.522 -11.757 1.00 68.75 295 GLY A O 1
ATOM 2179 N N . CYS A 1 296 ? 36.014 -12.637 -12.128 1.00 66.88 296 CYS A N 1
ATOM 2180 C CA . CYS A 1 296 ? 35.559 -11.537 -12.977 1.00 66.88 296 CYS A CA 1
ATOM 2181 C C . CYS A 1 296 ? 35.348 -11.994 -14.433 1.00 66.88 296 CYS A C 1
ATOM 2183 O O . CYS A 1 296 ? 36.291 -12.447 -15.078 1.00 66.88 296 CYS A O 1
ATOM 2185 N N . LEU A 1 297 ? 34.134 -11.796 -14.963 1.00 63.06 297 LEU A N 1
ATOM 2186 C CA . LEU A 1 297 ? 33.829 -11.908 -16.401 1.00 63.06 297 LEU A CA 1
ATOM 2187 C C . LEU A 1 297 ? 33.804 -10.557 -17.139 1.00 63.06 297 LEU A C 1
ATOM 2189 O O . LEU A 1 297 ? 33.450 -10.506 -18.310 1.00 63.06 297 LEU A O 1
ATOM 2193 N N . CYS A 1 298 ? 34.132 -9.460 -16.454 1.00 72.31 298 CYS A N 1
ATOM 2194 C CA . CYS A 1 298 ? 34.072 -8.089 -16.967 1.00 72.31 298 CYS A CA 1
ATOM 2195 C C . CYS A 1 298 ? 32.681 -7.647 -17.471 1.00 72.31 298 CYS A C 1
ATOM 2197 O O . CYS A 1 298 ? 32.591 -6.794 -18.347 1.00 72.31 298 CYS A O 1
ATOM 2199 N N . ILE A 1 299 ? 31.594 -8.205 -16.927 1.00 77.06 299 ILE A N 1
ATOM 2200 C CA . ILE A 1 299 ? 30.205 -7.868 -17.289 1.00 77.06 299 ILE A CA 1
ATOM 2201 C C . ILE A 1 299 ? 29.481 -7.403 -16.017 1.00 77.06 299 ILE A C 1
ATOM 2203 O O . ILE A 1 299 ? 28.805 -8.192 -15.376 1.00 77.06 299 ILE A O 1
ATOM 2207 N N . GLY A 1 300 ? 29.674 -6.160 -15.573 1.00 81.75 300 GLY A N 1
ATOM 2208 C CA . GLY A 1 300 ? 29.111 -5.667 -14.302 1.00 81.75 300 GLY A CA 1
ATOM 2209 C C . GLY A 1 300 ? 29.582 -6.424 -13.040 1.00 81.75 300 GLY A C 1
ATOM 2210 O O . GLY A 1 300 ? 30.646 -7.044 -13.028 1.00 81.75 300 GLY A O 1
ATOM 2211 N N . ASP A 1 301 ? 28.793 -6.365 -11.958 1.00 85.94 301 ASP A N 1
ATOM 2212 C CA . ASP A 1 301 ? 29.089 -7.040 -10.676 1.00 85.94 301 ASP A CA 1
ATOM 2213 C C . ASP A 1 301 ? 28.913 -8.556 -10.780 1.00 85.94 301 ASP A C 1
ATOM 2215 O O . ASP A 1 301 ? 28.053 -9.006 -11.528 1.00 85.94 301 ASP A O 1
ATOM 2219 N N . ASN A 1 302 ? 29.686 -9.354 -10.035 1.00 88.75 302 ASN A N 1
ATOM 2220 C CA . ASN A 1 302 ? 29.544 -10.816 -10.026 1.00 88.75 302 ASN A CA 1
ATOM 2221 C C . ASN A 1 302 ? 28.158 -11.246 -9.534 1.00 88.75 302 ASN A C 1
ATOM 2223 O O . ASN A 1 302 ? 27.635 -10.686 -8.570 1.00 88.75 302 ASN A O 1
ATOM 2227 N N . THR A 1 303 ? 27.590 -12.261 -10.192 1.00 91.31 303 THR A N 1
ATOM 2228 C CA . THR A 1 303 ? 26.170 -12.619 -10.069 1.00 91.31 303 THR A CA 1
ATOM 2229 C C . THR A 1 303 ? 25.960 -14.130 -9.994 1.00 91.31 303 THR A C 1
ATOM 2231 O O . THR A 1 303 ? 26.668 -14.907 -10.639 1.00 91.31 303 THR A O 1
ATOM 2234 N N . ILE A 1 304 ? 24.939 -14.540 -9.248 1.00 94.88 304 ILE A N 1
ATOM 2235 C CA . ILE A 1 304 ? 24.314 -15.866 -9.322 1.00 94.88 304 ILE A CA 1
ATOM 2236 C C . ILE A 1 304 ? 22.920 -15.726 -9.941 1.00 94.88 304 ILE A C 1
ATOM 2238 O O . ILE A 1 304 ? 22.189 -14.798 -9.591 1.00 94.88 304 ILE A O 1
ATOM 2242 N N . VAL A 1 305 ? 22.556 -16.623 -10.862 1.00 97.06 305 VAL A N 1
ATOM 2243 C CA . VAL A 1 305 ? 21.262 -16.616 -11.568 1.00 97.06 305 VAL A CA 1
ATOM 2244 C C . VAL A 1 305 ? 20.551 -17.943 -11.332 1.00 97.06 305 VAL A C 1
ATOM 2246 O O . VAL A 1 305 ? 21.158 -19.014 -11.412 1.00 97.06 305 VAL A O 1
ATOM 2249 N N . PHE A 1 306 ? 19.263 -17.881 -11.016 1.00 98.00 306 PHE A N 1
ATOM 2250 C CA . PHE A 1 306 ? 18.471 -19.037 -10.619 1.00 98.00 306 PHE A CA 1
ATOM 2251 C C . PHE A 1 306 ? 16.994 -18.881 -10.993 1.00 98.00 306 PHE A C 1
ATOM 2253 O O . PHE A 1 306 ? 16.503 -17.773 -11.170 1.00 98.00 306 PHE A O 1
ATOM 2260 N N . VAL A 1 307 ? 16.280 -19.999 -11.113 1.00 97.62 307 VAL A N 1
ATOM 2261 C CA . VAL A 1 307 ? 14.864 -20.061 -11.498 1.00 97.62 307 VAL A CA 1
ATOM 2262 C C . VAL A 1 307 ? 14.085 -20.842 -10.434 1.00 97.62 307 VAL A C 1
ATOM 2264 O O . VAL A 1 307 ? 14.350 -22.039 -10.249 1.00 97.62 307 VAL A O 1
ATOM 2267 N N . PRO A 1 308 ? 13.120 -20.217 -9.738 1.00 97.12 308 PRO A N 1
ATOM 2268 C CA . PRO A 1 308 ? 12.181 -20.927 -8.874 1.00 97.12 308 PRO A CA 1
ATOM 2269 C C . PRO A 1 308 ? 11.360 -21.925 -9.701 1.00 97.12 308 PRO A C 1
ATOM 2271 O O . PRO A 1 308 ? 10.791 -21.564 -10.726 1.00 97.12 308 PRO A O 1
ATOM 2274 N N . GLN A 1 309 ? 11.278 -23.185 -9.276 1.00 96.56 309 GLN A N 1
ATOM 2275 C CA . GLN A 1 309 ? 10.509 -24.228 -9.972 1.00 96.56 309 GLN A CA 1
ATOM 2276 C C . GLN A 1 309 ? 9.031 -24.194 -9.557 1.00 96.56 309 GLN A C 1
ATOM 2278 O O . GLN A 1 309 ? 8.460 -25.187 -9.116 1.00 96.56 309 GLN A O 1
ATOM 2283 N N . THR A 1 310 ? 8.430 -23.010 -9.646 1.00 94.25 310 THR A N 1
ATOM 2284 C CA . THR A 1 310 ? 7.018 -22.755 -9.356 1.00 94.25 310 THR A CA 1
ATOM 2285 C C . THR A 1 310 ? 6.558 -21.513 -10.104 1.00 94.25 310 THR A C 1
ATOM 2287 O O . THR A 1 310 ? 7.354 -20.617 -10.389 1.00 94.25 310 THR A O 1
ATOM 2290 N N . THR A 1 311 ? 5.261 -21.419 -10.378 1.00 93.38 311 THR A N 1
ATOM 2291 C CA . THR A 1 311 ? 4.661 -20.175 -10.860 1.00 93.38 311 THR A CA 1
ATOM 2292 C C . THR A 1 311 ? 4.678 -19.135 -9.744 1.00 93.38 311 THR A C 1
ATOM 2294 O O . THR A 1 311 ? 4.179 -19.379 -8.644 1.00 93.38 311 THR A O 1
ATOM 2297 N N . ILE A 1 312 ? 5.244 -17.964 -10.033 1.00 94.75 312 ILE A N 1
ATOM 2298 C CA . ILE A 1 312 ? 5.248 -16.839 -9.102 1.00 94.75 312 ILE A CA 1
ATOM 2299 C C . ILE A 1 312 ? 3.867 -16.185 -9.108 1.00 94.75 312 ILE A C 1
ATOM 2301 O O . ILE A 1 312 ? 3.396 -15.711 -10.136 1.00 94.75 312 ILE A O 1
ATOM 2305 N N . THR A 1 313 ? 3.225 -16.177 -7.945 1.00 91.44 313 THR A N 1
ATOM 2306 C CA . THR A 1 313 ? 1.836 -15.728 -7.761 1.00 91.44 313 THR A CA 1
ATOM 2307 C C . THR A 1 313 ? 1.778 -14.514 -6.837 1.00 91.44 313 THR A C 1
ATOM 2309 O O . THR A 1 313 ? 2.525 -14.449 -5.856 1.00 91.44 313 THR A O 1
ATOM 2312 N N . ALA A 1 314 ? 0.895 -13.558 -7.142 1.00 88.06 314 ALA A N 1
ATOM 2313 C CA . ALA A 1 314 ? 0.619 -12.413 -6.277 1.00 88.06 314 ALA A CA 1
ATOM 2314 C C . ALA A 1 314 ? 0.138 -12.859 -4.883 1.00 88.06 314 ALA A C 1
ATOM 2316 O O . ALA A 1 314 ? -0.566 -13.858 -4.759 1.00 88.06 314 ALA A O 1
ATOM 2317 N N . GLY A 1 315 ? 0.526 -12.130 -3.833 1.00 77.00 315 GLY A N 1
ATOM 2318 C CA . GLY A 1 315 ? 0.118 -12.418 -2.449 1.00 77.00 315 GLY A CA 1
ATOM 2319 C C . GLY A 1 315 ? 0.900 -13.541 -1.752 1.00 77.00 315 GLY A C 1
ATOM 2320 O O . GLY A 1 315 ? 0.729 -13.745 -0.554 1.00 77.00 315 GLY A O 1
ATOM 2321 N N . VAL A 1 316 ? 1.797 -14.237 -2.455 1.00 86.56 316 VAL A N 1
ATOM 2322 C CA . VAL A 1 316 ? 2.702 -15.231 -1.858 1.00 86.56 316 VAL A CA 1
ATOM 2323 C C . VAL A 1 316 ? 4.048 -14.579 -1.551 1.00 86.56 316 VAL A C 1
ATOM 2325 O O . VAL A 1 316 ? 4.684 -14.013 -2.435 1.00 86.56 316 VAL A O 1
ATOM 2328 N N . ASN A 1 317 ? 4.516 -14.680 -0.309 1.00 90.00 317 ASN A N 1
ATOM 2329 C CA . ASN A 1 317 ? 5.838 -14.207 0.086 1.00 90.00 317 ASN A CA 1
ATOM 2330 C C . ASN A 1 317 ? 6.889 -15.253 -0.289 1.00 90.00 317 ASN A C 1
ATOM 2332 O O . ASN A 1 317 ? 6.840 -16.388 0.190 1.00 90.00 317 ASN A O 1
ATOM 2336 N N . TYR A 1 318 ? 7.862 -14.860 -1.106 1.00 96.75 318 TYR A N 1
ATOM 2337 C CA . TYR A 1 318 ? 8.963 -15.724 -1.502 1.00 96.75 318 TYR A CA 1
ATOM 2338 C C . TYR A 1 318 ? 10.253 -15.311 -0.802 1.00 96.75 318 TYR A C 1
ATOM 2340 O O . TYR A 1 318 ? 10.869 -14.308 -1.166 1.00 96.75 318 TYR A O 1
ATOM 2348 N N . THR A 1 319 ? 10.676 -16.074 0.200 1.00 97.62 319 THR A N 1
ATOM 2349 C CA . THR A 1 319 ? 11.923 -15.803 0.923 1.00 97.62 319 THR A CA 1
ATOM 2350 C C . THR A 1 319 ? 13.072 -16.530 0.243 1.00 97.62 319 THR A C 1
ATOM 2352 O O . THR A 1 319 ? 13.048 -17.751 0.130 1.00 97.62 319 THR A O 1
ATOM 2355 N N . VAL A 1 320 ? 14.078 -15.783 -0.205 1.00 98.31 320 VAL A N 1
ATOM 2356 C CA . VAL A 1 320 ? 15.291 -16.275 -0.863 1.00 98.31 320 VAL A CA 1
ATOM 2357 C C . VAL A 1 320 ? 16.462 -16.142 0.095 1.00 98.31 320 VAL A C 1
ATOM 2359 O O . VAL A 1 320 ? 16.681 -15.073 0.661 1.00 98.31 320 VAL A O 1
ATOM 2362 N N . THR A 1 321 ? 17.264 -17.195 0.208 1.00 98.19 321 THR A N 1
ATOM 2363 C CA . THR A 1 321 ? 18.550 -17.174 0.905 1.00 98.19 321 THR A CA 1
ATOM 2364 C C . THR A 1 321 ? 19.654 -17.557 -0.068 1.00 98.19 321 THR A C 1
ATOM 2366 O O . THR A 1 321 ? 19.675 -18.678 -0.574 1.00 98.19 321 THR A O 1
ATOM 2369 N N . VAL A 1 322 ? 20.592 -16.639 -0.304 1.00 96.94 322 VAL A N 1
ATOM 2370 C CA . VAL A 1 322 ? 21.847 -16.905 -1.017 1.00 96.94 322 VAL A CA 1
ATOM 2371 C C . VAL A 1 322 ? 22.940 -17.062 0.029 1.00 96.94 322 VAL A C 1
ATOM 2373 O O . VAL A 1 322 ? 23.183 -16.140 0.797 1.00 96.94 322 VAL A O 1
ATOM 2376 N N . SER A 1 323 ? 23.593 -18.217 0.084 1.00 95.88 323 SER A N 1
ATOM 2377 C CA . SER A 1 323 ? 24.587 -18.557 1.113 1.00 95.88 323 SER A CA 1
ATOM 2378 C C . SER A 1 323 ? 25.845 -19.150 0.493 1.00 95.88 323 SER A C 1
ATOM 2380 O O . SER A 1 323 ? 25.811 -19.584 -0.652 1.00 95.88 323 SER A O 1
ATOM 2382 N N . GLY A 1 324 ? 26.958 -19.175 1.229 1.00 93.06 324 GLY A N 1
ATOM 2383 C CA . GLY A 1 324 ? 28.218 -19.752 0.742 1.00 93.06 324 GLY A CA 1
ATOM 2384 C C . GLY A 1 324 ? 28.983 -18.842 -0.223 1.00 93.06 324 GLY A C 1
ATOM 2385 O O . GLY A 1 324 ? 29.808 -19.325 -0.993 1.00 93.06 324 GLY A O 1
ATOM 2386 N N . MET A 1 325 ? 28.707 -17.534 -0.193 1.00 90.94 325 MET A N 1
ATOM 2387 C CA . MET A 1 325 ? 29.450 -16.537 -0.969 1.00 90.94 325 MET A CA 1
ATOM 2388 C C . MET A 1 325 ? 30.835 -16.325 -0.349 1.00 90.94 325 MET A C 1
ATOM 2390 O O . MET A 1 325 ? 30.949 -16.154 0.868 1.00 90.94 325 MET A O 1
ATOM 2394 N N . ALA A 1 326 ? 31.882 -16.318 -1.174 1.00 87.50 326 ALA A N 1
ATOM 2395 C CA . ALA A 1 326 ? 33.263 -16.100 -0.743 1.00 87.50 326 ALA A CA 1
ATOM 2396 C C . ALA A 1 326 ? 33.817 -14.773 -1.284 1.00 87.50 326 ALA A C 1
ATOM 2398 O O . ALA A 1 326 ? 33.284 -14.220 -2.242 1.00 87.50 326 ALA A O 1
ATOM 2399 N N . GLY A 1 327 ? 34.885 -14.249 -0.665 1.00 79.50 327 GLY A N 1
ATOM 2400 C CA . GLY A 1 327 ? 35.505 -12.983 -1.086 1.00 79.50 327 GLY A CA 1
ATOM 2401 C C . GLY A 1 327 ? 34.512 -11.822 -1.006 1.00 79.50 327 GLY A C 1
ATOM 2402 O O . GLY A 1 327 ? 34.235 -11.189 -2.013 1.00 79.50 327 GLY A O 1
ATOM 2403 N N . ALA A 1 328 ? 33.960 -11.590 0.185 1.00 74.88 328 ALA A N 1
ATOM 2404 C CA . ALA A 1 328 ? 32.556 -11.418 0.570 1.00 74.88 328 ALA A CA 1
ATOM 2405 C C . ALA A 1 328 ? 32.552 -10.907 2.019 1.00 74.88 328 ALA A C 1
ATOM 2407 O O . ALA A 1 328 ? 32.800 -11.720 2.901 1.00 74.88 328 ALA A O 1
ATOM 2408 N N . SER A 1 329 ? 32.303 -9.623 2.320 1.00 76.31 329 SER A N 1
ATOM 2409 C CA . SER A 1 329 ? 32.081 -9.177 3.715 1.00 76.31 329 SER A CA 1
ATOM 2410 C C . SER A 1 329 ? 30.841 -9.859 4.308 1.00 76.31 329 SER A C 1
ATOM 2412 O O . SER A 1 329 ? 30.709 -10.001 5.519 1.00 76.31 329 SER A O 1
ATOM 2414 N N . MET A 1 330 ? 29.946 -10.291 3.419 1.00 84.50 330 MET A N 1
ATOM 2415 C CA . MET A 1 330 ? 28.748 -11.061 3.682 1.00 84.50 330 MET A CA 1
ATOM 2416 C C . MET A 1 330 ? 28.885 -12.440 3.027 1.00 84.50 330 MET A C 1
ATOM 2418 O O . MET A 1 330 ? 29.182 -12.535 1.838 1.00 84.50 330 MET A O 1
ATOM 2422 N N . THR A 1 331 ? 28.645 -13.500 3.798 1.00 89.00 331 THR A N 1
ATOM 2423 C CA . THR A 1 331 ? 28.692 -14.899 3.330 1.00 89.00 331 THR A CA 1
ATOM 2424 C C . THR A 1 331 ? 27.304 -15.493 3.085 1.00 89.00 331 THR A C 1
ATOM 2426 O O . THR A 1 331 ? 27.177 -16.544 2.452 1.00 89.00 331 THR A O 1
ATOM 2429 N N . SER A 1 332 ? 26.257 -14.825 3.578 1.00 92.69 332 SER A N 1
ATOM 2430 C CA . SER A 1 332 ? 24.858 -15.192 3.387 1.00 92.69 332 SER A CA 1
ATOM 2431 C C . SER A 1 332 ? 23.963 -13.956 3.401 1.00 92.69 332 SER A C 1
ATOM 2433 O O . SER A 1 332 ? 24.171 -13.061 4.218 1.00 92.69 332 SER A O 1
ATOM 2435 N N . TYR A 1 333 ? 22.960 -13.929 2.527 1.00 93.75 333 TYR A N 1
ATOM 2436 C CA . TYR A 1 333 ? 21.935 -12.896 2.457 1.00 93.75 333 TYR A CA 1
ATOM 2437 C C . TYR A 1 333 ? 20.556 -13.537 2.336 1.00 93.75 333 TYR A C 1
ATOM 2439 O O . TYR A 1 333 ? 20.358 -14.423 1.505 1.00 93.75 333 TYR A O 1
ATOM 2447 N N . THR A 1 334 ? 19.603 -13.085 3.151 1.00 95.75 334 THR A N 1
ATOM 2448 C CA . THR A 1 334 ? 18.200 -13.509 3.068 1.00 95.75 334 THR A CA 1
ATOM 2449 C C . THR A 1 334 ? 17.308 -12.302 2.845 1.00 95.75 334 THR A C 1
ATOM 2451 O O . THR A 1 334 ? 17.439 -11.296 3.539 1.00 95.75 334 THR A O 1
ATOM 2454 N N . TYR A 1 335 ? 16.394 -12.410 1.887 1.00 95.38 335 TYR A N 1
ATOM 2455 C CA . TYR A 1 335 ? 15.420 -11.375 1.565 1.00 95.38 335 TYR A CA 1
ATOM 2456 C C . TYR A 1 335 ? 14.100 -11.998 1.120 1.00 95.38 335 TYR A C 1
ATOM 2458 O O . TYR A 1 335 ? 14.051 -13.168 0.756 1.00 95.38 335 TYR A O 1
ATOM 2466 N N . THR A 1 336 ? 13.018 -11.222 1.161 1.00 95.81 336 THR A N 1
ATOM 2467 C CA . THR A 1 336 ? 11.687 -11.689 0.752 1.00 95.81 336 THR A CA 1
ATOM 2468 C C . THR A 1 336 ? 11.164 -10.842 -0.394 1.00 95.81 336 THR A C 1
ATOM 2470 O O . THR A 1 336 ? 11.117 -9.622 -0.270 1.00 95.81 336 THR A O 1
ATOM 2473 N N . VAL A 1 337 ? 10.757 -11.492 -1.481 1.00 97.19 337 VAL A N 1
ATOM 2474 C CA . VAL A 1 337 ? 10.039 -10.895 -2.612 1.00 97.19 337 VAL A CA 1
ATOM 2475 C C . VAL A 1 337 ? 8.541 -11.075 -2.375 1.00 97.19 337 VAL A C 1
ATOM 2477 O O . VAL A 1 337 ? 8.096 -12.169 -2.028 1.00 97.19 337 VAL A O 1
ATOM 2480 N N . ARG A 1 338 ? 7.756 -10.014 -2.567 1.00 95.81 338 ARG A N 1
ATOM 2481 C CA . ARG A 1 338 ? 6.302 -9.976 -2.347 1.00 95.81 338 ARG A CA 1
ATOM 2482 C C . ARG A 1 338 ? 5.585 -9.565 -3.643 1.00 95.81 338 ARG A C 1
ATOM 2484 O O . ARG A 1 338 ? 5.251 -8.393 -3.823 1.00 95.81 338 ARG A O 1
ATOM 2491 N N . PRO A 1 339 ? 5.384 -10.485 -4.598 1.00 95.44 339 PRO A N 1
ATOM 2492 C CA . PRO A 1 339 ? 4.692 -10.176 -5.838 1.00 95.44 339 PRO A CA 1
ATOM 2493 C C . PRO A 1 339 ? 3.273 -9.667 -5.574 1.00 95.44 339 PRO A C 1
ATOM 2495 O O . PRO A 1 339 ? 2.561 -10.202 -4.720 1.00 95.44 339 PRO A O 1
ATOM 2498 N N . PHE A 1 340 ? 2.842 -8.663 -6.327 1.00 90.88 340 PHE A N 1
ATOM 2499 C CA . PHE A 1 340 ? 1.457 -8.197 -6.313 1.00 90.88 340 PHE A CA 1
ATOM 2500 C C . PHE A 1 340 ? 1.001 -7.792 -7.714 1.00 90.88 340 PHE A C 1
ATOM 2502 O O . PHE A 1 340 ? 1.813 -7.511 -8.597 1.00 90.88 340 PHE A O 1
ATOM 2509 N N . ASP A 1 341 ? -0.306 -7.787 -7.934 1.00 88.62 341 ASP A N 1
ATOM 2510 C CA . ASP A 1 341 ? -0.882 -7.238 -9.154 1.00 88.62 341 ASP A CA 1
ATOM 2511 C C . ASP A 1 341 ? -0.972 -5.709 -9.026 1.00 88.62 341 ASP A C 1
ATOM 2513 O O . ASP A 1 341 ? -1.775 -5.194 -8.252 1.00 88.62 341 ASP A O 1
ATOM 2517 N N . ALA A 1 342 ? -0.143 -4.972 -9.772 1.00 87.19 342 ALA A N 1
ATOM 2518 C CA . ALA A 1 342 ? -0.164 -3.509 -9.736 1.00 87.19 342 ALA A CA 1
ATOM 2519 C C . ALA A 1 342 ? -1.339 -2.879 -10.504 1.00 87.19 342 ALA A C 1
ATOM 2521 O O . ALA A 1 342 ? -1.535 -1.664 -10.418 1.00 87.19 342 ALA A O 1
ATOM 2522 N N . THR A 1 343 ? -2.121 -3.680 -11.234 1.00 81.12 343 THR A N 1
ATOM 2523 C CA . THR A 1 343 ? -3.354 -3.239 -11.901 1.00 81.12 343 THR A CA 1
ATOM 2524 C C . THR A 1 343 ? -4.587 -3.379 -11.014 1.00 81.12 343 THR A C 1
ATOM 2526 O O . THR A 1 343 ? -5.565 -2.669 -11.233 1.00 81.12 343 THR A O 1
ATOM 2529 N N . ALA A 1 344 ? -4.525 -4.221 -9.978 1.00 75.00 344 ALA A N 1
ATOM 2530 C CA . ALA A 1 344 ? -5.596 -4.362 -9.002 1.00 75.00 344 ALA A CA 1
ATOM 2531 C C . ALA A 1 344 ? -5.715 -3.113 -8.114 1.00 75.00 344 ALA A C 1
ATOM 2533 O O . ALA A 1 344 ? -4.709 -2.484 -7.756 1.00 75.00 344 ALA A O 1
ATOM 2534 N N . THR A 1 345 ? -6.940 -2.755 -7.722 1.00 65.56 345 THR A N 1
ATOM 2535 C CA . THR A 1 345 ? -7.182 -1.792 -6.639 1.00 65.56 345 THR A CA 1
ATOM 2536 C C . THR A 1 345 ? -6.534 -2.330 -5.363 1.00 65.56 345 THR A C 1
ATOM 2538 O O . THR A 1 345 ? -6.600 -3.525 -5.083 1.00 65.56 345 THR A O 1
ATOM 2541 N N . ILE A 1 346 ? -5.829 -1.466 -4.632 1.00 65.50 346 ILE A N 1
ATOM 2542 C CA . ILE A 1 346 ? -5.336 -1.817 -3.298 1.00 65.50 346 ILE A CA 1
ATOM 2543 C C . ILE A 1 346 ? -6.275 -1.081 -2.344 1.00 65.50 346 ILE A C 1
ATOM 2545 O O . ILE A 1 346 ? -6.430 0.122 -2.560 1.00 65.50 346 ILE A O 1
ATOM 2549 N N . PRO A 1 347 ? -6.897 -1.756 -1.361 1.00 64.19 347 PRO A N 1
ATOM 2550 C CA . PRO A 1 347 ? -7.722 -1.079 -0.362 1.00 64.19 347 PRO A CA 1
ATOM 2551 C C . PRO A 1 347 ? -6.959 0.104 0.236 1.00 64.19 347 PRO A C 1
ATOM 2553 O O . PRO A 1 347 ? -5.765 -0.028 0.470 1.00 64.19 347 PRO A O 1
ATOM 2556 N N . GLY A 1 348 ? -7.590 1.256 0.451 1.00 67.00 348 GLY A N 1
ATOM 2557 C CA . GLY A 1 348 ? -6.901 2.408 1.039 1.00 67.00 348 GLY A CA 1
ATOM 2558 C C . GLY A 1 348 ? -6.369 2.108 2.449 1.00 67.00 348 GLY A C 1
ATOM 2559 O O . GLY A 1 348 ? -6.990 1.376 3.220 1.00 67.00 348 GLY A O 1
ATOM 2560 N N . VAL A 1 349 ? -5.223 2.689 2.820 1.00 78.62 349 VAL A N 1
ATOM 2561 C CA . VAL A 1 349 ? -4.791 2.700 4.228 1.00 78.62 349 VAL A CA 1
ATOM 2562 C C . VAL A 1 349 ? -5.565 3.796 4.949 1.00 78.62 349 VAL A C 1
ATOM 2564 O O . VAL A 1 349 ? -5.472 4.968 4.589 1.00 78.62 349 VAL A O 1
ATOM 2567 N N . ASN A 1 350 ? -6.306 3.437 5.999 1.00 82.88 350 ASN A N 1
ATOM 2568 C CA . ASN A 1 350 ? -7.114 4.396 6.748 1.00 82.88 350 ASN A CA 1
ATOM 2569 C C . ASN A 1 350 ? -6.265 5.536 7.338 1.00 82.88 350 ASN A C 1
ATOM 2571 O O . ASN A 1 350 ? -5.456 5.360 8.255 1.00 82.88 350 ASN A O 1
ATOM 2575 N N . GLY A 1 351 ? -6.511 6.751 6.858 1.00 89.38 351 GLY A N 1
ATOM 2576 C CA . GLY A 1 351 ? -5.770 7.944 7.235 1.00 89.38 351 GLY A CA 1
ATOM 2577 C C . GLY A 1 351 ? -4.489 8.180 6.441 1.00 89.38 351 GLY A C 1
ATOM 2578 O O . GLY A 1 351 ? -3.765 9.069 6.847 1.00 89.38 351 GLY A O 1
ATOM 2579 N N . ASP A 1 352 ? -4.178 7.445 5.373 1.00 91.81 352 ASP A N 1
ATOM 2580 C CA . ASP A 1 352 ? -3.129 7.822 4.411 1.00 91.81 352 ASP A CA 1
ATOM 2581 C C . ASP A 1 352 ? -3.687 8.871 3.442 1.00 91.81 352 ASP A C 1
ATOM 2583 O O . ASP A 1 352 ? -4.441 8.547 2.529 1.00 91.81 352 ASP A O 1
ATOM 2587 N N . PHE A 1 353 ? -3.370 10.149 3.645 1.00 93.62 353 PHE A N 1
ATOM 2588 C CA . PHE A 1 353 ? -3.899 11.231 2.811 1.00 93.62 353 PHE A CA 1
ATOM 2589 C C . PHE A 1 353 ? -3.103 11.415 1.516 1.00 93.62 353 PHE A C 1
ATOM 2591 O O . PHE A 1 353 ? -3.566 12.104 0.606 1.00 93.62 353 PHE A O 1
ATOM 2598 N N . ASN A 1 354 ? -1.896 10.852 1.413 1.00 89.12 354 ASN A N 1
ATOM 2599 C CA . ASN A 1 354 ? -0.980 11.114 0.303 1.00 89.12 354 ASN A CA 1
ATOM 2600 C C . ASN A 1 354 ? -0.731 9.895 -0.612 1.00 89.12 354 ASN A C 1
ATOM 2602 O O . ASN A 1 354 ? -0.273 10.077 -1.747 1.00 89.12 354 ASN A O 1
ATOM 2606 N N . GLY A 1 355 ? -1.142 8.700 -0.189 1.00 84.19 355 GLY A N 1
ATOM 2607 C CA . GLY A 1 355 ? -1.096 7.448 -0.944 1.00 84.19 355 GLY A CA 1
ATOM 2608 C C . GLY A 1 355 ? 0.272 6.761 -0.903 1.00 84.19 355 GLY A C 1
ATOM 2609 O O . GLY A 1 355 ? 0.627 6.044 -1.844 1.00 84.19 355 GLY A O 1
ATOM 2610 N N . ASN A 1 356 ? 1.092 7.020 0.122 1.00 76.12 356 ASN A N 1
ATOM 2611 C CA . ASN A 1 356 ? 2.413 6.395 0.273 1.00 76.12 356 ASN A CA 1
ATOM 2612 C C . ASN A 1 356 ? 2.365 5.017 0.961 1.00 76.12 356 ASN A C 1
ATOM 2614 O O . ASN A 1 356 ? 3.375 4.301 0.974 1.00 76.12 356 ASN A O 1
ATOM 2618 N N . GLY A 1 357 ? 1.200 4.611 1.465 1.00 78.88 357 GLY A N 1
ATOM 2619 C CA . GLY A 1 357 ? 0.984 3.368 2.193 1.00 78.88 357 GLY A CA 1
ATOM 2620 C C . GLY A 1 357 ? 1.250 3.458 3.689 1.00 78.88 357 GLY A C 1
ATOM 2621 O O . GLY A 1 357 ? 1.263 2.423 4.347 1.00 78.88 357 GLY A O 1
ATOM 2622 N N . SER A 1 358 ? 1.479 4.659 4.211 1.00 86.81 358 SER A N 1
ATOM 2623 C CA . SER A 1 358 ? 1.615 4.954 5.632 1.00 86.81 358 SER A CA 1
ATOM 2624 C C . SER A 1 358 ? 0.481 5.879 6.051 1.00 86.81 358 SER A C 1
ATOM 2626 O O . SER A 1 358 ? 0.124 6.817 5.347 1.00 86.81 358 SER A O 1
ATOM 2628 N N . SER A 1 359 ? -0.096 5.640 7.220 1.00 91.75 359 SER A N 1
ATOM 2629 C CA . SER A 1 359 ? -1.093 6.537 7.776 1.00 91.75 359 SER A CA 1
ATOM 2630 C C . SER A 1 359 ? -0.483 7.880 8.163 1.00 91.75 359 SER A C 1
ATOM 2632 O O . SER A 1 359 ? 0.543 7.978 8.833 1.00 91.75 359 SER A O 1
ATOM 2634 N N . ASP A 1 360 ? -1.228 8.921 7.845 1.00 94.81 360 ASP A N 1
ATOM 2635 C CA . ASP A 1 360 ? -1.035 10.291 8.273 1.00 94.81 360 ASP A CA 1
ATOM 2636 C C . ASP A 1 360 ? -1.946 10.605 9.480 1.00 94.81 360 ASP A C 1
ATOM 2638 O O . ASP A 1 360 ? -2.746 9.779 9.942 1.00 94.81 360 ASP A O 1
ATOM 2642 N N . LEU A 1 361 ? -1.841 11.818 10.031 1.00 94.94 361 LEU A N 1
ATOM 2643 C CA . LEU A 1 361 ? -2.639 12.242 11.185 1.00 94.94 361 LEU A CA 1
ATOM 2644 C C . LEU A 1 361 ? -3.606 13.367 10.824 1.00 94.94 361 LEU A C 1
ATOM 2646 O O . LEU A 1 361 ? -3.204 14.423 10.344 1.00 94.94 361 LEU A O 1
ATOM 2650 N N . LEU A 1 362 ? -4.881 13.167 11.157 1.00 95.38 362 LEU A N 1
ATOM 2651 C CA . LEU A 1 362 ? -5.891 14.218 11.182 1.00 95.38 362 LEU A CA 1
ATOM 2652 C C . LEU A 1 362 ? -6.038 14.738 12.614 1.00 95.38 362 LEU A C 1
ATOM 2654 O O . LEU A 1 362 ? -6.283 13.971 13.544 1.00 95.38 362 LEU A O 1
ATOM 2658 N N . PHE A 1 363 ? -5.938 16.046 12.782 1.00 94.50 363 PHE A N 1
ATOM 2659 C CA . PHE A 1 363 ? -6.117 16.755 14.038 1.00 94.50 363 PHE A CA 1
ATOM 2660 C C . PHE A 1 363 ? -7.407 17.567 14.029 1.00 94.50 363 PHE A C 1
ATOM 2662 O O . PHE A 1 363 ? -7.787 18.137 13.009 1.00 94.50 363 PHE A O 1
ATOM 2669 N N . ALA A 1 364 ? -8.034 17.671 15.196 1.00 93.06 364 ALA A N 1
ATOM 2670 C CA . ALA A 1 364 ? -9.139 18.576 15.478 1.00 93.06 364 ALA A CA 1
ATOM 2671 C C . ALA A 1 364 ? -8.758 19.502 16.637 1.00 93.06 364 ALA A C 1
ATOM 2673 O O . ALA A 1 364 ? -8.135 19.063 17.611 1.00 93.06 364 ALA A O 1
ATOM 2674 N N . ASN A 1 365 ? -9.130 20.774 16.536 1.00 93.31 365 ASN A N 1
ATOM 2675 C CA . ASN A 1 365 ? -8.966 21.758 17.597 1.00 93.31 365 ASN A CA 1
ATOM 2676 C C . ASN A 1 365 ? -10.304 22.024 18.299 1.00 93.31 365 ASN A C 1
ATOM 2678 O O . ASN A 1 365 ? -11.370 21.954 17.685 1.00 93.31 365 ASN A O 1
ATOM 2682 N N . THR A 1 366 ? -10.254 22.380 19.581 1.00 90.00 366 THR A N 1
ATOM 2683 C CA . THR A 1 366 ? -11.436 22.754 20.370 1.00 90.00 366 THR A CA 1
ATOM 2684 C C . THR A 1 366 ? -12.178 23.985 19.837 1.00 90.00 366 THR A C 1
ATOM 2686 O O . THR A 1 366 ? -13.354 24.155 20.150 1.00 90.00 366 THR A O 1
ATOM 2689 N N . ASP A 1 367 ? -11.538 24.821 19.014 1.00 90.25 367 ASP A N 1
ATOM 2690 C CA . ASP A 1 367 ? -12.157 25.972 18.336 1.00 90.25 367 ASP A CA 1
ATOM 2691 C C . ASP A 1 367 ? -12.797 25.649 16.965 1.00 90.25 367 ASP A C 1
ATOM 2693 O O . ASP A 1 367 ? -13.320 26.540 16.284 1.00 90.25 367 ASP A O 1
ATOM 2697 N N . GLY A 1 368 ? -12.789 24.374 16.563 1.00 88.75 368 GLY A N 1
ATOM 2698 C CA . GLY A 1 368 ? -13.384 23.891 15.316 1.00 88.75 368 GLY A CA 1
ATOM 2699 C C . GLY A 1 368 ? -12.434 23.853 14.118 1.00 88.75 368 GLY A C 1
ATOM 2700 O O . GLY A 1 368 ? -12.870 23.479 13.032 1.00 88.75 368 GLY A O 1
ATOM 2701 N N . ARG A 1 369 ? -11.149 24.201 14.280 1.00 94.12 369 ARG A N 1
ATOM 2702 C CA . ARG A 1 369 ? -10.148 23.931 13.235 1.00 94.12 369 ARG A CA 1
ATOM 2703 C C . ARG A 1 369 ? -9.896 22.435 13.067 1.00 94.12 369 ARG A C 1
ATOM 2705 O O . ARG A 1 369 ? -10.015 21.654 14.012 1.00 94.12 369 ARG A O 1
ATOM 2712 N N . ALA A 1 370 ? -9.454 22.058 11.874 1.00 94.56 370 ALA A N 1
ATOM 2713 C CA . ALA A 1 370 ? -8.903 20.739 11.585 1.00 94.56 370 ALA A CA 1
ATOM 2714 C C . ALA A 1 370 ? -7.599 20.882 10.797 1.00 94.56 370 ALA A C 1
ATOM 2716 O O . ALA A 1 370 ? -7.441 21.829 10.023 1.00 94.56 370 ALA A O 1
ATOM 2717 N N . ALA A 1 371 ? -6.670 19.949 10.985 1.00 95.38 371 ALA A N 1
ATOM 2718 C CA . ALA A 1 371 ? -5.380 19.953 10.307 1.00 95.38 371 ALA A CA 1
ATOM 2719 C C . ALA A 1 371 ? -4.951 18.542 9.908 1.00 95.38 371 ALA A C 1
ATOM 2721 O O . ALA A 1 371 ? -5.208 17.597 10.643 1.00 95.38 371 ALA A O 1
ATOM 2722 N N . ILE A 1 372 ? -4.265 18.406 8.777 1.00 96.94 372 ILE A N 1
ATOM 2723 C CA . ILE A 1 372 ? -3.641 17.149 8.348 1.00 96.94 372 ILE A CA 1
ATOM 2724 C C . ILE A 1 372 ? -2.130 17.284 8.467 1.00 96.94 372 ILE A C 1
ATOM 2726 O O . ILE A 1 372 ? -1.548 18.295 8.063 1.00 96.94 372 ILE A O 1
ATOM 2730 N N . TRP A 1 373 ? -1.503 16.266 9.042 1.00 96.12 373 TRP A N 1
ATOM 2731 C CA . TRP A 1 373 ? -0.060 16.095 9.111 1.00 96.12 373 TRP A CA 1
ATOM 2732 C C . TRP A 1 373 ? 0.305 14.851 8.312 1.00 96.12 373 TRP A C 1
ATOM 2734 O O . TRP A 1 373 ? -0.035 13.747 8.730 1.00 96.12 373 TRP A O 1
ATOM 2744 N N . LEU A 1 374 ? 0.986 15.042 7.180 1.00 95.06 374 LEU A N 1
ATOM 2745 C CA . LEU A 1 374 ? 1.515 13.939 6.383 1.00 95.06 374 LEU A CA 1
ATOM 2746 C C . LEU A 1 374 ? 2.740 13.374 7.096 1.00 95.06 374 LEU A C 1
ATOM 2748 O O . LEU A 1 374 ? 3.680 14.127 7.348 1.00 95.06 374 LEU A O 1
ATOM 2752 N N . MET A 1 375 ? 2.744 12.096 7.443 1.00 92.88 375 MET A N 1
ATOM 2753 C CA . MET A 1 375 ? 3.742 11.462 8.297 1.00 92.88 375 MET A CA 1
ATOM 2754 C C . MET A 1 375 ? 4.756 10.651 7.485 1.00 92.88 375 MET A C 1
ATOM 2756 O O . MET A 1 375 ? 4.489 10.168 6.388 1.00 92.88 375 MET A O 1
ATOM 2760 N N . ASN A 1 376 ? 5.960 10.521 8.037 1.00 86.75 376 ASN A N 1
ATOM 2761 C CA . ASN A 1 376 ? 6.941 9.521 7.637 1.00 86.75 376 ASN A CA 1
ATOM 2762 C C . ASN A 1 376 ? 7.685 9.066 8.897 1.00 86.75 376 ASN A C 1
ATOM 2764 O O . ASN A 1 376 ? 8.592 9.747 9.392 1.00 86.75 376 ASN A O 1
ATOM 2768 N N . GLY A 1 377 ? 7.234 7.955 9.473 1.00 89.94 377 GLY A N 1
ATOM 2769 C CA . GLY A 1 377 ? 7.660 7.508 10.790 1.00 89.94 377 GLY A CA 1
ATOM 2770 C C . GLY A 1 377 ? 7.270 8.514 11.874 1.00 89.94 377 GLY A C 1
ATOM 2771 O O . GLY A 1 377 ? 6.107 8.880 12.026 1.00 89.94 377 GLY A O 1
ATOM 2772 N N . THR A 1 378 ? 8.244 8.974 12.662 1.00 92.75 378 THR A N 1
ATOM 2773 C CA . THR A 1 378 ? 7.977 9.846 13.818 1.00 92.75 378 THR A CA 1
ATOM 2774 C C . THR A 1 378 ? 7.851 11.335 13.490 1.00 92.75 378 THR A C 1
ATOM 2776 O O . THR A 1 378 ? 7.560 12.122 14.392 1.00 92.75 378 THR A O 1
ATOM 2779 N N . ALA A 1 379 ? 8.078 11.745 12.238 1.00 89.75 379 ALA A N 1
ATOM 2780 C CA . ALA A 1 379 ? 8.110 13.151 11.845 1.00 89.75 379 ALA A CA 1
ATOM 2781 C C . ALA A 1 379 ? 7.091 13.467 10.738 1.00 89.75 379 ALA A C 1
ATOM 2783 O O . ALA A 1 379 ? 6.942 12.676 9.802 1.00 89.75 379 ALA A O 1
ATOM 2784 N N . PRO A 1 380 ? 6.424 14.635 10.793 1.00 92.94 380 PRO A N 1
ATOM 2785 C CA . PRO A 1 380 ? 5.620 15.102 9.678 1.00 92.94 380 PRO A CA 1
ATOM 2786 C C . PRO A 1 380 ? 6.515 15.595 8.531 1.00 92.94 380 PRO A C 1
ATOM 2788 O O . PRO A 1 380 ? 7.479 16.332 8.743 1.00 92.94 380 PRO A O 1
ATOM 2791 N N . THR A 1 381 ? 6.169 15.226 7.302 1.00 91.50 381 THR A N 1
ATOM 2792 C CA . THR A 1 381 ? 6.768 15.735 6.059 1.00 91.50 381 THR A CA 1
ATOM 2793 C C . THR A 1 381 ? 6.076 17.007 5.569 1.00 91.50 381 THR A C 1
ATOM 2795 O O . THR A 1 381 ? 6.716 17.864 4.962 1.00 91.50 381 THR A O 1
ATOM 2798 N N . ALA A 1 382 ? 4.787 17.165 5.879 1.00 93.69 382 ALA A N 1
ATOM 2799 C CA . ALA A 1 382 ? 4.014 18.380 5.652 1.00 93.69 382 ALA A CA 1
ATOM 2800 C C . ALA A 1 382 ? 2.905 18.505 6.702 1.00 93.69 382 ALA A C 1
ATOM 2802 O O . ALA A 1 382 ? 2.392 17.507 7.199 1.00 93.69 382 ALA A O 1
ATOM 2803 N N . THR A 1 383 ? 2.509 19.735 7.025 1.00 94.50 383 THR A N 1
ATOM 2804 C CA . THR A 1 383 ? 1.373 20.009 7.917 1.00 94.50 383 THR A CA 1
ATOM 2805 C C . THR A 1 383 ? 0.530 21.133 7.330 1.00 94.50 383 THR A C 1
ATOM 2807 O O . THR A 1 383 ? 1.072 22.061 6.724 1.00 94.50 383 THR A O 1
ATOM 2810 N N . SER A 1 384 ? -0.790 21.057 7.474 1.00 96.50 384 SER A N 1
ATOM 2811 C CA . SER A 1 384 ? -1.694 22.098 6.986 1.00 96.50 384 SER A CA 1
ATOM 2812 C C . SER A 1 384 ? -2.988 22.128 7.787 1.00 96.50 384 SER A C 1
ATOM 2814 O O . SER A 1 384 ? -3.583 21.079 8.032 1.00 96.50 384 SER A O 1
ATOM 2816 N N . GLU A 1 385 ? -3.442 23.322 8.169 1.00 95.31 385 GLU A N 1
ATOM 2817 C CA . GLU A 1 385 ? -4.825 23.522 8.604 1.00 95.31 385 GLU A CA 1
ATOM 2818 C C . GLU A 1 385 ? -5.738 23.478 7.375 1.00 95.31 385 GLU A C 1
ATOM 2820 O O . GLU A 1 385 ? -5.578 24.261 6.440 1.00 95.31 385 GLU A O 1
ATOM 2825 N N . ILE A 1 386 ? -6.703 22.562 7.381 1.00 94.12 386 ILE A N 1
ATOM 2826 C CA . ILE A 1 386 ? -7.613 22.328 6.251 1.00 94.12 386 ILE A CA 1
ATOM 2827 C C . ILE A 1 386 ? -8.951 23.053 6.415 1.00 94.12 386 ILE A C 1
ATOM 2829 O O . ILE A 1 386 ? -9.713 23.180 5.458 1.00 94.12 386 ILE A O 1
ATOM 2833 N N . ILE A 1 387 ? -9.241 23.548 7.622 1.00 92.56 387 ILE A N 1
ATOM 2834 C CA . ILE A 1 387 ? -10.385 24.417 7.889 1.00 92.56 387 ILE A CA 1
ATOM 2835 C C . ILE A 1 387 ? -10.097 25.375 9.048 1.00 92.56 387 ILE A C 1
ATOM 2837 O O . ILE A 1 387 ? -9.424 25.016 10.015 1.00 92.56 387 ILE A O 1
ATOM 2841 N N . GLY A 1 388 ? -10.638 26.592 8.948 1.00 88.50 388 GLY A N 1
ATOM 2842 C CA . GLY A 1 388 ? -10.545 27.619 9.985 1.00 88.50 388 GLY A CA 1
ATOM 2843 C C . GLY A 1 388 ? -11.521 27.415 11.152 1.00 88.50 388 GLY A C 1
ATOM 2844 O O . GLY A 1 388 ? -12.474 26.638 11.067 1.00 88.50 388 GLY A O 1
ATOM 2845 N N . ALA A 1 389 ? -11.295 28.159 12.237 1.00 90.12 389 ALA A N 1
ATOM 2846 C CA . ALA A 1 389 ? -12.135 28.132 13.433 1.00 90.12 389 ALA A CA 1
ATOM 2847 C C . ALA A 1 389 ? -13.552 28.663 13.156 1.00 90.12 389 ALA A C 1
ATOM 2849 O O . ALA A 1 389 ? -13.750 29.537 12.310 1.00 90.12 389 ALA A O 1
ATOM 2850 N N . GLY A 1 390 ? -14.539 28.168 13.908 1.00 87.31 390 GLY A N 1
ATOM 2851 C CA . GLY A 1 390 ? -15.899 28.723 13.912 1.00 87.31 390 GLY A CA 1
ATOM 2852 C C . GLY A 1 390 ? -16.696 28.575 12.608 1.00 87.31 390 GLY A C 1
ATOM 2853 O O . GLY A 1 390 ? -17.734 29.214 12.460 1.00 87.31 390 GLY A O 1
ATOM 2854 N N . THR A 1 391 ? -16.256 27.734 11.668 1.00 92.69 391 THR A N 1
ATOM 2855 C CA . THR A 1 391 ? -16.962 27.503 10.391 1.00 92.69 391 THR A CA 1
ATOM 2856 C C . THR A 1 391 ? -18.246 26.687 10.540 1.00 92.69 391 THR A C 1
ATOM 2858 O O . THR A 1 391 ? -19.041 26.631 9.607 1.00 92.69 391 THR A O 1
ATOM 2861 N N . GLY A 1 392 ? -18.433 26.027 11.689 1.00 93.31 392 GLY A N 1
ATOM 2862 C CA . GLY A 1 392 ? -19.534 25.099 11.940 1.00 93.31 392 GLY A CA 1
ATOM 2863 C C . GLY A 1 392 ? -19.346 23.721 11.303 1.00 93.31 392 GLY A C 1
ATOM 2864 O O . GLY A 1 392 ? -20.175 22.849 11.528 1.00 93.31 392 GLY A O 1
ATOM 2865 N N . TRP A 1 393 ? -18.279 23.497 10.537 1.00 94.25 393 TRP A N 1
ATOM 2866 C CA . TRP A 1 393 ? -17.967 22.210 9.923 1.00 94.25 393 TRP A CA 1
ATOM 2867 C C . TRP A 1 393 ? -16.972 21.421 10.772 1.00 94.25 393 TRP A C 1
ATOM 2869 O O . TRP A 1 393 ? -16.005 21.978 11.285 1.00 94.25 393 TRP A O 1
ATOM 2879 N N . ALA A 1 394 ? -17.184 20.113 10.875 1.00 93.81 394 ALA A N 1
ATOM 2880 C CA . ALA A 1 394 ? -16.241 19.181 11.479 1.00 93.81 394 ALA A CA 1
ATOM 2881 C C . ALA A 1 394 ? -16.134 17.914 10.627 1.00 93.81 394 ALA A C 1
ATOM 2883 O O . ALA A 1 394 ? -17.127 17.481 10.038 1.00 93.81 394 ALA A O 1
ATOM 2884 N N . VAL A 1 395 ? -14.946 17.311 10.578 1.00 94.75 395 VAL A N 1
ATOM 2885 C CA . VAL A 1 395 ? -14.778 15.972 10.001 1.00 94.75 395 VAL A CA 1
ATOM 2886 C C . VAL A 1 395 ? -15.409 14.959 10.952 1.00 94.75 395 VAL A C 1
ATOM 2888 O O . VAL A 1 395 ? -15.091 14.966 12.142 1.00 94.75 395 VAL A O 1
ATOM 2891 N N . THR A 1 396 ? -16.286 14.094 10.444 1.00 93.88 396 THR A N 1
ATOM 2892 C CA . THR A 1 396 ? -16.941 13.038 11.237 1.00 93.88 396 THR A CA 1
ATOM 2893 C C . THR A 1 396 ? -16.500 11.635 10.851 1.00 93.88 396 THR A C 1
ATOM 2895 O O . THR A 1 396 ? -16.466 10.766 11.715 1.00 93.88 396 THR A O 1
ATOM 2898 N N . ASN A 1 397 ? -16.141 11.417 9.586 1.00 95.31 397 ASN A N 1
ATOM 2899 C CA . ASN A 1 397 ? -15.691 10.129 9.063 1.00 95.31 397 ASN A CA 1
ATOM 2900 C C . ASN A 1 397 ? -14.638 10.351 7.975 1.00 95.31 397 ASN A C 1
ATOM 2902 O O . ASN A 1 397 ? -14.492 11.461 7.453 1.00 95.31 397 ASN A O 1
ATOM 2906 N N . VAL A 1 398 ? -13.935 9.280 7.625 1.00 95.56 398 VAL A N 1
ATOM 2907 C CA . VAL A 1 398 ? -12.961 9.238 6.535 1.00 95.56 398 VAL A CA 1
ATOM 2908 C C . VAL A 1 398 ? -13.129 7.947 5.738 1.00 95.56 398 VAL A C 1
ATOM 2910 O O . VAL A 1 398 ? -13.722 6.995 6.237 1.00 95.56 398 VAL A O 1
ATOM 2913 N N . GLY A 1 399 ? -12.620 7.914 4.516 1.00 94.00 399 GLY A N 1
ATOM 2914 C CA . GLY A 1 399 ? -12.620 6.728 3.656 1.00 94.00 399 GLY A CA 1
ATOM 2915 C C . GLY A 1 399 ? -12.074 7.088 2.281 1.00 94.00 399 GLY A C 1
ATOM 2916 O O . GLY A 1 399 ? -12.038 8.266 1.960 1.00 94.00 399 GLY A O 1
ATOM 2917 N N . ASP A 1 400 ? -11.620 6.128 1.485 1.00 94.19 400 ASP A N 1
ATOM 2918 C CA . ASP A 1 400 ? -11.219 6.380 0.092 1.00 94.19 400 ASP A CA 1
ATOM 2919 C C . ASP A 1 400 ? -12.461 6.284 -0.804 1.00 94.19 400 ASP A C 1
ATOM 2921 O O . ASP A 1 400 ? -12.886 5.187 -1.148 1.00 94.19 400 ASP A O 1
ATOM 2925 N N . PHE A 1 401 ? -13.105 7.403 -1.150 1.00 95.62 401 PHE A N 1
ATOM 2926 C CA . PHE A 1 401 ? -14.354 7.361 -1.922 1.00 95.62 401 PHE A CA 1
ATOM 2927 C C . PHE A 1 401 ? -14.113 7.183 -3.423 1.00 95.62 401 PHE A C 1
ATOM 2929 O O . PHE A 1 401 ? -15.071 6.928 -4.153 1.00 95.62 401 PHE A O 1
ATOM 2936 N N . ASN A 1 402 ? -12.888 7.369 -3.927 1.00 92.81 402 ASN A N 1
ATOM 2937 C CA . ASN A 1 402 ? -12.599 7.394 -5.367 1.00 92.81 402 ASN A CA 1
ATOM 2938 C C . ASN A 1 402 ? -11.677 6.249 -5.847 1.00 92.81 402 ASN A C 1
ATOM 2940 O O . ASN A 1 402 ? -11.560 6.046 -7.059 1.00 92.81 402 ASN A O 1
ATOM 2944 N N . GLY A 1 403 ? -11.104 5.471 -4.927 1.00 87.69 403 GLY A N 1
ATOM 2945 C CA . GLY A 1 403 ? -10.237 4.322 -5.177 1.00 87.69 403 GLY A CA 1
ATOM 2946 C C . GLY A 1 403 ? -8.811 4.701 -5.583 1.00 87.69 403 GLY A C 1
ATOM 2947 O O . GLY A 1 403 ? -8.124 3.898 -6.228 1.00 87.69 403 GLY A O 1
ATOM 2948 N N . ASP A 1 404 ? -8.370 5.929 -5.295 1.00 81.88 404 ASP A N 1
ATOM 2949 C CA . ASP A 1 404 ? -7.025 6.407 -5.628 1.00 81.88 404 ASP A CA 1
ATOM 2950 C C . ASP A 1 404 ? -5.962 6.037 -4.575 1.00 81.88 404 ASP A C 1
ATOM 2952 O O . ASP A 1 404 ? -4.770 6.296 -4.777 1.00 81.88 404 ASP A O 1
ATOM 2956 N N . GLY A 1 405 ? -6.375 5.349 -3.505 1.00 82.88 405 GLY A N 1
ATOM 2957 C CA . GLY A 1 405 ? -5.537 4.910 -2.398 1.00 82.88 405 GLY A CA 1
ATOM 2958 C C . GLY A 1 405 ? -5.316 5.985 -1.339 1.00 82.88 405 GLY A C 1
ATOM 2959 O O . GLY A 1 405 ? -4.500 5.768 -0.442 1.00 82.88 405 GLY A O 1
ATOM 2960 N N . ARG A 1 406 ? -5.993 7.136 -1.436 1.00 89.81 406 ARG A N 1
ATOM 2961 C CA . ARG A 1 406 ? -5.908 8.226 -0.464 1.00 89.81 406 ARG A CA 1
ATOM 2962 C C . ARG A 1 406 ? -7.185 8.337 0.344 1.00 89.81 406 ARG A C 1
ATOM 2964 O O . ARG A 1 406 ? -8.292 8.097 -0.114 1.00 89.81 406 ARG A O 1
ATOM 2971 N N . THR A 1 407 ? -7.015 8.744 1.589 1.00 94.00 407 THR A N 1
ATOM 2972 C CA . THR A 1 407 ? -8.113 8.961 2.515 1.00 94.00 407 THR A CA 1
ATOM 2973 C C . THR A 1 407 ? -8.793 10.294 2.233 1.00 94.00 407 THR A C 1
ATOM 2975 O O . THR A 1 407 ? -8.169 11.350 2.307 1.00 94.00 407 THR A O 1
ATOM 2978 N N . ASP A 1 408 ? -10.097 10.259 2.012 1.00 96.50 408 ASP A N 1
ATOM 2979 C CA . ASP A 1 408 ? -10.954 11.425 1.849 1.00 96.50 408 ASP A CA 1
ATOM 2980 C C . ASP A 1 408 ? -11.716 11.751 3.143 1.00 96.50 408 ASP A C 1
ATOM 2982 O O . ASP A 1 408 ? -11.688 11.006 4.127 1.00 96.50 408 ASP A O 1
ATOM 2986 N N . LEU A 1 409 ? -12.418 12.888 3.161 1.00 97.00 409 LEU A N 1
ATOM 2987 C CA . LEU A 1 409 ? -13.078 13.405 4.363 1.00 97.00 409 LEU A CA 1
ATOM 2988 C C . LEU A 1 409 ? -14.593 13.518 4.200 1.00 97.00 409 LEU A C 1
ATOM 2990 O O . LEU A 1 409 ? -15.080 14.150 3.260 1.00 97.00 409 LEU A O 1
ATOM 2994 N N . VAL A 1 410 ? -15.331 13.033 5.200 1.00 97.25 410 VAL A N 1
ATOM 2995 C CA . VAL A 1 410 ? -16.749 13.350 5.404 1.00 97.25 410 VAL A CA 1
ATOM 2996 C C . VAL A 1 410 ? -16.867 14.477 6.421 1.00 97.25 410 VAL A C 1
ATOM 2998 O O . VAL A 1 410 ? -16.462 14.354 7.579 1.00 97.25 410 VAL A O 1
ATOM 3001 N N . TRP A 1 411 ? -17.474 15.572 5.990 1.00 96.44 411 TRP A N 1
ATOM 3002 C CA . TRP A 1 411 ? -17.731 16.759 6.786 1.00 96.44 411 TRP A CA 1
ATOM 3003 C C . TRP A 1 411 ? -19.197 16.841 7.182 1.00 96.44 411 TRP A C 1
ATOM 3005 O O . TRP A 1 411 ? -20.085 16.646 6.352 1.00 96.44 411 TRP A O 1
ATOM 3015 N N . ARG A 1 412 ? -19.458 17.232 8.429 1.00 95.25 412 ARG A N 1
ATOM 3016 C CA . ARG A 1 412 ? -20.794 17.576 8.912 1.00 95.25 412 ARG A CA 1
ATOM 3017 C C . ARG A 1 412 ? -20.812 18.997 9.446 1.00 95.25 412 ARG A C 1
ATOM 3019 O O . ARG A 1 412 ? -19.973 19.372 10.263 1.00 95.25 412 ARG A O 1
ATOM 3026 N N . HIS A 1 413 ? -21.782 19.776 8.991 1.00 96.00 413 HIS A N 1
ATOM 3027 C CA . HIS A 1 413 ? -22.029 21.110 9.515 1.00 96.00 413 HIS A CA 1
ATOM 3028 C C . HIS A 1 413 ? -22.944 21.042 10.747 1.00 96.00 413 HIS A C 1
ATOM 3030 O O . HIS A 1 413 ? -23.753 20.121 10.883 1.00 96.00 413 HIS A O 1
ATOM 3036 N N . THR A 1 414 ? -22.871 22.031 11.636 1.00 94.25 414 THR A N 1
ATOM 3037 C CA . THR A 1 414 ? -23.706 22.122 12.848 1.00 94.25 414 THR A CA 1
ATOM 3038 C C . THR A 1 414 ? -25.210 22.174 12.561 1.00 94.25 414 THR A C 1
ATOM 3040 O O . THR A 1 414 ? -25.996 21.747 13.402 1.00 94.25 414 THR A O 1
ATOM 3043 N N . ASP A 1 415 ? -25.621 22.629 11.374 1.00 94.31 415 ASP A N 1
ATOM 3044 C CA . ASP A 1 415 ? -27.021 22.583 10.910 1.00 94.31 415 ASP A CA 1
ATOM 3045 C C . ASP A 1 415 ? -27.450 21.217 10.336 1.00 94.31 415 ASP A C 1
ATOM 3047 O O . ASP A 1 415 ? -28.622 21.023 10.022 1.00 94.31 415 ASP A O 1
ATOM 3051 N N . GLY A 1 416 ? -26.530 20.256 10.219 1.00 94.56 416 GLY A N 1
ATOM 3052 C CA . GLY A 1 416 ? -26.794 18.902 9.740 1.00 94.56 416 GLY A CA 1
ATOM 3053 C C . GLY A 1 416 ? -26.524 18.661 8.255 1.00 94.56 416 GLY A C 1
ATOM 3054 O O . GLY A 1 416 ? -26.785 17.554 7.793 1.00 94.56 416 GLY A O 1
ATOM 3055 N N . ARG A 1 417 ? -26.002 19.638 7.499 1.00 97.50 417 ARG A N 1
ATOM 3056 C CA . ARG A 1 417 ? -25.491 19.375 6.139 1.00 97.50 417 ARG A CA 1
ATOM 3057 C C . ARG A 1 417 ? -24.303 18.416 6.170 1.00 97.50 417 ARG A C 1
ATOM 3059 O O . ARG A 1 417 ? -23.506 18.454 7.108 1.00 97.50 417 ARG A O 1
ATOM 3066 N N . ILE A 1 418 ? -24.170 17.600 5.126 1.00 97.81 418 ILE A N 1
ATOM 3067 C CA . ILE A 1 418 ? -23.064 16.645 4.966 1.00 97.81 418 ILE A CA 1
ATOM 3068 C C . ILE A 1 418 ? -22.381 16.885 3.621 1.00 97.81 418 ILE A C 1
ATOM 3070 O O . ILE A 1 418 ? -23.053 17.041 2.597 1.00 97.81 418 ILE A O 1
ATOM 3074 N N . ALA A 1 419 ? -21.051 16.907 3.626 1.00 97.81 419 ALA A N 1
ATOM 3075 C CA . ALA A 1 419 ? -20.223 17.066 2.438 1.00 97.81 419 ALA A CA 1
ATOM 3076 C C . ALA A 1 419 ? -19.083 16.041 2.406 1.00 97.81 419 ALA A C 1
ATOM 3078 O O . ALA A 1 419 ? -18.621 15.603 3.454 1.00 97.81 419 ALA A O 1
ATOM 3079 N N . ILE A 1 420 ? -18.626 15.688 1.206 1.00 98.31 420 ILE A N 1
ATOM 3080 C CA . ILE A 1 420 ? -17.444 14.850 0.972 1.00 98.31 420 ILE A CA 1
ATOM 3081 C C . ILE A 1 420 ? -16.386 15.679 0.265 1.00 98.31 420 ILE A C 1
ATOM 3083 O O . ILE A 1 420 ? -16.689 16.403 -0.690 1.00 98.31 420 ILE A O 1
ATOM 3087 N N . TYR A 1 421 ? -15.158 15.609 0.771 1.00 97.69 421 TYR A N 1
ATOM 3088 C CA . TYR A 1 421 ? -13.985 16.246 0.188 1.00 97.69 421 TYR A CA 1
ATOM 3089 C C . TYR A 1 421 ? -13.028 15.138 -0.240 1.00 97.69 421 TYR A C 1
ATOM 3091 O O . TYR A 1 421 ? -12.489 14.456 0.629 1.00 97.69 421 TYR A O 1
ATOM 3099 N N . LEU A 1 422 ? -12.830 14.979 -1.551 1.00 97.50 422 LEU A N 1
ATOM 3100 C CA . LEU A 1 422 ? -11.805 14.085 -2.091 1.00 97.50 422 LEU A CA 1
ATOM 3101 C C . LEU A 1 422 ? -10.441 14.749 -1.922 1.00 97.50 422 LEU A C 1
ATOM 3103 O O . LEU A 1 422 ? -10.316 15.931 -2.248 1.00 97.50 422 LEU A O 1
ATOM 3107 N N . MET A 1 423 ? -9.436 14.037 -1.429 1.00 96.12 423 MET A N 1
ATOM 3108 C CA . MET A 1 423 ? -8.178 14.605 -0.951 1.00 96.12 423 MET A CA 1
ATOM 3109 C C . MET A 1 423 ? -6.978 14.181 -1.804 1.00 96.12 423 MET A C 1
ATOM 3111 O O . MET A 1 423 ? -6.941 13.133 -2.434 1.00 96.12 423 MET A O 1
ATOM 3115 N N . ASN A 1 424 ? -5.956 15.032 -1.831 1.00 92.31 424 ASN A N 1
ATOM 3116 C CA . ASN A 1 424 ? -4.623 14.696 -2.316 1.00 92.31 424 ASN A CA 1
ATOM 3117 C C . ASN A 1 424 ? -3.596 15.374 -1.408 1.00 92.31 424 ASN A C 1
ATOM 3119 O O . ASN A 1 424 ? -3.349 16.582 -1.504 1.00 92.31 424 ASN A O 1
ATOM 3123 N N . GLY A 1 425 ? -3.043 14.600 -0.479 1.00 92.69 425 GLY A N 1
ATOM 3124 C CA . GLY A 1 425 ? -2.291 15.125 0.648 1.00 92.69 425 GLY A CA 1
ATOM 3125 C C . GLY A 1 425 ? -3.181 16.028 1.500 1.00 92.69 425 GLY A C 1
ATOM 3126 O O . GLY A 1 425 ? -4.263 15.651 1.935 1.00 92.69 425 GLY A O 1
ATOM 3127 N N . THR A 1 426 ? -2.745 17.263 1.729 1.00 94.88 426 THR A N 1
ATOM 3128 C CA . THR A 1 426 ? -3.461 18.199 2.605 1.00 94.88 426 THR A CA 1
ATOM 3129 C C . THR A 1 426 ? -4.528 19.043 1.903 1.00 94.88 426 THR A C 1
ATOM 3131 O O . THR A 1 426 ? -5.119 19.910 2.542 1.00 94.88 426 THR A O 1
ATOM 3134 N N . ALA A 1 427 ? -4.752 18.866 0.598 1.00 94.19 427 ALA A N 1
ATOM 3135 C CA . ALA A 1 427 ? -5.651 19.713 -0.186 1.00 94.19 427 ALA A CA 1
ATOM 3136 C C . ALA A 1 427 ? -6.774 18.897 -0.843 1.00 94.19 427 ALA A C 1
ATOM 3138 O O . ALA A 1 427 ? -6.510 17.798 -1.336 1.00 94.19 427 ALA A O 1
ATOM 3139 N N . PRO A 1 428 ? -8.010 19.427 -0.907 1.00 95.19 428 PRO A N 1
ATOM 3140 C CA . PRO A 1 428 ? -9.081 18.761 -1.625 1.00 95.19 428 PRO A CA 1
ATOM 3141 C C . PRO A 1 428 ? -8.903 18.900 -3.143 1.00 95.19 428 PRO A C 1
ATOM 3143 O O . PRO A 1 428 ? -8.596 19.979 -3.652 1.00 95.19 428 PRO A O 1
ATOM 3146 N N . THR A 1 429 ? -9.147 17.818 -3.876 1.00 95.38 429 THR A N 1
ATOM 3147 C CA . THR A 1 429 ? -9.250 17.792 -5.343 1.00 95.38 429 THR A CA 1
ATOM 3148 C C . THR A 1 429 ? -10.686 18.021 -5.816 1.00 95.38 429 THR A C 1
ATOM 3150 O O . THR A 1 429 ? -10.904 18.554 -6.903 1.00 95.38 429 THR A O 1
ATOM 3153 N N . SER A 1 430 ? -11.671 17.660 -4.989 1.00 96.50 430 SER A N 1
ATOM 3154 C CA . SER A 1 430 ? -13.096 17.892 -5.220 1.00 96.50 430 SER A CA 1
ATOM 3155 C C . SER A 1 430 ? -13.823 18.055 -3.892 1.00 96.50 430 SER A C 1
ATOM 3157 O O . SER A 1 430 ? -13.488 17.390 -2.916 1.00 96.50 430 SER A O 1
ATOM 3159 N N . THR A 1 431 ? -14.830 18.923 -3.843 1.00 96.31 431 THR A N 1
ATOM 3160 C CA . THR A 1 431 ? -15.686 19.103 -2.669 1.00 96.31 431 THR A CA 1
ATOM 3161 C C . THR A 1 431 ? -17.142 19.123 -3.104 1.00 96.31 431 THR A C 1
ATOM 3163 O O . THR A 1 431 ? -17.503 19.792 -4.072 1.00 96.31 431 THR A O 1
ATOM 3166 N N . GLN A 1 432 ? -17.996 18.379 -2.404 1.00 98.00 432 GLN A N 1
ATOM 3167 C CA . GLN A 1 432 ? -19.410 18.294 -2.749 1.00 98.00 432 GLN A CA 1
ATOM 3168 C C . GLN A 1 432 ? -20.267 18.138 -1.500 1.00 98.00 432 GLN A C 1
ATOM 3170 O O . GLN A 1 432 ? -20.056 17.233 -0.697 1.00 98.00 432 GLN A O 1
ATOM 3175 N N . GLN A 1 433 ? -21.291 18.981 -1.364 1.00 97.62 433 GLN A N 1
ATOM 3176 C CA . GLN A 1 433 ? -22.360 18.737 -0.401 1.00 97.62 433 GLN A CA 1
ATOM 3177 C C . GLN A 1 433 ? -23.278 17.639 -0.947 1.00 97.62 433 GLN A C 1
ATOM 3179 O O . GLN A 1 433 ? -23.864 17.798 -2.020 1.00 97.62 433 GLN A O 1
ATOM 3184 N N . ILE A 1 434 ? -23.404 16.541 -0.207 1.00 96.81 434 ILE A N 1
ATOM 3185 C CA . ILE A 1 434 ? -24.181 15.366 -0.620 1.00 96.81 434 ILE A CA 1
ATOM 3186 C C . ILE A 1 434 ? -25.566 15.318 0.036 1.00 96.81 434 ILE A C 1
ATOM 3188 O O . ILE A 1 434 ? -26.492 14.742 -0.527 1.00 96.81 434 ILE A O 1
ATOM 3192 N N . LEU A 1 435 ? -25.742 15.969 1.193 1.00 95.25 435 LEU A N 1
ATOM 3193 C CA . LEU A 1 435 ? -27.034 16.087 1.873 1.00 95.25 435 LEU A CA 1
ATOM 3194 C C . LEU A 1 435 ? -27.251 17.488 2.446 1.00 95.25 435 LEU A C 1
ATOM 3196 O O . LEU A 1 435 ? -26.345 18.116 3.000 1.00 95.25 435 LEU A O 1
ATOM 3200 N N . ASN A 1 436 ? -28.493 17.958 2.329 1.00 95.62 436 ASN A N 1
ATOM 3201 C CA . ASN A 1 436 ? -28.978 19.144 3.030 1.00 95.62 436 ASN A CA 1
ATOM 3202 C C . ASN A 1 436 ? -29.244 18.835 4.512 1.00 95.62 436 ASN A C 1
ATOM 3204 O O . ASN A 1 436 ? -29.338 17.675 4.911 1.00 95.62 436 ASN A O 1
ATOM 3208 N N . ALA A 1 437 ? -29.423 19.885 5.316 1.00 92.38 437 ALA A N 1
ATOM 3209 C CA . ALA A 1 437 ? -29.898 19.756 6.689 1.00 92.38 437 ALA A CA 1
ATOM 3210 C C . ALA A 1 437 ? -31.233 18.990 6.728 1.00 92.38 437 ALA A C 1
ATOM 3212 O O . ALA A 1 437 ? -32.195 19.381 6.066 1.00 92.38 437 ALA A O 1
ATOM 3213 N N . GLY A 1 438 ? -31.285 17.898 7.492 1.00 91.25 438 GLY A N 1
ATOM 3214 C CA . GLY A 1 438 ? -32.461 17.025 7.502 1.00 91.25 438 GLY A CA 1
ATOM 3215 C C . GLY A 1 438 ? -32.384 15.853 8.472 1.00 91.25 438 GLY A C 1
ATOM 3216 O O . GLY A 1 438 ? -32.891 14.793 8.148 1.00 91.25 438 GLY A O 1
ATOM 3217 N N . GLY A 1 439 ? -31.700 16.006 9.611 1.00 94.31 439 GLY A N 1
ATOM 3218 C CA . GLY A 1 439 ? -31.661 14.986 10.672 1.00 94.31 439 GLY A CA 1
ATOM 3219 C C . GLY A 1 439 ? -30.764 13.771 10.409 1.00 94.31 439 GLY A C 1
ATOM 3220 O O . GLY A 1 439 ? -30.649 12.915 11.278 1.00 94.31 439 GLY A O 1
ATOM 3221 N N . TRP A 1 440 ? -30.105 13.691 9.254 1.00 96.00 440 TRP A N 1
ATOM 3222 C CA . TRP A 1 440 ? -29.187 12.600 8.930 1.00 96.00 440 TRP A CA 1
ATOM 3223 C C . TRP A 1 440 ? -27.771 12.834 9.479 1.00 96.00 440 TRP A C 1
ATOM 3225 O O . TRP A 1 440 ? -27.281 13.964 9.586 1.00 96.00 440 TRP A O 1
ATOM 3235 N N . SER A 1 441 ? -27.095 11.736 9.800 1.00 95.31 441 SER A N 1
ATOM 3236 C CA . SER A 1 441 ? -25.660 11.672 10.075 1.00 95.31 441 SER A CA 1
ATOM 3237 C C . SER A 1 441 ? -25.062 10.446 9.401 1.00 95.31 441 SER A C 1
ATOM 3239 O O . SER A 1 441 ? -25.666 9.375 9.453 1.00 95.31 441 SER A O 1
ATOM 3241 N N . VAL A 1 442 ? -23.873 10.593 8.816 1.00 97.00 442 VAL A N 1
ATOM 3242 C CA . VAL A 1 442 ? -23.030 9.444 8.463 1.00 97.00 442 VAL A CA 1
ATOM 3243 C C . VAL A 1 442 ? -22.505 8.841 9.762 1.00 97.00 442 VAL A C 1
ATOM 3245 O O . VAL A 1 442 ? -22.089 9.568 10.662 1.00 97.00 442 VAL A O 1
ATOM 3248 N N . THR A 1 443 ? -22.591 7.521 9.871 1.00 96.06 443 THR A N 1
ATOM 3249 C CA . THR A 1 443 ? -22.134 6.756 11.036 1.00 96.06 443 THR A CA 1
ATOM 3250 C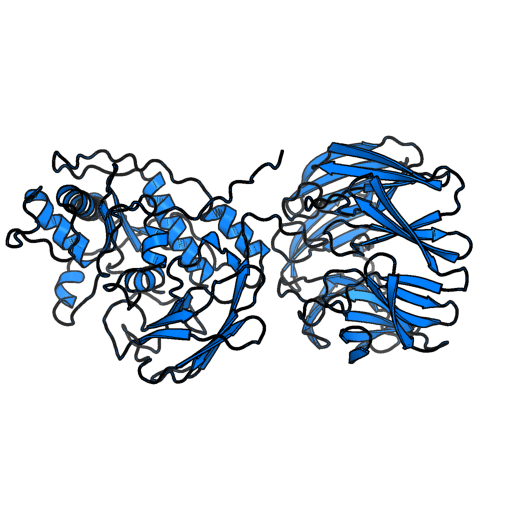 C . THR A 1 443 ? -20.891 5.938 10.708 1.00 96.06 443 THR A C 1
ATOM 3252 O O . THR A 1 443 ? -19.979 5.901 11.525 1.00 96.06 443 THR A O 1
ATOM 3255 N N . HIS A 1 444 ? -20.831 5.351 9.508 1.00 96.88 444 HIS A N 1
ATOM 3256 C CA . HIS A 1 444 ? -19.738 4.495 9.043 1.00 96.88 444 HIS A CA 1
ATOM 3257 C C . HIS A 1 444 ? -19.501 4.695 7.541 1.00 96.88 444 HIS A C 1
ATOM 3259 O O . HIS A 1 444 ? -20.403 5.154 6.828 1.00 96.88 444 HIS A O 1
ATOM 3265 N N . THR A 1 445 ? -18.306 4.319 7.091 1.00 97.06 445 THR A N 1
ATOM 3266 C CA . THR A 1 445 ? -17.814 4.432 5.708 1.00 97.06 445 THR A CA 1
ATOM 3267 C C . THR A 1 445 ? -17.279 3.087 5.161 1.00 97.06 445 THR A C 1
ATOM 3269 O O . THR A 1 445 ? -16.110 3.012 4.793 1.00 97.06 445 THR A O 1
ATOM 3272 N N . PRO A 1 446 ? -18.094 2.010 5.170 1.00 96.50 446 PRO A N 1
ATOM 3273 C CA . PRO A 1 446 ? -17.697 0.664 4.707 1.00 96.50 446 PRO A CA 1
ATOM 3274 C C . PRO A 1 446 ? -17.487 0.582 3.192 1.00 96.50 446 PRO A C 1
ATOM 3276 O O . PRO A 1 446 ? -18.007 1.442 2.505 1.00 96.50 446 PRO A O 1
ATOM 3279 N N . ASP A 1 447 ? -16.869 -0.467 2.648 1.00 96.31 447 ASP A N 1
ATOM 3280 C CA . ASP A 1 447 ? -17.006 -0.831 1.219 1.00 96.31 447 ASP A CA 1
ATOM 3281 C C . ASP A 1 447 ? -18.109 -1.891 1.056 1.00 96.31 447 ASP A C 1
ATOM 3283 O O . ASP A 1 447 ? -17.863 -3.085 1.193 1.00 96.31 447 ASP A O 1
ATOM 3287 N N . LEU A 1 448 ? -19.355 -1.484 0.793 1.00 97.94 448 LEU A N 1
ATOM 3288 C CA . LEU A 1 448 ? -20.492 -2.418 0.773 1.00 97.94 448 LEU A CA 1
ATOM 3289 C C . LEU A 1 448 ? -20.556 -3.253 -0.507 1.00 97.94 448 LEU A C 1
ATOM 3291 O O . LEU A 1 448 ? -21.380 -4.165 -0.587 1.00 97.94 448 LEU A O 1
ATOM 3295 N N . ASN A 1 449 ? -19.796 -2.897 -1.545 1.00 96.00 449 ASN A N 1
ATOM 3296 C CA . ASN A 1 449 ? -19.939 -3.474 -2.881 1.00 96.00 449 ASN A CA 1
ATOM 3297 C C . ASN A 1 449 ? -18.647 -4.091 -3.449 1.00 96.00 449 ASN A C 1
ATOM 3299 O O . ASN A 1 449 ? -18.690 -4.696 -4.524 1.00 96.00 449 ASN A O 1
ATOM 3303 N N . GLY A 1 450 ? -17.542 -3.996 -2.711 1.00 92.19 450 GLY A N 1
ATOM 3304 C CA . GLY A 1 450 ? -16.260 -4.621 -3.014 1.00 92.19 450 GLY A CA 1
ATOM 3305 C C . GLY A 1 450 ? -15.514 -3.969 -4.177 1.00 92.19 450 GLY A C 1
ATOM 3306 O O . GLY A 1 450 ? -14.694 -4.633 -4.820 1.00 92.19 450 GLY A O 1
ATOM 3307 N N . ASP A 1 451 ? -15.806 -2.706 -4.515 1.00 88.25 451 ASP A N 1
ATOM 3308 C CA . ASP A 1 451 ? -15.087 -1.983 -5.575 1.00 88.25 451 ASP A CA 1
ATOM 3309 C C . ASP A 1 451 ? -13.812 -1.275 -5.086 1.00 88.25 451 ASP A C 1
ATOM 3311 O O . ASP A 1 451 ? -13.091 -0.664 -5.887 1.00 88.25 451 ASP A O 1
ATOM 3315 N N . GLY A 1 452 ? -13.493 -1.421 -3.798 1.00 87.12 452 GLY A N 1
ATOM 3316 C CA . GLY A 1 452 ? -12.348 -0.822 -3.133 1.00 87.12 452 GLY A CA 1
ATOM 3317 C C . GLY A 1 452 ? -12.571 0.633 -2.736 1.00 87.12 452 GLY A C 1
ATOM 3318 O O . GLY A 1 452 ? -11.585 1.309 -2.436 1.00 87.12 452 GLY A O 1
ATOM 3319 N N . LYS A 1 453 ? -13.817 1.128 -2.771 1.00 93.19 453 LYS A N 1
ATOM 3320 C CA . LYS A 1 453 ? -14.171 2.493 -2.378 1.00 93.19 453 LYS A CA 1
ATOM 3321 C C . LYS A 1 453 ? -15.094 2.492 -1.172 1.00 93.19 453 LYS A C 1
ATOM 3323 O O . LYS A 1 453 ? -15.960 1.641 -1.014 1.00 93.19 453 LYS A O 1
ATOM 3328 N N . ALA A 1 454 ? -14.931 3.507 -0.337 1.00 95.69 454 ALA A N 1
ATOM 3329 C CA . ALA A 1 454 ? -15.821 3.757 0.774 1.00 95.69 454 ALA A CA 1
ATOM 3330 C C . ALA A 1 454 ? -17.219 4.159 0.280 1.00 95.69 454 ALA A C 1
ATOM 3332 O O . ALA A 1 454 ? -17.389 5.016 -0.584 1.00 95.69 454 ALA A O 1
ATOM 3333 N N . ASP A 1 455 ? -18.214 3.582 0.925 1.00 98.06 455 ASP A N 1
ATOM 3334 C CA . ASP A 1 455 ? -19.642 3.827 0.834 1.00 98.06 455 ASP A CA 1
ATOM 3335 C C . ASP A 1 455 ? -20.111 4.552 2.110 1.00 98.06 455 ASP A C 1
ATOM 3337 O O . ASP A 1 455 ? -19.307 5.024 2.917 1.00 98.06 455 ASP A O 1
ATOM 3341 N N . LEU A 1 456 ? -21.421 4.726 2.308 1.00 98.31 456 LEU A N 1
ATOM 3342 C CA . LEU A 1 456 ? -21.958 5.482 3.445 1.00 98.31 456 LEU A CA 1
ATOM 3343 C C . LEU A 1 456 ? -23.076 4.730 4.156 1.00 98.31 456 LEU A C 1
ATOM 3345 O O . LEU A 1 456 ? -24.070 4.351 3.539 1.00 98.31 456 LEU A O 1
ATOM 3349 N N . VAL A 1 457 ? -22.975 4.635 5.484 1.00 98.44 457 VAL A N 1
ATOM 3350 C CA . VAL A 1 457 ? -24.076 4.228 6.369 1.00 98.44 457 VAL A CA 1
ATOM 3351 C C . VAL A 1 457 ? -24.604 5.447 7.106 1.00 98.44 457 VAL A C 1
ATOM 3353 O O . VAL A 1 457 ? -23.884 6.094 7.870 1.00 98.44 457 VAL A O 1
ATOM 3356 N N . PHE A 1 458 ? -25.890 5.729 6.945 1.00 97.38 458 PHE A N 1
ATOM 3357 C CA . PHE A 1 458 ? -26.573 6.844 7.578 1.00 97.38 458 PHE A CA 1
ATOM 3358 C C . PHE A 1 458 ? -27.508 6.391 8.691 1.00 97.38 458 PHE A C 1
ATOM 3360 O O . PHE A 1 458 ? -28.182 5.365 8.588 1.00 97.38 458 PHE A O 1
ATOM 3367 N N . GLN A 1 459 ? -27.633 7.245 9.702 1.00 96.19 459 GLN A N 1
ATOM 3368 C CA . GLN A 1 459 ? -28.703 7.176 10.683 1.00 96.19 459 GLN A CA 1
ATOM 3369 C C . GLN A 1 459 ? -29.426 8.520 10.757 1.00 96.19 459 GLN A C 1
ATOM 3371 O O . GLN A 1 459 ? -28.793 9.578 10.806 1.00 96.19 459 GLN A O 1
ATOM 3376 N N . HIS A 1 460 ? -30.753 8.475 10.731 1.00 97.06 460 HIS A N 1
ATOM 3377 C CA . HIS A 1 460 ? -31.612 9.631 10.948 1.00 97.06 460 HIS A CA 1
ATOM 3378 C C . HIS A 1 460 ? -31.991 9.751 12.430 1.00 97.06 460 HIS A C 1
ATOM 3380 O O . HIS A 1 460 ? -31.994 8.763 13.167 1.00 97.06 460 HIS A O 1
ATOM 3386 N N . THR A 1 461 ? -32.363 10.951 12.879 1.00 95.31 461 THR A N 1
ATOM 3387 C CA . THR A 1 461 ? -32.763 11.213 14.274 1.00 95.31 461 THR A CA 1
ATOM 3388 C C . THR A 1 461 ? -33.997 10.434 14.738 1.00 95.31 461 THR A C 1
ATOM 3390 O O . THR A 1 461 ? -34.176 10.264 15.941 1.00 95.31 461 THR A O 1
ATOM 3393 N N . ASP A 1 462 ? -34.835 9.936 13.826 1.00 95.44 462 ASP A N 1
ATOM 3394 C CA . ASP A 1 462 ? -35.963 9.045 14.150 1.00 95.44 462 ASP A CA 1
ATOM 3395 C C . ASP A 1 462 ? -35.581 7.553 14.222 1.00 95.44 462 ASP A C 1
ATOM 3397 O O . ASP A 1 462 ? -36.440 6.706 14.468 1.00 95.44 462 ASP A O 1
ATOM 3401 N N . GLY A 1 463 ? -34.303 7.221 14.022 1.00 95.44 463 GLY A N 1
ATOM 3402 C CA . GLY A 1 463 ? -33.782 5.856 14.038 1.00 95.44 463 GLY A CA 1
ATOM 3403 C C . GLY A 1 463 ? -33.787 5.145 12.685 1.00 95.44 463 GLY A C 1
ATOM 3404 O O . GLY A 1 463 ? -33.340 4.003 12.627 1.00 95.44 463 GLY A O 1
ATOM 3405 N N . THR A 1 464 ? -34.244 5.787 11.605 1.00 97.75 464 THR A N 1
ATOM 3406 C CA . THR A 1 464 ? -34.140 5.222 10.250 1.00 97.75 464 THR A CA 1
ATOM 3407 C C . THR A 1 464 ? -32.672 5.004 9.878 1.00 97.75 464 THR A C 1
ATOM 3409 O O . THR A 1 464 ? -31.834 5.880 10.104 1.00 97.75 464 THR A O 1
ATOM 3412 N N . ILE A 1 465 ? -32.366 3.850 9.281 1.00 98.25 465 ILE A N 1
ATOM 3413 C CA . ILE A 1 465 ? -31.025 3.495 8.799 1.00 98.25 465 ILE A CA 1
ATOM 3414 C C . ILE A 1 465 ? -31.074 3.350 7.283 1.00 98.25 465 ILE A C 1
ATOM 3416 O O . ILE A 1 465 ? -31.964 2.690 6.734 1.00 98.25 465 ILE A O 1
ATOM 3420 N N . ALA A 1 466 ? -30.115 3.970 6.608 1.00 98.12 466 ALA A N 1
ATOM 3421 C CA . ALA A 1 466 ? -29.976 3.918 5.161 1.00 98.12 466 ALA A CA 1
ATOM 3422 C C . ALA A 1 466 ? -28.512 3.733 4.770 1.00 98.12 466 ALA A C 1
ATOM 3424 O O . ALA A 1 466 ? -27.617 4.087 5.532 1.00 98.12 466 ALA A O 1
ATOM 3425 N N . VAL A 1 467 ? -28.281 3.200 3.578 1.00 98.62 467 VAL A N 1
ATOM 3426 C CA . VAL A 1 467 ? -26.944 3.034 3.008 1.00 98.62 467 VAL A CA 1
ATOM 3427 C C . VAL A 1 467 ? -26.903 3.563 1.591 1.00 98.62 467 VAL A C 1
ATOM 3429 O O . VAL A 1 467 ? -27.882 3.394 0.859 1.00 98.62 467 VAL A O 1
ATOM 3432 N N . TRP A 1 468 ? -25.787 4.179 1.209 1.00 98.56 468 TRP A N 1
ATOM 3433 C CA . TRP A 1 468 ? -25.482 4.564 -0.168 1.00 98.56 468 TRP A CA 1
ATOM 3434 C C . TRP A 1 468 ? -24.175 3.930 -0.603 1.00 98.56 468 TRP A C 1
ATOM 3436 O O . TRP A 1 468 ? -23.203 4.031 0.135 1.00 98.56 468 TRP A O 1
ATOM 3446 N N . THR A 1 469 ? -24.151 3.374 -1.811 1.00 98.56 469 THR A N 1
ATOM 3447 C CA . THR A 1 469 ? -22.896 3.066 -2.498 1.00 98.56 469 THR A CA 1
ATOM 3448 C C . THR A 1 469 ? -22.408 4.301 -3.257 1.00 98.56 469 THR A C 1
ATOM 3450 O O . THR A 1 469 ? -23.229 5.072 -3.772 1.00 98.56 469 THR A O 1
ATOM 3453 N N . MET A 1 470 ? -21.097 4.513 -3.337 1.00 98.00 470 MET A N 1
ATOM 3454 C CA . MET A 1 470 ? -20.476 5.752 -3.808 1.00 98.00 470 MET A CA 1
ATOM 3455 C C . MET A 1 470 ? -19.462 5.508 -4.936 1.00 98.00 470 MET A C 1
ATOM 3457 O O . MET A 1 470 ? -18.968 4.411 -5.155 1.00 98.00 470 MET A O 1
ATOM 3461 N N . ASN A 1 471 ? -19.177 6.554 -5.713 1.00 96.19 471 ASN A N 1
ATOM 3462 C CA . ASN A 1 471 ? -18.038 6.617 -6.627 1.00 96.19 471 ASN A CA 1
ATOM 3463 C C . ASN A 1 471 ? -17.559 8.071 -6.705 1.00 96.19 471 ASN A C 1
ATOM 3465 O O . ASN A 1 471 ? -18.168 8.918 -7.369 1.00 96.19 471 ASN A O 1
ATOM 3469 N N . GLY A 1 472 ? -16.501 8.378 -5.964 1.00 95.94 472 GLY A N 1
ATOM 3470 C CA . GLY A 1 472 ? -16.130 9.737 -5.597 1.00 95.94 472 GLY A CA 1
ATOM 3471 C C . GLY A 1 472 ? -17.248 10.399 -4.790 1.00 95.94 472 GLY A C 1
ATOM 3472 O O . GLY A 1 472 ? -17.782 9.845 -3.836 1.00 95.94 472 GLY A O 1
ATOM 3473 N N . THR A 1 473 ? -17.661 11.596 -5.196 1.00 97.31 473 THR A N 1
ATOM 3474 C CA . THR A 1 473 ? -18.732 12.343 -4.517 1.00 97.31 473 THR A CA 1
ATOM 3475 C C . THR A 1 473 ? -20.147 11.958 -4.964 1.00 97.31 473 THR A C 1
ATOM 3477 O O . THR A 1 473 ? -21.121 12.520 -4.457 1.00 97.31 473 THR A O 1
ATOM 3480 N N . ALA A 1 474 ? -20.287 11.031 -5.917 1.00 97.38 474 ALA A N 1
ATOM 3481 C CA . ALA A 1 474 ? -21.570 10.640 -6.488 1.00 97.38 474 ALA A CA 1
ATOM 3482 C C . ALA A 1 474 ? -22.113 9.356 -5.849 1.00 97.38 474 ALA A C 1
ATOM 3484 O O . ALA A 1 474 ? -21.421 8.345 -5.784 1.00 97.38 474 ALA A O 1
ATOM 3485 N N . MET A 1 475 ? -23.385 9.387 -5.452 1.00 97.56 475 MET A N 1
ATOM 3486 C CA . MET A 1 475 ? -24.147 8.200 -5.066 1.00 97.56 475 MET A CA 1
ATOM 3487 C C . MET A 1 475 ? -24.443 7.347 -6.307 1.00 97.56 475 MET A C 1
ATOM 3489 O O . MET A 1 475 ? -25.017 7.844 -7.279 1.00 97.56 475 MET A O 1
ATOM 3493 N N . THR A 1 476 ? -24.093 6.062 -6.263 1.00 97.94 476 THR A N 1
ATOM 3494 C CA . THR A 1 476 ? -24.358 5.092 -7.338 1.00 97.94 476 THR A CA 1
ATOM 3495 C C . THR A 1 476 ? -25.643 4.299 -7.092 1.00 97.94 476 THR A C 1
ATOM 3497 O O . THR A 1 476 ? -26.403 4.060 -8.032 1.00 97.94 476 THR A O 1
ATOM 3500 N N . ALA A 1 477 ? -25.942 3.958 -5.837 1.00 98.31 477 ALA A N 1
ATOM 3501 C CA . ALA A 1 477 ? -27.201 3.351 -5.407 1.00 98.31 477 ALA A CA 1
ATOM 3502 C C . ALA A 1 477 ? -27.493 3.686 -3.937 1.00 98.31 477 ALA A C 1
ATOM 3504 O O . ALA A 1 477 ? -26.614 4.125 -3.201 1.00 98.31 477 ALA A O 1
ATOM 3505 N N . GLY A 1 478 ? -28.735 3.481 -3.486 1.00 98.12 478 GLY A N 1
ATOM 3506 C CA . GLY A 1 478 ? -29.082 3.652 -2.075 1.00 98.12 478 GLY A CA 1
ATOM 3507 C C . GLY A 1 478 ? -30.353 2.928 -1.670 1.00 98.12 478 GLY A C 1
ATOM 3508 O O . GLY A 1 478 ? -31.253 2.729 -2.485 1.00 98.12 478 GLY A O 1
ATOM 3509 N N . ALA A 1 479 ? -30.416 2.546 -0.398 1.00 98.19 479 ALA A N 1
ATOM 3510 C CA . ALA A 1 479 ? -31.545 1.835 0.184 1.00 98.19 479 ALA A CA 1
ATOM 3511 C C . ALA A 1 479 ? -31.776 2.254 1.640 1.00 98.19 479 ALA A C 1
ATOM 3513 O O . ALA A 1 479 ? -30.837 2.569 2.369 1.00 98.19 479 ALA A O 1
ATOM 3514 N N . SER A 1 480 ? -33.037 2.218 2.077 1.00 97.38 480 SER A N 1
ATOM 3515 C CA . SER A 1 480 ? -33.366 2.222 3.503 1.00 97.38 480 SER A CA 1
ATOM 3516 C C . SER A 1 480 ? -33.353 0.780 3.997 1.00 97.38 480 SER A C 1
ATOM 3518 O O . SER A 1 480 ? -34.082 -0.061 3.475 1.00 97.38 480 SER A O 1
ATOM 3520 N N . LEU A 1 481 ? -32.504 0.504 4.983 1.00 96.94 481 LEU A N 1
ATOM 3521 C CA . LEU A 1 481 ? -32.358 -0.821 5.583 1.00 96.94 481 LEU A CA 1
ATOM 3522 C C . LEU A 1 481 ? -33.358 -1.037 6.716 1.00 96.94 481 LEU A C 1
ATOM 3524 O O . LEU A 1 481 ? -33.819 -2.154 6.945 1.00 96.94 481 LEU A O 1
ATOM 3528 N N . MET A 1 482 ? -33.697 0.034 7.435 1.00 96.00 482 MET A N 1
ATOM 3529 C CA . MET A 1 482 ? -34.593 -0.037 8.579 1.00 96.00 482 MET A CA 1
ATOM 3530 C C . MET A 1 482 ? -35.372 1.263 8.755 1.00 96.00 482 MET A C 1
ATOM 3532 O O . MET A 1 482 ? -34.816 2.347 8.586 1.00 96.00 482 MET A O 1
ATOM 3536 N N . GLY A 1 483 ? -36.653 1.139 9.105 1.00 95.50 483 GLY A N 1
ATOM 3537 C CA . GLY A 1 483 ? -37.543 2.272 9.352 1.00 95.50 483 GLY A CA 1
ATOM 3538 C C . GLY A 1 483 ? -37.367 2.919 10.735 1.00 95.50 483 GLY A C 1
ATOM 3539 O O . GLY A 1 483 ? -36.569 2.446 11.550 1.00 95.50 483 GLY A O 1
ATOM 3540 N N . PRO A 1 484 ? -38.142 3.978 11.020 1.00 95.94 484 PRO A N 1
ATOM 3541 C CA . PRO A 1 484 ? -38.042 4.738 12.262 1.00 95.94 484 PRO A CA 1
ATOM 3542 C C . PRO A 1 484 ? -38.415 3.903 13.492 1.00 95.94 484 PRO A C 1
ATOM 3544 O O . PRO A 1 484 ? -39.262 3.010 13.432 1.00 95.94 484 PRO A O 1
ATOM 3547 N N . GLY A 1 485 ? -37.813 4.235 14.636 1.00 93.44 485 GLY A N 1
ATOM 3548 C CA . GLY A 1 485 ? -38.168 3.672 15.942 1.00 93.44 485 GLY A CA 1
ATOM 3549 C C . GLY A 1 485 ? -37.846 2.186 16.126 1.00 93.44 485 GLY A C 1
ATOM 3550 O O . GLY A 1 485 ? -38.362 1.567 17.052 1.00 93.44 485 GLY A O 1
ATOM 3551 N N . SER A 1 486 ? -37.000 1.606 15.275 1.00 94.31 486 SER A N 1
ATOM 3552 C CA . SER A 1 486 ? -36.659 0.179 15.314 1.00 94.31 486 SER A CA 1
ATOM 3553 C C . SER A 1 486 ? -35.888 -0.261 16.561 1.00 94.31 486 SER A C 1
ATOM 3555 O O . SER A 1 486 ? -35.838 -1.452 16.861 1.00 94.31 486 SER A O 1
ATOM 3557 N N . GLY A 1 487 ? -35.243 0.688 17.246 1.00 95.50 487 GLY A N 1
ATOM 3558 C CA . GLY A 1 487 ? -34.352 0.437 18.375 1.00 95.50 487 GLY A CA 1
ATOM 3559 C C . GLY A 1 487 ? -32.980 -0.118 17.988 1.00 95.50 487 GLY A C 1
ATOM 3560 O O . GLY A 1 487 ? -32.164 -0.325 18.879 1.00 95.50 487 GLY A O 1
ATOM 3561 N N . TRP A 1 488 ? -32.696 -0.350 16.706 1.00 96.75 488 TRP A N 1
ATOM 3562 C CA . TRP A 1 488 ? -31.388 -0.821 16.248 1.00 96.75 488 TRP A CA 1
ATOM 3563 C C . TRP A 1 488 ? -30.508 0.332 15.764 1.00 96.75 488 TRP A C 1
ATOM 3565 O O . TRP A 1 488 ? -30.991 1.319 15.215 1.00 96.75 488 TRP A O 1
ATOM 3575 N N . SER A 1 489 ? -29.199 0.171 15.926 1.00 96.81 489 SER A N 1
ATOM 3576 C CA . SER A 1 489 ? -28.161 1.029 15.351 1.00 96.81 489 SER A CA 1
ATOM 3577 C C . SER A 1 489 ? -27.022 0.167 14.822 1.00 96.81 489 SER A C 1
ATOM 3579 O O . SER A 1 489 ? -26.650 -0.806 15.485 1.00 96.81 489 SER A O 1
ATOM 3581 N N . VAL A 1 490 ? -26.442 0.536 13.680 1.00 97.88 490 VAL A N 1
ATOM 3582 C CA . VAL A 1 490 ? -25.155 -0.028 13.246 1.00 97.88 490 VAL A CA 1
ATOM 3583 C C . VAL A 1 490 ? -24.092 0.446 14.230 1.00 97.88 490 VAL A C 1
ATOM 3585 O O . VAL A 1 490 ? -24.012 1.637 14.525 1.00 97.88 490 VAL A O 1
ATOM 3588 N N . ILE A 1 491 ? -23.322 -0.490 14.777 1.00 97.06 491 ILE A N 1
ATOM 3589 C CA . ILE A 1 491 ? -22.241 -0.197 15.722 1.00 97.06 491 ILE A CA 1
ATOM 3590 C C . ILE A 1 491 ? -20.859 -0.493 15.149 1.00 97.06 491 ILE A C 1
ATOM 3592 O O . ILE A 1 491 ? -19.888 0.021 15.699 1.00 97.06 491 ILE A O 1
ATOM 3596 N N . ARG A 1 492 ? -20.775 -1.345 14.115 1.00 97.31 492 ARG A N 1
ATOM 3597 C CA . ARG A 1 492 ? -19.553 -1.679 13.368 1.00 97.31 492 ARG A CA 1
ATOM 3598 C C . ARG A 1 492 ? -19.892 -2.101 11.949 1.00 97.31 492 ARG A C 1
ATOM 3600 O O . ARG A 1 492 ? -20.992 -2.602 11.704 1.00 97.31 492 ARG A O 1
ATOM 3607 N N . THR A 1 493 ? -18.907 -1.966 11.076 1.00 97.62 493 THR A N 1
ATOM 3608 C CA . THR A 1 493 ? -18.899 -2.533 9.732 1.00 97.62 493 THR A CA 1
ATOM 3609 C C . THR A 1 493 ? -17.613 -3.316 9.529 1.00 97.62 493 THR A C 1
ATOM 3611 O O . THR A 1 493 ? -16.580 -2.894 10.049 1.00 97.62 493 THR A O 1
ATOM 3614 N N . ALA A 1 494 ? -17.698 -4.467 8.868 1.00 97.12 494 ALA A N 1
ATOM 3615 C CA . ALA A 1 494 ? -16.556 -5.300 8.494 1.00 97.12 494 ALA A CA 1
ATOM 3616 C C . ALA A 1 494 ? -17.028 -6.453 7.596 1.00 97.12 494 ALA A C 1
ATOM 3618 O O . ALA A 1 494 ? -18.177 -6.869 7.728 1.00 97.12 494 ALA A O 1
ATOM 3619 N N . ASP A 1 495 ? -16.155 -7.008 6.760 1.00 97.50 495 ASP A N 1
ATOM 3620 C CA . ASP A 1 495 ? -16.411 -8.251 6.019 1.00 97.50 495 ASP A CA 1
ATOM 3621 C C . ASP A 1 495 ? -16.408 -9.466 6.970 1.00 97.50 495 ASP A C 1
ATOM 3623 O O . ASP A 1 495 ? -15.357 -9.911 7.440 1.00 97.50 495 ASP A O 1
ATOM 3627 N N . PHE A 1 496 ? -17.585 -10.006 7.306 1.00 98.50 496 PHE A N 1
ATOM 3628 C CA . PHE A 1 496 ? -17.688 -11.174 8.188 1.00 98.50 496 PHE A CA 1
ATOM 3629 C C . PHE A 1 496 ? -17.628 -12.500 7.425 1.00 98.50 496 PHE A C 1
ATOM 3631 O O . PHE A 1 496 ? -17.446 -13.543 8.064 1.00 98.50 496 PHE A O 1
ATOM 3638 N N . ASP A 1 497 ? -17.822 -12.522 6.102 1.00 97.56 497 ASP A N 1
ATOM 3639 C CA . ASP A 1 497 ? -17.944 -13.765 5.327 1.00 97.56 497 ASP A CA 1
ATOM 3640 C C . ASP A 1 497 ? -16.840 -14.015 4.283 1.00 97.56 497 ASP A C 1
ATOM 3642 O O . ASP A 1 497 ? -16.708 -15.150 3.798 1.00 97.56 497 ASP A O 1
ATOM 3646 N N . GLY A 1 498 ? -15.957 -13.038 4.093 1.00 93.69 498 GLY A N 1
ATOM 3647 C CA . GLY A 1 498 ? -14.751 -13.075 3.274 1.00 93.69 498 GLY A CA 1
ATOM 3648 C C . GLY A 1 498 ? -15.022 -12.871 1.786 1.00 93.69 498 GLY A C 1
ATOM 3649 O O . GLY A 1 498 ? -14.243 -13.371 0.967 1.00 93.69 498 GLY A O 1
ATOM 3650 N N . ASP A 1 499 ? -16.145 -12.251 1.413 1.00 88.81 499 ASP A N 1
ATOM 3651 C CA . ASP A 1 499 ? -16.487 -11.987 0.012 1.00 88.81 499 ASP A CA 1
ATOM 3652 C C . ASP A 1 499 ? -15.950 -10.650 -0.527 1.00 88.81 499 ASP A C 1
ATOM 3654 O O . ASP A 1 499 ? -16.081 -10.375 -1.726 1.00 88.81 499 ASP A O 1
ATOM 3658 N N . GLY A 1 500 ? -15.246 -9.889 0.316 1.00 88.25 500 GLY A N 1
ATOM 3659 C CA . GLY A 1 500 ? -14.645 -8.602 -0.011 1.00 88.25 500 GLY A CA 1
ATOM 3660 C C . GLY A 1 500 ? -15.613 -7.427 0.100 1.00 88.25 500 GLY A C 1
ATOM 3661 O O . GLY A 1 500 ? -15.243 -6.329 -0.311 1.00 88.25 500 GLY A O 1
ATOM 3662 N N . MET A 1 501 ? -16.827 -7.644 0.615 1.00 95.50 501 MET A N 1
ATOM 3663 C CA . MET A 1 501 ? -17.806 -6.601 0.906 1.00 95.50 501 MET A CA 1
ATOM 3664 C C . MET A 1 501 ? -17.993 -6.478 2.418 1.00 95.50 501 MET A C 1
ATOM 3666 O O . MET A 1 501 ? -18.167 -7.463 3.129 1.00 95.50 501 MET A O 1
ATOM 3670 N N . ASP A 1 502 ? -17.990 -5.252 2.926 1.00 97.62 502 ASP A N 1
ATOM 3671 C CA . ASP A 1 502 ? -18.264 -4.992 4.330 1.00 97.62 502 ASP A CA 1
ATOM 3672 C C . ASP A 1 502 ? -19.744 -5.225 4.662 1.00 97.62 502 ASP A C 1
ATOM 3674 O O . ASP A 1 502 ? -20.665 -4.728 4.006 1.00 97.62 502 ASP A O 1
ATOM 3678 N N . ASP A 1 503 ? -19.973 -5.897 5.782 1.00 98.69 503 ASP A N 1
ATOM 3679 C CA . ASP A 1 503 ? -21.286 -6.152 6.349 1.00 98.69 503 ASP A CA 1
ATOM 3680 C C . ASP A 1 503 ? -21.574 -5.232 7.543 1.00 98.69 503 ASP A C 1
ATOM 3682 O O . ASP A 1 503 ? -20.743 -4.434 7.985 1.00 98.69 503 ASP A O 1
ATOM 3686 N N . LEU A 1 504 ? -22.772 -5.359 8.121 1.00 98.69 504 LEU A N 1
ATOM 3687 C CA . LEU A 1 504 ? -23.233 -4.498 9.209 1.00 98.69 504 LEU A CA 1
ATOM 3688 C C . LEU A 1 504 ? -23.470 -5.284 10.504 1.00 98.69 504 LEU A C 1
ATOM 3690 O O . LEU A 1 504 ? -24.314 -6.184 10.560 1.00 98.69 504 LEU A O 1
ATOM 3694 N N . LEU A 1 505 ? -22.807 -4.872 11.589 1.00 98.69 505 LEU A N 1
ATOM 3695 C CA . LEU A 1 505 ? -23.092 -5.339 12.946 1.00 98.69 505 LEU A CA 1
ATOM 3696 C C . LEU A 1 505 ? -23.975 -4.323 13.672 1.00 98.69 505 LEU A C 1
ATOM 3698 O O . LEU A 1 505 ? -23.583 -3.186 13.943 1.00 98.69 505 LEU A O 1
ATOM 3702 N N . PHE A 1 506 ? -25.169 -4.763 14.043 1.00 98.44 506 PHE A N 1
ATOM 3703 C CA . PHE A 1 506 ? -26.166 -3.973 14.742 1.00 98.44 506 PHE A CA 1
ATOM 3704 C C . PHE A 1 506 ? -26.199 -4.275 16.237 1.00 98.44 506 PHE A C 1
ATOM 3706 O O . PHE A 1 506 ? -26.004 -5.413 16.673 1.00 98.44 506 PHE A O 1
ATOM 3713 N N . ARG A 1 507 ? -26.579 -3.259 17.013 1.00 97.69 507 ARG A N 1
ATOM 3714 C CA . ARG A 1 507 ? -26.996 -3.388 18.410 1.00 97.69 507 ARG A CA 1
ATOM 3715 C C . ARG A 1 507 ? -28.378 -2.787 18.604 1.00 97.69 507 ARG A C 1
ATOM 3717 O O . ARG A 1 507 ? -28.656 -1.697 18.110 1.00 97.69 507 ARG A O 1
ATOM 3724 N N . HIS A 1 508 ? -29.231 -3.496 19.328 1.00 97.56 508 HIS A N 1
ATOM 3725 C CA . HIS A 1 508 ? -30.536 -3.002 19.743 1.00 97.56 508 HIS A CA 1
ATOM 3726 C C . HIS A 1 508 ? -30.437 -2.296 21.101 1.00 97.56 508 HIS A C 1
ATOM 3728 O O . HIS A 1 508 ? -29.578 -2.630 21.921 1.00 97.56 508 HIS A O 1
ATOM 3734 N N . THR A 1 509 ? -31.344 -1.363 21.389 1.00 96.00 509 THR A N 1
ATOM 3735 C CA . THR A 1 509 ? -31.402 -0.620 22.662 1.00 96.00 509 THR A CA 1
ATOM 3736 C C . THR A 1 509 ? -31.557 -1.510 23.901 1.00 96.00 509 THR A C 1
ATOM 3738 O O . THR A 1 509 ? -31.139 -1.115 24.985 1.00 96.00 509 THR A O 1
ATOM 3741 N N . ASP A 1 510 ? -32.096 -2.725 23.756 1.00 95.62 510 ASP A N 1
ATOM 3742 C CA . ASP A 1 510 ? -32.173 -3.734 24.830 1.00 95.62 510 ASP A CA 1
ATOM 3743 C C . ASP A 1 510 ? -30.891 -4.575 25.004 1.00 95.62 510 ASP A C 1
ATOM 3745 O O . ASP A 1 510 ? -30.802 -5.378 25.930 1.00 95.62 510 ASP A O 1
ATOM 3749 N N . GLY A 1 511 ? -29.886 -4.394 24.142 1.00 96.25 511 GLY A N 1
ATOM 3750 C CA . GLY A 1 511 ? -28.600 -5.086 24.201 1.00 96.25 511 GLY A CA 1
ATOM 3751 C C . GLY A 1 511 ? -28.456 -6.309 23.291 1.00 96.25 511 GLY A C 1
ATOM 3752 O O . GLY A 1 511 ? -27.400 -6.940 23.326 1.00 96.25 511 GLY A O 1
ATOM 3753 N N . ARG A 1 512 ? -29.457 -6.656 22.472 1.00 98.19 512 ARG A N 1
ATOM 3754 C CA . ARG A 1 512 ? -29.297 -7.687 21.426 1.00 98.19 512 ARG A CA 1
ATOM 3755 C C . ARG A 1 512 ? -28.329 -7.238 20.330 1.00 98.19 512 ARG A C 1
ATOM 3757 O O . ARG A 1 512 ? -28.213 -6.043 20.066 1.00 98.19 512 ARG A O 1
ATOM 3764 N N . HIS A 1 513 ? -27.674 -8.197 19.677 1.00 98.56 513 HIS A N 1
ATOM 3765 C CA . HIS A 1 513 ? -26.778 -7.952 18.542 1.00 98.56 513 HIS A CA 1
ATOM 3766 C C . HIS A 1 513 ? -27.164 -8.808 17.337 1.00 98.56 513 HIS A C 1
ATOM 3768 O O . HIS A 1 513 ? -27.562 -9.966 17.496 1.00 98.56 513 HIS A O 1
ATOM 3774 N N . ALA A 1 514 ? -27.028 -8.249 16.138 1.00 98.50 514 ALA A N 1
ATOM 3775 C CA . ALA A 1 514 ? -27.326 -8.934 14.886 1.00 98.50 514 ALA A CA 1
ATOM 3776 C C . ALA A 1 514 ? -26.318 -8.561 13.798 1.00 98.50 514 ALA A C 1
ATOM 3778 O O . ALA A 1 514 ? -25.912 -7.408 13.731 1.00 98.50 514 ALA A O 1
ATOM 3779 N N . ILE A 1 515 ? -25.957 -9.516 12.944 1.00 98.81 515 ILE A N 1
ATOM 3780 C CA . ILE A 1 515 ? -25.155 -9.274 11.737 1.00 98.81 515 ILE A CA 1
ATOM 3781 C C . ILE A 1 515 ? -26.076 -9.353 10.529 1.00 98.81 515 ILE A C 1
ATOM 3783 O O . ILE A 1 515 ? -26.913 -10.261 10.441 1.00 98.81 515 ILE A O 1
ATOM 3787 N N . TRP A 1 516 ? -25.948 -8.387 9.627 1.00 98.56 516 TRP A N 1
ATOM 3788 C CA . TRP A 1 516 ? -26.577 -8.409 8.313 1.00 98.56 516 TRP A CA 1
ATOM 3789 C C . TRP A 1 516 ? -25.476 -8.484 7.269 1.00 98.56 516 TRP A C 1
ATOM 3791 O O . TRP A 1 516 ? -24.722 -7.524 7.140 1.00 98.56 516 TRP A O 1
ATOM 3801 N N . LEU A 1 517 ? -25.414 -9.609 6.556 1.00 98.75 517 LEU A N 1
ATOM 3802 C CA . LEU A 1 517 ? -24.501 -9.760 5.430 1.00 98.75 517 LEU A CA 1
ATOM 3803 C C . LEU A 1 517 ? -25.039 -8.963 4.240 1.00 98.75 517 LEU A C 1
ATOM 3805 O O . LEU A 1 517 ? -26.244 -9.044 3.951 1.00 98.75 517 LEU A O 1
ATOM 3809 N N . MET A 1 518 ? -24.181 -8.212 3.564 1.00 98.50 518 MET A N 1
ATOM 3810 C CA . MET A 1 518 ? -24.549 -7.249 2.526 1.00 98.50 518 MET A CA 1
ATOM 3811 C C . MET A 1 518 ? -24.083 -7.700 1.134 1.00 98.50 518 MET A C 1
ATOM 3813 O O . MET A 1 518 ? -23.339 -8.659 0.974 1.00 98.50 518 MET A O 1
ATOM 3817 N N . ASN A 1 519 ? -24.633 -7.073 0.095 1.00 97.44 519 ASN A N 1
ATOM 3818 C CA . ASN A 1 519 ? -24.128 -7.125 -1.278 1.00 97.44 519 ASN A CA 1
ATOM 3819 C C . ASN A 1 519 ? -24.561 -5.832 -1.978 1.00 97.44 519 ASN A C 1
ATOM 3821 O O . ASN A 1 519 ? -25.697 -5.704 -2.460 1.00 97.44 519 ASN A O 1
ATOM 3825 N N . GLY A 1 520 ? -23.695 -4.826 -1.919 1.00 97.31 520 GLY A N 1
ATOM 3826 C CA . GLY A 1 520 ? -24.054 -3.436 -2.159 1.00 97.31 520 GLY A CA 1
ATOM 3827 C C . GLY A 1 520 ? -25.162 -2.989 -1.206 1.00 97.31 520 GLY A C 1
ATOM 3828 O O . GLY A 1 520 ? -25.090 -3.140 0.011 1.00 97.31 520 GLY A O 1
ATOM 3829 N N . THR A 1 521 ? -26.250 -2.457 -1.759 1.00 98.12 521 THR A N 1
ATOM 3830 C CA . THR A 1 521 ? -27.403 -2.006 -0.962 1.00 98.12 521 THR A CA 1
ATOM 3831 C C . THR A 1 521 ? -28.389 -3.125 -0.608 1.00 98.12 521 THR A C 1
ATOM 3833 O O . THR A 1 521 ? -29.352 -2.881 0.123 1.00 98.12 521 THR A O 1
ATOM 3836 N N . ALA A 1 522 ? -28.186 -4.343 -1.124 1.00 97.88 522 ALA A N 1
ATOM 3837 C CA . ALA A 1 522 ? -29.055 -5.485 -0.869 1.00 97.88 522 ALA A CA 1
ATOM 3838 C C . ALA A 1 522 ? -28.616 -6.261 0.380 1.00 97.88 522 ALA A C 1
ATOM 3840 O O . ALA A 1 522 ? -27.432 -6.443 0.639 1.00 97.88 522 ALA A O 1
ATOM 3841 N N . ILE A 1 523 ? -29.595 -6.773 1.126 1.00 98.12 523 ILE A N 1
ATOM 3842 C CA . ILE A 1 523 ? -29.358 -7.635 2.287 1.00 98.12 523 ILE A CA 1
ATOM 3843 C C . ILE A 1 523 ? -29.268 -9.083 1.797 1.00 98.12 523 ILE A C 1
ATOM 3845 O O . ILE A 1 523 ? -30.250 -9.629 1.287 1.00 98.12 523 ILE A O 1
ATOM 3849 N N . LYS A 1 524 ? -28.104 -9.712 1.968 1.00 97.62 524 LYS A N 1
ATOM 3850 C CA . LYS A 1 524 ? -27.836 -11.113 1.609 1.00 97.62 524 LYS A CA 1
ATOM 3851 C C . LYS A 1 524 ? -28.425 -12.066 2.646 1.00 97.62 524 LYS A C 1
ATOM 3853 O O . LYS A 1 524 ? -29.096 -13.035 2.293 1.00 97.62 524 LYS A O 1
ATOM 3858 N N . SER A 1 525 ? -28.207 -11.786 3.930 1.00 97.75 525 SER A N 1
ATOM 3859 C CA . SER A 1 525 ? -28.821 -12.523 5.041 1.00 97.75 525 SER A CA 1
ATOM 3860 C C . SER A 1 525 ? -28.780 -11.716 6.338 1.00 97.75 525 SER A C 1
ATOM 3862 O O . SER A 1 525 ? -28.006 -10.774 6.460 1.00 97.75 525 SER A O 1
ATOM 3864 N N . THR A 1 526 ? -29.601 -12.085 7.321 1.00 97.25 526 THR A N 1
ATOM 3865 C CA . THR A 1 526 ? -29.615 -11.435 8.641 1.00 97.25 526 THR A CA 1
ATOM 3866 C C . THR A 1 526 ? -29.705 -12.475 9.742 1.00 97.25 526 THR A C 1
ATOM 3868 O O . THR A 1 526 ? -30.527 -13.387 9.639 1.00 97.25 526 THR A O 1
ATOM 3871 N N . GLN A 1 527 ? -28.962 -12.294 10.830 1.00 98.44 527 GLN A N 1
ATOM 3872 C CA . GLN A 1 527 ? -29.031 -13.186 11.984 1.00 98.44 527 GLN A CA 1
ATOM 3873 C C . GLN A 1 527 ? -28.817 -12.421 13.288 1.00 98.44 527 GLN A C 1
ATOM 3875 O O . GLN A 1 527 ? -27.862 -11.660 13.426 1.00 98.44 527 GLN A O 1
ATOM 3880 N N . GLN A 1 528 ? -29.670 -12.672 14.285 1.00 98.25 528 GLN A N 1
ATOM 3881 C CA . GLN A 1 528 ? -29.380 -12.274 15.662 1.00 98.25 528 GLN A CA 1
ATOM 3882 C C . GLN A 1 528 ? -28.323 -13.225 16.232 1.00 98.25 528 GLN A C 1
ATOM 3884 O O . GLN A 1 528 ? -28.565 -14.430 16.335 1.00 98.25 528 GLN A O 1
ATOM 3889 N N . ILE A 1 529 ? -27.164 -12.682 16.595 1.00 98.12 529 ILE A N 1
ATOM 3890 C CA . ILE A 1 529 ? -25.999 -13.463 17.032 1.00 98.12 529 ILE A CA 1
ATOM 3891 C C . ILE A 1 529 ? -25.849 -13.507 18.554 1.00 98.12 529 ILE A C 1
ATOM 3893 O O . ILE A 1 529 ? -25.229 -14.422 19.087 1.00 98.12 529 ILE A O 1
ATOM 3897 N N . LEU A 1 530 ? -26.433 -12.540 19.271 1.00 97.56 530 LEU A N 1
ATOM 3898 C CA . LEU A 1 530 ? -26.366 -12.488 20.728 1.00 97.56 530 LEU A CA 1
ATOM 3899 C C . LEU A 1 530 ? -27.641 -11.882 21.325 1.00 97.56 530 LEU A C 1
ATOM 3901 O O . LEU A 1 530 ? -28.151 -10.860 20.858 1.00 97.56 530 LEU A O 1
ATOM 3905 N N . ASN A 1 531 ? -28.155 -12.529 22.372 1.00 97.06 531 ASN A N 1
ATOM 3906 C CA . ASN A 1 531 ? -29.284 -12.034 23.158 1.00 97.06 531 ASN A CA 1
ATOM 3907 C C . ASN A 1 531 ? -28.866 -10.867 24.068 1.00 97.06 531 ASN A C 1
ATOM 3909 O O . ASN A 1 531 ? -27.684 -10.652 24.326 1.00 97.06 531 ASN A O 1
ATOM 3913 N N . ALA A 1 532 ? -29.849 -10.142 24.603 1.00 93.38 532 ALA A N 1
ATOM 3914 C CA . ALA A 1 532 ? -29.602 -9.165 25.656 1.00 93.38 532 ALA A CA 1
ATOM 3915 C C . ALA A 1 532 ? -28.937 -9.839 26.870 1.00 93.38 532 ALA A C 1
ATOM 3917 O O . ALA A 1 532 ? -29.382 -10.898 27.316 1.00 93.38 532 ALA A O 1
ATOM 3918 N N . GLY A 1 533 ? -27.876 -9.229 27.403 1.00 92.81 533 GLY A N 1
ATOM 3919 C CA . GLY A 1 533 ? -27.119 -9.834 28.503 1.00 92.81 533 GLY A CA 1
ATOM 3920 C C . GLY A 1 533 ? -25.843 -9.099 28.897 1.00 92.81 533 GLY A C 1
ATOM 3921 O O . GLY A 1 533 ? -24.868 -9.754 29.224 1.00 92.81 533 GLY A O 1
ATOM 3922 N N . GLY A 1 534 ? -25.809 -7.764 28.805 1.00 95.25 534 GLY A N 1
ATOM 3923 C CA . GLY A 1 534 ? -24.679 -6.954 29.293 1.00 95.25 534 GLY A CA 1
ATOM 3924 C C . GLY A 1 534 ? -23.421 -6.935 28.415 1.00 95.25 534 GLY A C 1
ATOM 3925 O O . GLY A 1 534 ? -22.473 -6.227 28.733 1.00 95.25 534 GLY A O 1
ATOM 3926 N N . TRP A 1 535 ? -23.393 -7.665 27.304 1.00 97.19 535 TRP A N 1
ATOM 3927 C CA . TRP A 1 535 ? -22.263 -7.670 26.374 1.00 97.19 535 TRP A CA 1
ATOM 3928 C C . TRP A 1 535 ? -22.333 -6.520 25.366 1.00 97.19 535 TRP A C 1
ATOM 3930 O O . TRP A 1 535 ? -23.415 -6.098 24.958 1.00 97.19 535 TRP A O 1
ATOM 3940 N N . THR A 1 536 ? -21.169 -6.024 24.953 1.00 96.94 536 THR A N 1
ATOM 3941 C CA . THR A 1 536 ? -20.993 -5.044 23.873 1.00 96.94 536 THR A CA 1
ATOM 3942 C C . THR A 1 536 ? -19.872 -5.520 22.954 1.00 96.94 536 THR A C 1
ATOM 3944 O O . THR A 1 536 ? -18.808 -5.905 23.442 1.00 96.94 536 THR A O 1
ATOM 3947 N N . ALA A 1 537 ? -20.097 -5.496 21.638 1.00 97.62 537 ALA A N 1
ATOM 3948 C CA . ALA A 1 537 ? -19.049 -5.765 20.654 1.00 97.62 537 ALA A CA 1
ATOM 3949 C C . ALA A 1 537 ? -18.100 -4.556 20.555 1.00 97.62 537 ALA A C 1
ATOM 3951 O O . ALA A 1 537 ? -18.438 -3.510 19.989 1.00 97.62 537 ALA A O 1
ATOM 3952 N N . MET A 1 538 ? -16.914 -4.690 21.141 1.00 96.56 538 MET A N 1
ATOM 3953 C CA . MET A 1 538 ? -15.931 -3.619 21.286 1.00 96.56 538 MET A CA 1
ATOM 3954 C C . MET A 1 538 ? -15.051 -3.426 20.062 1.00 96.56 538 MET A C 1
ATOM 3956 O O . MET A 1 538 ? -14.650 -2.292 19.852 1.00 96.56 538 MET A O 1
ATOM 3960 N N . HIS A 1 539 ? -14.761 -4.474 19.285 1.00 97.31 539 HIS A N 1
ATOM 3961 C CA . HIS A 1 539 ? -13.996 -4.424 18.025 1.00 97.31 539 HIS A CA 1
ATOM 3962 C C . HIS A 1 539 ? -14.381 -5.603 17.126 1.00 97.31 539 HIS A C 1
ATOM 3964 O O . HIS A 1 539 ? -14.863 -6.615 17.643 1.00 97.31 539 HIS A O 1
ATOM 3970 N N . THR A 1 540 ? -14.134 -5.476 15.819 1.00 97.75 540 THR A N 1
ATOM 3971 C CA . THR A 1 540 ? -14.330 -6.537 14.810 1.00 97.75 540 THR A CA 1
ATOM 3972 C C . THR A 1 540 ? -13.046 -6.837 14.013 1.00 97.75 540 THR A C 1
ATOM 3974 O O . THR A 1 540 ? -12.996 -6.573 12.816 1.00 97.75 540 THR A O 1
ATOM 3977 N N . PRO A 1 541 ? -11.959 -7.269 14.683 1.00 96.88 541 PRO A N 1
ATOM 3978 C CA . PRO A 1 541 ? -10.676 -7.591 14.042 1.00 96.88 541 PRO A CA 1
ATOM 3979 C C . PRO A 1 541 ? -10.709 -8.938 13.306 1.00 96.88 541 PRO A C 1
ATOM 3981 O O . PRO A 1 541 ? -11.486 -9.785 13.707 1.00 96.88 541 PRO A O 1
ATOM 3984 N N . ASP A 1 542 ? -9.810 -9.205 12.356 1.00 97.19 542 ASP A N 1
ATOM 3985 C CA . ASP A 1 542 ? -9.467 -10.587 11.957 1.00 97.19 542 ASP A CA 1
ATOM 3986 C C . ASP A 1 542 ? -8.352 -11.110 12.882 1.00 97.19 542 ASP A C 1
ATOM 3988 O O . ASP A 1 542 ? -7.202 -10.676 12.788 1.00 97.19 542 ASP A O 1
ATOM 3992 N N . LEU A 1 543 ? -8.678 -11.995 13.828 1.00 97.69 543 LEU A N 1
ATOM 3993 C CA . LEU A 1 543 ? -7.716 -12.511 14.812 1.00 97.69 543 LEU A CA 1
ATOM 3994 C C . LEU A 1 543 ? -6.956 -13.740 14.305 1.00 97.69 543 LEU A C 1
ATOM 3996 O O . LEU A 1 543 ? -5.990 -14.163 14.950 1.00 97.69 543 LEU A O 1
ATOM 4000 N N . ASN A 1 544 ? -7.411 -14.376 13.223 1.00 94.25 544 ASN A N 1
ATOM 4001 C CA . ASN A 1 544 ? -6.930 -15.690 12.798 1.00 94.25 544 ASN A CA 1
ATOM 4002 C C . ASN A 1 544 ? -6.286 -15.691 11.391 1.00 94.25 544 ASN A C 1
ATOM 4004 O O . ASN A 1 544 ? -5.581 -16.651 11.060 1.00 94.25 544 ASN A O 1
ATOM 4008 N N . GLY A 1 545 ? -6.435 -14.604 10.632 1.00 91.44 545 GLY A N 1
ATOM 4009 C CA . GLY A 1 545 ? -5.862 -14.375 9.310 1.00 91.44 545 GLY A CA 1
ATOM 4010 C C . GLY A 1 545 ? -6.617 -15.067 8.173 1.00 91.44 545 GLY A C 1
ATOM 4011 O O . GLY A 1 545 ? -6.004 -15.363 7.144 1.00 91.44 545 GLY A O 1
ATOM 4012 N N . ASP A 1 546 ? -7.893 -15.409 8.358 1.00 86.06 546 ASP A N 1
ATOM 4013 C CA . ASP A 1 546 ? -8.732 -16.044 7.335 1.00 86.06 546 ASP A CA 1
ATOM 4014 C C . ASP A 1 546 ? -9.450 -15.040 6.418 1.00 86.06 546 ASP A C 1
ATOM 4016 O O . ASP A 1 546 ? -10.136 -15.457 5.478 1.00 86.06 546 ASP A O 1
ATOM 4020 N N . GLY A 1 547 ? -9.229 -13.740 6.642 1.00 86.81 547 GLY A N 1
ATOM 4021 C CA . GLY A 1 547 ? -9.817 -12.650 5.876 1.00 86.81 547 GLY A CA 1
ATOM 4022 C C . GLY A 1 547 ? -11.223 -12.271 6.331 1.00 86.81 547 GLY A C 1
ATOM 4023 O O . GLY A 1 547 ? -11.889 -11.542 5.603 1.00 86.81 547 GLY A O 1
ATOM 4024 N N . LYS A 1 548 ? -11.687 -12.766 7.486 1.00 96.12 548 LYS A N 1
ATOM 4025 C CA . LYS A 1 548 ? -13.024 -12.496 8.026 1.00 96.12 548 LYS A CA 1
ATOM 4026 C C . LYS A 1 548 ? -12.936 -11.808 9.375 1.00 96.12 548 LYS A C 1
ATOM 4028 O O . LYS A 1 548 ? -12.071 -12.089 10.199 1.00 96.12 548 LYS A O 1
ATOM 4033 N N . ALA A 1 549 ? -13.880 -10.914 9.622 1.00 98.00 549 ALA A N 1
ATOM 4034 C CA . ALA A 1 549 ? -13.968 -10.203 10.879 1.00 98.00 549 ALA A CA 1
ATOM 4035 C C . ALA A 1 549 ? -14.502 -11.093 12.010 1.00 98.00 549 ALA A C 1
ATOM 4037 O O . ALA A 1 549 ? -15.610 -11.624 11.957 1.00 98.00 549 ALA A O 1
ATOM 4038 N N . ASP A 1 550 ? -13.735 -11.171 13.086 1.00 98.69 550 ASP A N 1
ATOM 4039 C CA . ASP A 1 550 ? -14.082 -11.771 14.367 1.00 98.69 550 ASP A CA 1
ATOM 4040 C C . ASP A 1 550 ? -14.734 -10.736 15.298 1.00 98.69 550 ASP A C 1
ATOM 4042 O O . ASP A 1 550 ? -14.963 -9.587 14.922 1.00 98.69 550 ASP A O 1
ATOM 4046 N N . ILE A 1 551 ? -15.068 -11.108 16.541 1.00 98.69 551 ILE A N 1
ATOM 4047 C CA . ILE A 1 551 ? -15.650 -10.161 17.508 1.00 98.69 551 ILE A CA 1
ATOM 4048 C C . ILE A 1 551 ? -14.918 -10.199 18.844 1.00 98.69 551 ILE A C 1
ATOM 4050 O O . ILE A 1 551 ? -14.811 -11.241 19.492 1.00 98.69 551 ILE A O 1
ATOM 4054 N N . VAL A 1 552 ? -14.506 -9.019 19.313 1.00 98.50 552 VAL A N 1
ATOM 4055 C CA . VAL A 1 552 ? -14.042 -8.794 20.686 1.00 98.50 552 VAL A CA 1
ATOM 4056 C C . VAL A 1 552 ? -15.197 -8.241 21.510 1.00 98.50 552 VAL A C 1
ATOM 4058 O O . VAL A 1 552 ? -15.695 -7.145 21.257 1.00 98.50 552 VAL A O 1
ATOM 4061 N N . TRP A 1 553 ? -15.609 -8.984 22.526 1.00 98.31 553 TRP A N 1
ATOM 4062 C CA . TRP A 1 553 ? -16.714 -8.659 23.414 1.00 98.31 553 TRP A CA 1
ATOM 4063 C C . TRP A 1 553 ? -16.223 -8.137 24.760 1.00 98.31 553 TRP A C 1
ATOM 4065 O O . TRP A 1 553 ? -15.255 -8.650 25.322 1.00 98.31 553 TRP A O 1
ATOM 4075 N N . GLN A 1 554 ? -16.960 -7.185 25.329 1.00 97.50 554 GLN A N 1
ATOM 4076 C CA . GLN A 1 554 ? -16.819 -6.794 26.729 1.00 97.50 554 GLN A CA 1
ATOM 4077 C C . GLN A 1 554 ? -18.173 -6.819 27.435 1.00 97.50 554 GLN A C 1
ATOM 4079 O O . GLN A 1 554 ? -19.157 -6.264 26.941 1.00 97.50 554 GLN A O 1
ATOM 4084 N N . HIS A 1 555 ? -18.220 -7.480 28.586 1.00 97.69 555 HIS A N 1
ATOM 4085 C CA . HIS A 1 555 ? -19.385 -7.522 29.459 1.00 97.69 555 HIS A CA 1
ATOM 4086 C C . HIS A 1 555 ? -19.365 -6.355 30.456 1.00 97.69 555 HIS A C 1
ATOM 4088 O O . HIS A 1 555 ? -18.305 -5.811 30.774 1.00 97.69 555 HIS A O 1
ATOM 4094 N N . THR A 1 556 ? -20.526 -5.985 30.998 1.00 96.00 556 THR A N 1
ATOM 4095 C CA . THR A 1 556 ? -20.663 -4.897 31.983 1.00 96.00 556 THR A CA 1
ATOM 4096 C C . THR A 1 556 ? -19.887 -5.124 33.282 1.00 96.00 556 THR A C 1
ATOM 4098 O O . THR A 1 556 ? -19.568 -4.153 33.963 1.00 96.00 556 THR A O 1
ATOM 4101 N N . ASP A 1 557 ? -19.552 -6.369 33.630 1.00 95.75 557 ASP A N 1
ATOM 4102 C CA . ASP A 1 557 ? -18.685 -6.691 34.776 1.00 95.75 557 ASP A CA 1
ATOM 4103 C C . ASP A 1 557 ? -17.178 -6.636 34.453 1.00 95.75 557 ASP A C 1
ATOM 4105 O O . ASP A 1 557 ? -16.347 -6.913 35.320 1.00 95.75 557 ASP A O 1
ATOM 4109 N N . GLY A 1 558 ? -16.810 -6.280 33.220 1.00 95.50 558 GLY A N 1
ATOM 4110 C CA . GLY A 1 558 ? -15.428 -6.193 32.753 1.00 95.50 558 GLY A CA 1
ATOM 4111 C C . GLY A 1 558 ? -14.850 -7.494 32.192 1.00 95.50 558 GLY A C 1
ATOM 4112 O O . GLY A 1 558 ? -1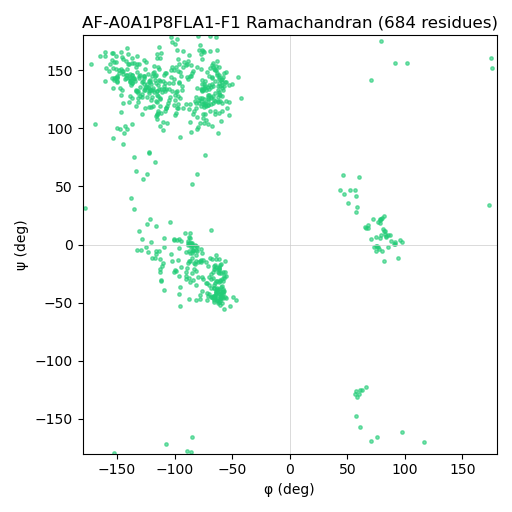3.680 -7.497 31.813 1.00 95.50 558 GLY A O 1
ATOM 4113 N N . THR A 1 559 ? -15.629 -8.578 32.109 1.00 97.81 559 THR A N 1
ATOM 4114 C CA . THR A 1 559 ? -15.206 -9.799 31.403 1.00 97.81 559 THR A CA 1
ATOM 4115 C C . THR A 1 559 ? -14.986 -9.495 29.922 1.00 97.81 559 THR A C 1
ATOM 4117 O O . THR A 1 559 ? -15.804 -8.820 29.295 1.00 97.81 559 THR A O 1
ATOM 4120 N N . ILE A 1 560 ? -13.897 -10.008 29.351 1.00 98.06 560 ILE A N 1
ATOM 4121 C CA . ILE A 1 560 ? -13.559 -9.857 27.932 1.00 98.06 560 ILE A CA 1
ATOM 4122 C C . ILE A 1 560 ? -13.537 -11.235 27.295 1.00 98.06 560 ILE A C 1
ATOM 4124 O O . ILE A 1 560 ? -12.906 -12.152 27.820 1.00 98.06 560 ILE A O 1
ATOM 4128 N N . ALA A 1 561 ? -14.212 -11.374 26.161 1.00 97.69 561 ALA A N 1
ATOM 4129 C CA . ALA A 1 561 ? -14.263 -12.604 25.385 1.00 97.69 561 ALA A CA 1
ATOM 4130 C C . ALA A 1 561 ? -13.997 -12.307 23.910 1.00 97.69 561 ALA A C 1
ATOM 4132 O O . ALA A 1 561 ? -14.238 -11.197 23.445 1.00 97.69 561 ALA A O 1
ATOM 4133 N N . VAL A 1 562 ? -13.513 -13.299 23.175 1.00 98.25 562 VAL A N 1
ATOM 4134 C CA . VAL A 1 562 ? -13.285 -13.206 21.730 1.00 98.25 562 VAL A CA 1
ATOM 4135 C C . VAL A 1 562 ? -13.986 -14.358 21.028 1.00 98.25 562 VAL A C 1
ATOM 4137 O O . VAL A 1 562 ? -13.998 -15.482 21.541 1.00 98.25 562 VAL A O 1
ATOM 4140 N N . TRP A 1 563 ? -14.621 -14.071 19.898 1.00 98.44 563 TRP A N 1
ATOM 4141 C CA . TRP A 1 563 ? -15.341 -15.032 19.066 1.00 98.44 563 TRP A CA 1
ATOM 4142 C C . TRP A 1 563 ? -14.718 -15.042 17.683 1.00 98.44 563 TRP A C 1
ATOM 4144 O O . TRP A 1 563 ? -14.684 -13.983 17.066 1.00 98.44 563 TRP A O 1
ATOM 4154 N N . LEU A 1 564 ? -14.291 -16.214 17.206 1.00 98.56 564 LEU A N 1
ATOM 4155 C CA . LEU A 1 564 ? -13.952 -16.373 15.796 1.00 98.56 564 LEU A CA 1
ATOM 4156 C C . LEU A 1 564 ? -15.233 -16.584 14.989 1.00 98.56 564 LEU A C 1
ATOM 4158 O O . LEU A 1 564 ? -16.093 -17.378 15.397 1.00 98.56 564 LEU A O 1
ATOM 4162 N N . MET A 1 565 ? -15.366 -15.892 13.865 1.00 98.44 565 MET A N 1
ATOM 4163 C CA . MET A 1 565 ? -16.597 -15.852 13.076 1.00 98.44 565 MET A CA 1
ATOM 4164 C C . MET A 1 565 ? -16.417 -16.475 11.689 1.00 98.44 565 MET A C 1
ATOM 4166 O O . MET A 1 565 ? -15.315 -16.680 11.198 1.00 98.44 565 MET A O 1
ATOM 4170 N N . ASN A 1 566 ? -17.531 -16.849 11.066 1.00 97.38 566 ASN A N 1
ATOM 4171 C CA . ASN A 1 566 ? -17.611 -17.169 9.644 1.00 97.38 566 ASN A CA 1
ATOM 4172 C C . ASN A 1 566 ? -19.021 -16.813 9.162 1.00 97.38 566 ASN A C 1
ATOM 4174 O O . ASN A 1 566 ? -19.990 -17.534 9.438 1.00 97.38 566 ASN A O 1
ATOM 4178 N N . GLY A 1 567 ? -19.141 -15.657 8.519 1.00 97.44 567 GLY A N 1
ATOM 4179 C CA . GLY A 1 567 ? -20.404 -14.965 8.312 1.00 97.44 567 GLY A CA 1
ATOM 4180 C C . GLY A 1 567 ? -21.094 -14.697 9.646 1.00 97.44 567 GLY A C 1
ATOM 4181 O O . GLY A 1 567 ? -20.504 -14.219 10.612 1.00 97.44 567 GLY A O 1
ATOM 4182 N N . THR A 1 568 ? -22.364 -15.075 9.752 1.00 98.12 568 THR A N 1
ATOM 4183 C CA . THR A 1 568 ? -23.149 -14.851 10.973 1.00 98.12 568 THR A CA 1
ATOM 4184 C C . THR A 1 568 ? -22.901 -15.873 12.090 1.00 98.12 568 THR A C 1
ATOM 4186 O O . THR A 1 568 ? -23.552 -15.798 13.134 1.00 98.12 568 THR A O 1
ATOM 4189 N N . ALA A 1 569 ? -22.051 -16.882 11.875 1.00 97.69 569 ALA A N 1
ATOM 4190 C CA . ALA A 1 569 ? -21.859 -17.985 12.812 1.00 97.69 569 ALA A CA 1
ATOM 4191 C C . ALA A 1 569 ? -20.572 -17.831 13.630 1.00 97.69 569 ALA A C 1
ATOM 4193 O O . ALA A 1 569 ? -19.493 -17.641 13.078 1.00 97.69 569 ALA A O 1
ATOM 4194 N N . MET A 1 570 ? -20.687 -18.010 14.946 1.00 97.44 570 MET A N 1
ATOM 4195 C CA . MET A 1 570 ? -19.544 -18.194 15.839 1.00 97.44 570 MET A CA 1
ATOM 4196 C C . MET A 1 570 ? -18.964 -19.598 15.627 1.00 97.44 570 MET A C 1
ATOM 4198 O O . MET A 1 570 ? -19.611 -20.593 15.961 1.00 97.44 570 MET A O 1
ATOM 4202 N N . THR A 1 571 ? -17.752 -19.691 15.082 1.00 97.50 571 THR A N 1
ATOM 4203 C CA . THR A 1 571 ? -17.062 -20.975 14.867 1.00 97.50 571 THR A CA 1
ATOM 4204 C C . THR A 1 571 ? -16.384 -21.464 16.143 1.00 97.50 571 THR A C 1
ATOM 4206 O O . THR A 1 571 ? -16.348 -22.664 16.417 1.00 97.50 571 THR A O 1
ATOM 4209 N N . SER A 1 572 ? -15.873 -20.534 16.951 1.00 97.38 572 SER A N 1
ATOM 4210 C CA . SER A 1 572 ? -15.278 -20.803 18.258 1.00 97.38 572 SER A CA 1
ATOM 4211 C C . SER A 1 572 ? -15.244 -19.534 19.113 1.00 97.38 572 SER A C 1
ATOM 4213 O O . SER A 1 572 ? -15.434 -18.428 18.613 1.00 97.38 572 SER A O 1
ATOM 4215 N N . GLY A 1 573 ? -15.004 -19.667 20.417 1.00 97.12 573 GLY A N 1
ATOM 4216 C CA . GLY A 1 573 ? -14.793 -18.510 21.281 1.00 97.12 573 GLY A CA 1
ATOM 4217 C C . GLY A 1 573 ? -14.192 -18.860 22.627 1.00 97.12 573 GLY A C 1
ATOM 4218 O O . GLY A 1 573 ? -14.210 -20.013 23.059 1.00 97.12 573 GLY A O 1
ATOM 4219 N N . SER A 1 574 ? -13.643 -17.842 23.278 1.00 96.81 574 SER A N 1
ATOM 4220 C CA . SER A 1 574 ? -12.904 -17.970 24.530 1.00 96.81 574 SER A CA 1
ATOM 4221 C C . SER A 1 574 ? -13.072 -16.722 25.393 1.00 96.81 574 SER A C 1
ATOM 4223 O O . SER A 1 574 ? -13.183 -15.610 24.877 1.00 96.81 574 SER A O 1
ATOM 4225 N N . GLY A 1 575 ? -13.064 -16.902 26.715 1.00 96.62 575 GLY A N 1
ATOM 4226 C CA . GLY A 1 575 ? -12.865 -15.802 27.654 1.00 96.62 575 GLY A CA 1
ATOM 4227 C C . GLY A 1 575 ? -11.382 -15.445 27.720 1.00 96.62 575 GLY A C 1
ATOM 4228 O O . GLY A 1 575 ? -10.552 -16.314 27.975 1.00 96.62 575 GLY A O 1
ATOM 4229 N N . LEU A 1 576 ? -11.053 -14.175 27.502 1.00 95.62 576 LEU A N 1
ATOM 4230 C CA . LEU A 1 576 ? -9.680 -13.677 27.504 1.00 95.62 576 LEU A CA 1
ATOM 4231 C C . LEU A 1 576 ? -9.287 -13.077 28.860 1.00 95.62 576 LEU A C 1
ATOM 4233 O O . LEU A 1 576 ? -8.202 -13.359 29.356 1.00 95.62 576 LEU A O 1
ATOM 4237 N N . LEU A 1 577 ? -10.176 -12.296 29.486 1.00 96.44 577 LEU A N 1
ATOM 4238 C CA . LEU A 1 577 ? -10.007 -11.777 30.850 1.00 96.44 577 LEU A CA 1
ATOM 4239 C C . LEU A 1 577 ? -11.307 -11.925 31.646 1.00 96.44 577 LEU A C 1
ATOM 4241 O O . LEU A 1 577 ? -12.397 -11.743 31.108 1.00 96.44 577 LEU A O 1
ATOM 4245 N N . GLY A 1 578 ? -11.185 -12.242 32.937 1.00 96.50 578 GLY A N 1
ATOM 4246 C CA . GLY A 1 578 ? -12.324 -12.363 33.849 1.00 96.50 578 GLY A CA 1
ATOM 4247 C C . GLY A 1 578 ? -12.880 -11.018 34.333 1.00 96.50 578 GLY A C 1
ATOM 4248 O O . GLY A 1 578 ? -12.278 -9.961 34.124 1.00 96.50 578 GLY A O 1
ATOM 4249 N N . ALA A 1 579 ? -14.021 -11.083 35.021 1.00 96.31 579 ALA A N 1
ATOM 4250 C CA . ALA A 1 579 ? -14.692 -9.931 35.617 1.00 96.31 579 ALA A CA 1
ATOM 4251 C C . ALA A 1 579 ? -13.779 -9.130 36.563 1.00 96.31 579 ALA A C 1
ATOM 4253 O O . ALA A 1 579 ? -12.912 -9.681 37.243 1.00 96.31 579 ALA A O 1
ATOM 4254 N N . GLY A 1 580 ? -14.001 -7.816 36.632 1.00 93.38 580 GLY A N 1
ATOM 4255 C CA . GLY A 1 580 ? -13.317 -6.919 37.567 1.00 93.38 580 GLY A CA 1
ATOM 4256 C C . GLY A 1 580 ? -11.821 -6.718 37.303 1.00 93.38 580 GLY A C 1
ATOM 4257 O O . GLY A 1 580 ? -11.126 -6.195 38.169 1.00 93.38 580 GLY A O 1
ATOM 4258 N N . SER A 1 581 ? -11.313 -7.103 36.127 1.00 94.00 581 SER A N 1
ATOM 4259 C CA . SER A 1 581 ? -9.886 -6.986 35.789 1.00 94.00 581 SER A CA 1
ATOM 4260 C C . SER A 1 581 ? -9.377 -5.540 35.706 1.00 94.00 581 SER A C 1
ATOM 4262 O O . SER A 1 581 ? -8.170 -5.321 35.773 1.00 94.00 581 SER A O 1
ATOM 4264 N N . GLY A 1 582 ? -10.281 -4.569 35.517 1.00 95.00 582 GLY A N 1
ATOM 4265 C CA . GLY A 1 582 ? -9.959 -3.160 35.270 1.00 95.00 582 GLY A CA 1
ATOM 4266 C C . GLY A 1 582 ? -9.405 -2.879 33.868 1.00 95.00 582 GLY A C 1
ATOM 4267 O O . GLY A 1 582 ? -9.152 -1.724 33.535 1.00 95.00 582 GLY A O 1
ATOM 4268 N N . TRP A 1 583 ? -9.229 -3.905 33.033 1.00 96.12 583 TRP A N 1
ATOM 4269 C CA . TRP A 1 583 ? -8.738 -3.790 31.663 1.00 96.12 583 TRP A CA 1
ATOM 4270 C C . TRP A 1 583 ? -9.889 -3.717 30.657 1.00 96.12 583 TRP A C 1
ATOM 4272 O O . TRP A 1 583 ? -10.954 -4.292 30.862 1.00 96.12 583 TRP A O 1
ATOM 4282 N N . SER A 1 584 ? -9.675 -3.004 29.553 1.00 96.56 584 SER A N 1
ATOM 4283 C CA . SER A 1 584 ? -10.585 -2.946 28.401 1.00 96.56 584 SER A CA 1
ATOM 4284 C C . SER A 1 584 ? -9.782 -2.981 27.106 1.00 96.56 584 SER A C 1
ATOM 4286 O O . SER A 1 584 ? -8.743 -2.321 27.019 1.00 96.56 584 SER A O 1
ATOM 4288 N N . VAL A 1 585 ? -10.261 -3.706 26.090 1.00 96.88 585 VAL A N 1
ATOM 4289 C CA . VAL A 1 585 ? -9.693 -3.602 24.737 1.00 96.88 585 VAL A CA 1
ATOM 4290 C C . VAL A 1 585 ? -10.181 -2.295 24.133 1.00 96.88 585 VAL A C 1
ATOM 4292 O O . VAL A 1 585 ? -11.369 -2.122 23.864 1.00 96.88 585 VAL A O 1
ATOM 4295 N N . THR A 1 586 ? -9.268 -1.353 23.934 1.00 95.19 586 THR A N 1
ATOM 4296 C CA . THR A 1 586 ? -9.628 -0.024 23.419 1.00 95.19 586 THR A CA 1
ATOM 4297 C C . THR A 1 586 ? -9.375 0.106 21.929 1.00 95.19 586 THR A C 1
ATOM 4299 O O . THR A 1 586 ? -10.014 0.951 21.305 1.00 95.19 586 THR A O 1
ATOM 4302 N N . ARG A 1 587 ? -8.480 -0.716 21.364 1.00 95.38 587 ARG A N 1
ATOM 4303 C CA . ARG A 1 587 ? -8.112 -0.728 19.942 1.00 95.38 587 ARG A CA 1
ATOM 4304 C C . ARG A 1 587 ? -7.591 -2.101 19.524 1.00 95.38 587 ARG A C 1
ATOM 4306 O O . ARG A 1 587 ? -7.190 -2.896 20.377 1.00 95.38 587 ARG A O 1
ATOM 4313 N N . THR A 1 588 ? -7.530 -2.315 18.218 1.00 96.38 588 THR A N 1
ATOM 4314 C CA . THR A 1 588 ? -6.903 -3.471 17.573 1.00 96.38 588 THR A CA 1
ATOM 4315 C C . THR A 1 588 ? -5.969 -3.003 16.459 1.00 96.38 588 THR A C 1
ATOM 4317 O O . THR A 1 588 ? -6.141 -1.901 15.939 1.00 96.38 588 THR A O 1
ATOM 4320 N N . GLY A 1 589 ? -4.977 -3.814 16.113 1.00 94.00 589 GLY A N 1
ATOM 4321 C CA . GLY A 1 589 ? -4.044 -3.549 15.014 1.00 94.00 589 GLY A CA 1
ATOM 4322 C C . GLY A 1 589 ? -2.970 -4.628 14.956 1.00 94.00 589 GLY A C 1
ATOM 4323 O O . GLY A 1 589 ? -2.680 -5.220 15.984 1.00 94.00 589 GLY A O 1
ATOM 4324 N N . ASP A 1 590 ? -2.406 -4.912 13.787 1.00 94.50 590 ASP A N 1
ATOM 4325 C CA . ASP A 1 590 ? -1.340 -5.914 13.637 1.00 94.50 590 ASP A CA 1
ATOM 4326 C C . ASP A 1 590 ? 0.009 -5.304 14.049 1.00 94.50 590 ASP A C 1
ATOM 4328 O O . ASP A 1 590 ? 0.616 -4.564 13.283 1.00 94.50 590 ASP A O 1
ATOM 4332 N N . PHE A 1 591 ? 0.489 -5.557 15.268 1.00 96.81 591 PHE A N 1
ATOM 4333 C CA . PHE A 1 591 ? 1.763 -4.999 15.736 1.00 96.81 591 PHE A CA 1
ATOM 4334 C C . PHE A 1 591 ? 2.975 -5.767 15.202 1.00 96.81 591 PHE A C 1
ATOM 4336 O O . PHE A 1 591 ? 4.108 -5.293 15.334 1.00 96.81 591 PHE A O 1
ATOM 4343 N N . ASN A 1 592 ? 2.784 -6.974 14.665 1.00 89.50 592 ASN A N 1
ATOM 4344 C CA . ASN A 1 592 ? 3.873 -7.909 14.391 1.00 89.50 592 ASN A CA 1
ATOM 4345 C C . ASN A 1 592 ? 4.045 -8.248 12.892 1.00 89.50 592 ASN A C 1
ATOM 4347 O O . ASN A 1 592 ? 5.114 -8.725 12.496 1.00 89.50 592 ASN A O 1
ATOM 4351 N N . GLY A 1 593 ? 3.081 -7.867 12.056 1.00 84.50 593 GLY A N 1
ATOM 4352 C CA . GLY A 1 593 ? 3.083 -7.984 10.603 1.00 84.50 593 GLY A CA 1
ATOM 4353 C C . GLY A 1 593 ? 2.758 -9.390 10.097 1.00 84.50 593 GLY A C 1
ATOM 4354 O O . GLY A 1 593 ? 3.185 -9.739 8.989 1.00 84.50 593 GLY A O 1
ATOM 4355 N N . ASP A 1 594 ? 2.096 -10.228 10.902 1.00 79.50 594 ASP A N 1
ATOM 4356 C CA . ASP A 1 594 ? 1.696 -11.586 10.514 1.00 79.50 594 ASP A CA 1
ATOM 4357 C C . ASP A 1 594 ? 0.343 -11.648 9.790 1.00 79.50 594 ASP A C 1
ATOM 4359 O O . ASP A 1 594 ? -0.062 -12.729 9.351 1.00 79.50 594 ASP A O 1
ATOM 4363 N N . GLY A 1 595 ? -0.307 -10.497 9.593 1.00 81.38 595 GLY A N 1
ATOM 4364 C CA . GLY A 1 595 ? -1.600 -10.376 8.931 1.00 81.38 595 GLY A CA 1
ATOM 4365 C C . GLY A 1 595 ? -2.785 -10.652 9.851 1.00 81.38 595 GLY A C 1
ATOM 4366 O O . GLY A 1 595 ? -3.903 -10.741 9.353 1.00 81.38 595 GLY A O 1
ATOM 4367 N N . LYS A 1 596 ? -2.560 -10.793 11.162 1.00 92.06 596 LYS A N 1
ATOM 4368 C CA . LYS A 1 596 ? -3.607 -10.960 12.173 1.00 92.06 596 LYS A CA 1
ATOM 4369 C C . LYS A 1 596 ? -3.640 -9.731 13.059 1.00 92.06 596 LYS A C 1
ATOM 4371 O O . LYS A 1 596 ? -2.617 -9.160 13.422 1.00 92.06 596 LYS A O 1
ATOM 4376 N N . ALA A 1 597 ? -4.834 -9.306 13.431 1.00 95.88 597 ALA A N 1
ATOM 4377 C CA . ALA A 1 597 ? -4.987 -8.189 14.338 1.00 95.88 597 ALA A CA 1
ATOM 4378 C C . ALA A 1 597 ? -4.680 -8.607 15.782 1.00 95.88 597 ALA A C 1
ATOM 4380 O O . ALA A 1 597 ? -5.207 -9.585 16.312 1.00 95.88 597 ALA A O 1
ATOM 4381 N N . ASP A 1 598 ? -3.885 -7.783 16.453 1.00 98.31 598 ASP A N 1
ATOM 4382 C CA . ASP A 1 598 ? -3.567 -7.907 17.866 1.00 98.31 598 ASP A CA 1
ATOM 4383 C C . ASP A 1 598 ? -4.462 -6.980 18.705 1.00 98.31 598 ASP A C 1
ATOM 4385 O O . ASP A 1 598 ? -5.138 -6.077 18.195 1.00 98.31 598 ASP A O 1
ATOM 4389 N N . LEU A 1 599 ? -4.465 -7.177 20.027 1.00 98.38 599 LEU A N 1
ATOM 4390 C CA . LEU A 1 599 ? -5.320 -6.418 20.943 1.00 98.38 599 LEU A CA 1
ATOM 4391 C C . LEU A 1 599 ? -4.515 -5.425 21.779 1.00 98.38 599 LEU A C 1
ATOM 4393 O O . LEU A 1 599 ? -3.530 -5.783 22.431 1.00 98.38 599 LEU A O 1
ATOM 4397 N N . PHE A 1 600 ? -5.002 -4.186 21.844 1.00 98.25 600 PHE A N 1
ATOM 4398 C CA . PHE A 1 600 ? -4.465 -3.152 22.718 1.00 98.25 600 PHE A CA 1
ATOM 4399 C C . PHE A 1 600 ? -5.404 -2.889 23.896 1.00 98.25 600 PHE A C 1
ATOM 4401 O O . PHE A 1 600 ? -6.552 -2.443 23.757 1.00 98.25 600 PHE A O 1
ATOM 4408 N N . PHE A 1 601 ? -4.873 -3.130 25.085 1.00 97.62 601 PHE A N 1
ATOM 4409 C CA . PHE A 1 601 ? -5.564 -3.002 26.352 1.00 97.62 601 PHE A CA 1
ATOM 4410 C C . PHE A 1 601 ? -5.184 -1.708 27.065 1.00 97.62 601 PHE A C 1
ATOM 4412 O O . PHE A 1 601 ? -4.009 -1.353 27.149 1.00 97.62 601 PHE A O 1
ATOM 4419 N N . LEU A 1 602 ? -6.181 -1.052 27.656 1.00 95.94 602 LEU A N 1
ATOM 4420 C CA . LEU A 1 602 ? -6.001 0.044 28.603 1.00 95.94 602 LEU A CA 1
ATOM 4421 C C . LEU A 1 602 ? -6.643 -0.343 29.936 1.00 95.94 602 LEU A C 1
ATOM 4423 O O . LEU A 1 602 ? -7.774 -0.833 29.969 1.00 95.94 602 LEU A O 1
ATOM 4427 N N . HIS A 1 603 ? -5.919 -0.133 31.027 1.00 95.81 603 HIS A N 1
ATOM 4428 C CA . HIS A 1 603 ? -6.421 -0.315 32.380 1.00 95.81 603 HIS A CA 1
ATOM 4429 C C . HIS A 1 603 ? -6.983 1.002 32.926 1.00 95.81 603 HIS A C 1
ATOM 4431 O O . HIS A 1 603 ? -6.507 2.083 32.576 1.00 95.81 603 HIS A O 1
ATOM 4437 N N . THR A 1 604 ? -7.939 0.934 33.854 1.00 93.25 604 THR A N 1
ATOM 4438 C CA . THR A 1 604 ? -8.561 2.115 34.487 1.00 93.25 604 THR A CA 1
ATOM 4439 C C . THR A 1 604 ? -7.586 3.029 35.243 1.00 93.25 604 THR A C 1
ATOM 4441 O O . THR A 1 604 ? -7.929 4.169 35.534 1.00 93.25 604 THR A O 1
ATOM 4444 N N . ASP A 1 605 ? -6.379 2.557 35.567 1.00 93.19 605 ASP A N 1
ATOM 4445 C CA . ASP A 1 605 ? -5.305 3.341 36.207 1.00 93.19 605 ASP A CA 1
ATOM 4446 C C . ASP A 1 605 ? -4.271 3.912 35.211 1.00 93.19 605 ASP A C 1
ATOM 4448 O O . ASP A 1 605 ? -3.278 4.515 35.623 1.00 93.19 605 ASP A O 1
ATOM 4452 N N . GLY A 1 606 ? -4.488 3.727 33.904 1.00 92.75 606 GLY A N 1
ATOM 4453 C CA . GLY A 1 606 ? -3.631 4.240 32.834 1.00 92.75 606 GLY A CA 1
ATOM 4454 C C . GLY A 1 606 ? -2.523 3.296 32.361 1.00 92.75 606 GLY A C 1
ATOM 4455 O O . GLY A 1 606 ? -1.778 3.671 31.458 1.00 92.75 606 GLY A O 1
ATOM 4456 N N . ARG A 1 607 ? -2.398 2.078 32.912 1.00 96.88 607 ARG A N 1
ATOM 4457 C CA . ARG A 1 607 ? -1.523 1.058 32.302 1.00 96.88 607 ARG A CA 1
ATOM 4458 C C . ARG A 1 607 ? -2.028 0.678 30.914 1.00 96.88 607 ARG A C 1
ATOM 4460 O O . ARG A 1 607 ? -3.233 0.594 30.698 1.00 96.88 607 ARG A O 1
ATOM 4467 N N . ALA A 1 608 ? -1.109 0.378 30.005 1.00 97.50 608 ALA A N 1
ATOM 4468 C CA . ALA A 1 608 ? -1.428 -0.123 28.672 1.00 97.50 608 ALA A CA 1
ATOM 4469 C C . ALA A 1 608 ? -0.673 -1.420 28.392 1.00 97.50 608 ALA A C 1
ATOM 4471 O O . ALA A 1 608 ? 0.470 -1.573 28.833 1.00 97.50 608 ALA A O 1
ATOM 4472 N N . ALA A 1 609 ? -1.296 -2.339 27.661 1.00 97.88 609 ALA A N 1
ATOM 4473 C CA . ALA A 1 609 ? -0.699 -3.613 27.284 1.00 97.88 609 ALA A CA 1
ATOM 4474 C C . ALA A 1 609 ? -1.066 -4.009 25.850 1.00 97.88 609 ALA A C 1
ATOM 4476 O O . ALA A 1 609 ? -2.140 -3.666 25.366 1.00 97.88 609 ALA A O 1
ATOM 4477 N N . ILE A 1 610 ? -0.176 -4.754 25.197 1.00 98.62 610 ILE A N 1
ATOM 4478 C CA . ILE A 1 610 ? -0.393 -5.355 23.876 1.00 98.62 610 ILE A CA 1
ATOM 4479 C C . ILE A 1 610 ? -0.423 -6.867 24.038 1.00 98.62 610 ILE A C 1
ATOM 4481 O O . ILE A 1 610 ? 0.421 -7.438 24.738 1.00 98.62 610 ILE A O 1
ATOM 4485 N N . TYR A 1 611 ? -1.410 -7.499 23.416 1.00 98.19 611 TYR A N 1
ATOM 4486 C CA . TYR A 1 611 ? -1.548 -8.946 23.323 1.00 98.19 611 TYR A CA 1
ATOM 4487 C C . TYR A 1 611 ? -1.419 -9.306 21.846 1.00 98.19 611 TYR A C 1
ATOM 4489 O O . TYR A 1 611 ? -2.335 -9.001 21.085 1.00 98.19 611 TYR A O 1
ATOM 4497 N N . LEU A 1 612 ? -0.294 -9.915 21.459 1.00 98.19 612 LEU A N 1
ATOM 4498 C CA . LEU A 1 612 ? -0.107 -10.430 20.103 1.00 98.19 612 LEU A CA 1
ATOM 4499 C C . LEU A 1 612 ? -0.960 -11.687 19.945 1.00 98.19 612 LEU A C 1
ATOM 4501 O O . LEU A 1 612 ? -0.770 -12.629 20.715 1.00 98.19 612 LEU A O 1
ATOM 4505 N N . MET A 1 613 ? -1.915 -11.699 19.024 1.00 97.50 613 MET A N 1
ATOM 4506 C CA . MET A 1 613 ? -2.948 -12.728 18.925 1.00 97.50 613 MET A CA 1
ATOM 4507 C C . MET A 1 613 ? -2.622 -13.782 17.868 1.00 97.50 613 MET A C 1
ATOM 4509 O O . MET A 1 613 ? -1.934 -13.540 16.888 1.00 97.50 613 MET A O 1
ATOM 4513 N N . ASN A 1 614 ? -3.138 -14.992 18.074 1.00 93.94 614 ASN A N 1
ATOM 4514 C CA . ASN A 1 614 ? -3.210 -16.024 17.046 1.00 93.94 614 ASN A CA 1
ATOM 4515 C C . ASN A 1 614 ? -4.503 -16.825 17.253 1.00 93.94 614 ASN A C 1
ATOM 4517 O O . ASN A 1 614 ? -4.537 -17.825 17.979 1.00 93.94 614 ASN A O 1
ATOM 4521 N N . GLY A 1 615 ? -5.593 -16.330 16.674 1.00 95.31 615 GLY A N 1
ATOM 4522 C CA . GLY A 1 615 ? -6.948 -16.789 16.951 1.00 95.31 615 GLY A CA 1
ATOM 4523 C C . GLY A 1 615 ? -7.367 -16.455 18.385 1.00 95.31 615 GLY A C 1
ATOM 4524 O O . GLY A 1 615 ? -7.347 -15.305 18.810 1.00 95.31 615 GLY A O 1
ATOM 4525 N N . LEU A 1 616 ? -7.745 -17.473 19.163 1.00 96.38 616 LEU A N 1
ATOM 4526 C CA . LEU A 1 616 ? -8.283 -17.296 20.521 1.00 96.38 616 LEU A CA 1
ATOM 4527 C C . LEU A 1 616 ? -7.221 -17.083 21.614 1.00 96.38 616 LEU A C 1
ATOM 4529 O O . LEU A 1 616 ? -7.585 -16.827 22.763 1.00 96.38 616 LEU A O 1
ATOM 4533 N N . VAL A 1 617 ? -5.933 -17.254 21.301 1.00 92.25 617 VAL A N 1
ATOM 4534 C CA . VAL A 1 617 ? -4.852 -17.282 22.299 1.00 92.25 617 VAL A CA 1
ATOM 4535 C C . VAL A 1 617 ? -3.770 -16.266 21.936 1.00 92.25 617 VAL A C 1
ATOM 4537 O O . VAL A 1 617 ? -3.324 -16.254 20.787 1.00 92.25 617 VAL A O 1
ATOM 4540 N N . PRO A 1 618 ? -3.304 -15.440 22.891 1.00 95.69 618 PRO A N 1
ATOM 4541 C CA . PRO A 1 618 ? -2.162 -14.578 22.652 1.00 95.69 618 PRO A CA 1
ATOM 4542 C C . PRO A 1 618 ? -0.855 -15.382 22.622 1.00 95.69 618 PRO A C 1
ATOM 4544 O O . PRO A 1 618 ? -0.600 -16.214 23.494 1.00 95.69 618 PRO A O 1
ATOM 4547 N N . THR A 1 619 ? 0.001 -15.107 21.644 1.00 96.38 619 THR A N 1
ATOM 4548 C CA . THR A 1 619 ? 1.367 -15.648 21.553 1.00 96.38 619 THR A CA 1
ATOM 4549 C C . THR A 1 619 ? 2.332 -14.897 22.470 1.00 96.38 619 THR A C 1
ATOM 4551 O O . THR A 1 619 ? 3.296 -15.479 22.969 1.00 96.38 619 THR A O 1
ATOM 4554 N N . GLN A 1 620 ? 2.052 -13.619 22.738 1.00 97.69 620 GLN A N 1
ATOM 4555 C CA . GLN A 1 620 ? 2.807 -12.776 23.656 1.00 97.69 620 GLN A CA 1
ATOM 4556 C C . GLN A 1 620 ? 1.899 -11.722 24.294 1.00 97.69 620 GLN A C 1
ATOM 4558 O O . GLN A 1 620 ? 1.041 -11.144 23.637 1.00 97.69 620 GLN A O 1
ATOM 4563 N N . THR A 1 621 ? 2.130 -11.419 25.571 1.00 97.56 621 THR A N 1
ATOM 4564 C CA . THR A 1 621 ? 1.450 -10.332 26.288 1.00 97.56 621 THR A CA 1
ATOM 4565 C C . THR A 1 621 ? 2.479 -9.437 26.966 1.00 97.56 621 THR A C 1
ATOM 4567 O O . THR A 1 621 ? 3.293 -9.934 27.748 1.00 97.56 621 THR A O 1
ATOM 4570 N N . THR A 1 622 ? 2.421 -8.129 26.731 1.00 98.25 622 THR A N 1
ATOM 4571 C CA . THR A 1 622 ? 3.397 -7.176 27.278 1.00 98.25 622 THR A CA 1
ATOM 4572 C C . THR A 1 622 ? 2.688 -5.926 27.786 1.00 98.25 622 THR A C 1
ATOM 4574 O O . THR A 1 622 ? 1.976 -5.269 27.031 1.00 98.25 622 THR A O 1
ATOM 4577 N N . GLN A 1 623 ? 2.916 -5.550 29.048 1.00 97.56 623 GLN A N 1
ATOM 4578 C CA . GLN A 1 623 ? 2.562 -4.216 29.542 1.00 97.56 623 GLN A CA 1
ATOM 4579 C C . GLN A 1 623 ? 3.602 -3.208 29.041 1.00 97.56 623 GLN A C 1
ATOM 4581 O O . GLN A 1 623 ? 4.790 -3.362 29.312 1.00 97.56 623 GLN A O 1
ATOM 4586 N N . ILE A 1 624 ? 3.150 -2.170 28.344 1.00 96.69 624 ILE A N 1
ATOM 4587 C CA . ILE A 1 624 ? 4.013 -1.163 27.712 1.00 96.69 624 ILE A CA 1
ATOM 4588 C C . ILE A 1 624 ? 3.938 0.212 28.387 1.00 96.69 624 ILE A C 1
ATOM 4590 O O . ILE A 1 624 ? 4.821 1.039 28.181 1.00 96.69 624 ILE A O 1
ATOM 4594 N N . LEU A 1 625 ? 2.917 0.460 29.218 1.00 95.69 625 LEU A N 1
ATOM 4595 C CA . LEU A 1 625 ? 2.828 1.654 30.062 1.00 95.69 625 LEU A CA 1
ATOM 4596 C C . LEU A 1 625 ? 2.522 1.303 31.514 1.00 95.69 625 LEU A C 1
ATOM 4598 O O . LEU A 1 625 ? 1.754 0.385 31.804 1.00 95.69 625 LEU A O 1
ATOM 4602 N N . ASN A 1 626 ? 3.094 2.099 32.415 1.00 93.81 626 ASN A N 1
ATOM 4603 C CA . ASN A 1 626 ? 2.818 2.062 33.847 1.00 93.81 626 ASN A CA 1
ATOM 4604 C C . ASN A 1 626 ? 1.624 2.959 34.212 1.00 93.81 626 ASN A C 1
ATOM 4606 O O . ASN A 1 626 ? 1.226 3.833 33.443 1.00 93.81 626 ASN A O 1
ATOM 4610 N N . ALA A 1 627 ? 1.069 2.746 35.406 1.00 93.19 627 ALA A N 1
ATOM 4611 C CA . ALA A 1 627 ? -0.069 3.510 35.912 1.00 93.19 627 ALA A CA 1
ATOM 4612 C C . ALA A 1 627 ? 0.269 4.999 36.114 1.00 93.19 627 ALA A C 1
ATOM 4614 O O . ALA A 1 627 ? 1.416 5.359 36.381 1.00 93.19 627 ALA A O 1
ATOM 4615 N N . GLY A 1 628 ? -0.751 5.858 36.042 1.00 88.00 628 GLY A N 1
ATOM 4616 C CA . GLY A 1 628 ? -0.663 7.267 36.441 1.00 88.00 628 GLY A CA 1
ATOM 4617 C C . GLY A 1 628 ? 0.018 8.212 35.445 1.00 88.00 628 GLY A C 1
ATOM 4618 O O . GLY A 1 628 ? 0.186 9.386 35.756 1.00 88.00 628 GLY A O 1
ATOM 4619 N N . GLY A 1 629 ? 0.389 7.742 34.248 1.00 87.12 629 GLY A N 1
ATOM 4620 C CA . GLY A 1 629 ? 1.052 8.572 33.233 1.00 87.12 629 GLY A CA 1
ATOM 4621 C C . GLY A 1 629 ? 0.129 9.527 32.464 1.00 87.12 629 GLY A C 1
ATOM 4622 O O . GLY A 1 629 ? 0.624 10.422 31.787 1.00 87.12 629 GLY A O 1
ATOM 4623 N N . GLY A 1 630 ? -1.194 9.335 32.527 1.00 91.06 630 GLY A N 1
ATOM 4624 C CA . GLY A 1 630 ? -2.177 10.166 31.816 1.00 91.06 630 GLY A CA 1
ATOM 4625 C C . GLY A 1 630 ? -2.209 9.982 30.292 1.00 91.06 630 GLY A C 1
ATOM 4626 O O . GLY A 1 630 ? -2.939 10.697 29.613 1.00 91.06 630 GLY A O 1
ATOM 4627 N N . TRP A 1 631 ? -1.438 9.041 29.744 1.00 93.62 631 TRP A N 1
ATOM 4628 C CA . TRP A 1 631 ? -1.390 8.739 28.314 1.00 93.62 631 TRP A CA 1
ATOM 4629 C C . TRP A 1 631 ? -2.446 7.707 27.916 1.00 93.62 631 TRP A C 1
ATOM 4631 O O . TRP A 1 631 ? -2.697 6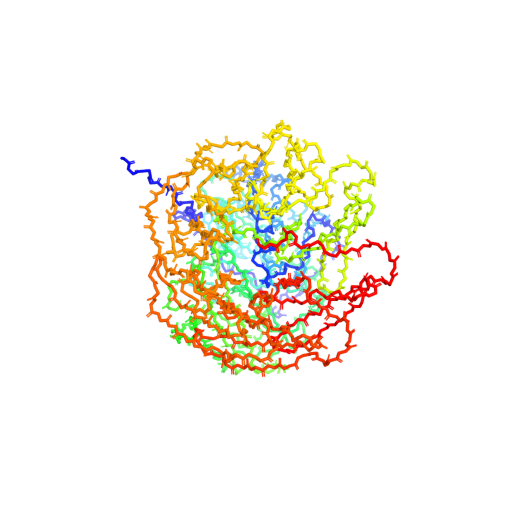.741 28.631 1.00 93.62 631 TRP A O 1
ATOM 4641 N N . SER A 1 632 ? -3.036 7.892 26.738 1.00 92.25 632 SER A N 1
ATOM 4642 C CA . SER A 1 632 ? -3.966 6.947 26.118 1.00 92.25 632 SER A CA 1
ATOM 4643 C C . SER A 1 632 ? -3.704 6.855 24.617 1.00 92.25 632 SER A C 1
ATOM 4645 O O . SER A 1 632 ? -3.363 7.857 23.984 1.00 92.25 632 SER A O 1
ATOM 4647 N N . ALA A 1 633 ? -3.846 5.664 24.034 1.00 93.94 633 ALA A N 1
ATOM 4648 C CA . ALA A 1 633 ? -3.714 5.500 22.592 1.00 93.94 633 ALA A CA 1
ATOM 4649 C C . ALA A 1 633 ? -4.925 6.128 21.884 1.00 93.94 633 ALA A C 1
ATOM 4651 O O . ALA A 1 633 ? -6.083 5.770 22.132 1.00 93.94 633 ALA A O 1
ATOM 4652 N N . LYS A 1 634 ? -4.659 7.060 20.972 1.00 92.12 634 LYS A N 1
ATOM 4653 C CA . LYS A 1 634 ? -5.651 7.709 20.108 1.00 92.12 634 LYS A CA 1
ATOM 4654 C C . LYS A 1 634 ? -5.764 7.073 18.737 1.00 92.12 634 LYS A C 1
ATOM 4656 O O . LYS A 1 634 ? -6.853 7.116 18.176 1.00 92.12 634 LYS A O 1
ATOM 4661 N N . ARG A 1 635 ? -4.704 6.444 18.236 1.00 92.19 635 ARG A N 1
ATOM 4662 C CA . ARG A 1 635 ? -4.741 5.618 17.024 1.00 92.19 635 ARG A CA 1
ATOM 4663 C C . ARG A 1 635 ? -3.730 4.482 17.123 1.00 92.19 635 ARG A C 1
ATOM 4665 O O . ARG A 1 635 ? -2.702 4.655 17.777 1.00 92.19 635 ARG A O 1
ATOM 4672 N N . LEU A 1 636 ? -4.055 3.367 16.472 1.00 93.88 636 LEU A N 1
ATOM 4673 C CA . LEU A 1 636 ? -3.107 2.325 16.093 1.00 93.88 636 LEU A CA 1
ATOM 4674 C C . LEU A 1 636 ? -3.056 2.311 14.571 1.00 93.88 636 LEU A C 1
ATOM 4676 O O . LEU A 1 636 ? -4.092 2.092 13.948 1.00 93.88 636 LEU A O 1
ATOM 4680 N N . VAL A 1 637 ? -1.910 2.647 13.997 1.00 92.44 637 VAL A N 1
ATOM 4681 C CA . VAL A 1 637 ? -1.753 2.845 12.553 1.00 92.44 637 VAL A CA 1
ATOM 4682 C C . VAL A 1 637 ? -0.313 2.658 12.134 1.00 92.44 637 VAL A C 1
ATOM 4684 O O . VAL A 1 637 ? 0.566 3.001 12.906 1.00 92.44 637 VAL A O 1
ATOM 4687 N N . ASP A 1 638 ? -0.065 2.188 10.920 1.00 91.56 638 ASP A N 1
ATOM 4688 C CA . ASP A 1 638 ? 1.290 2.103 10.376 1.00 91.56 638 ASP A CA 1
ATOM 4689 C C . ASP A 1 638 ? 1.768 3.486 9.906 1.00 91.56 638 ASP A C 1
ATOM 4691 O O . ASP A 1 638 ? 1.333 3.978 8.868 1.00 91.56 638 ASP A O 1
ATOM 4695 N N . LEU A 1 639 ? 2.646 4.139 10.669 1.00 92.50 639 LEU A N 1
ATOM 4696 C CA . LEU A 1 639 ? 3.160 5.475 10.346 1.00 92.50 639 LEU A CA 1
ATOM 4697 C C . LEU A 1 639 ? 4.384 5.426 9.423 1.00 92.50 639 LEU A C 1
ATOM 4699 O O . LEU A 1 639 ? 4.868 6.482 9.005 1.00 92.50 639 LEU A O 1
ATOM 4703 N N . ASN A 1 640 ? 4.934 4.240 9.145 1.00 85.31 640 ASN A N 1
ATOM 4704 C CA . ASN A 1 640 ? 6.226 4.088 8.471 1.00 85.31 640 ASN A CA 1
ATOM 4705 C C . ASN A 1 640 ? 6.212 3.135 7.254 1.00 85.31 640 ASN A C 1
ATOM 4707 O O . ASN A 1 640 ? 7.204 3.061 6.525 1.00 85.31 640 ASN A O 1
ATOM 4711 N N . GLY A 1 641 ? 5.084 2.477 6.989 1.00 79.94 641 GLY A N 1
ATOM 4712 C CA . GLY A 1 641 ? 4.854 1.613 5.835 1.00 79.94 641 GLY A CA 1
ATOM 4713 C C . GLY A 1 641 ? 5.483 0.223 5.957 1.00 79.94 641 GLY A C 1
ATOM 4714 O O . GLY A 1 641 ? 5.693 -0.421 4.924 1.00 79.94 641 GLY A O 1
ATOM 4715 N N . ASP A 1 642 ? 5.844 -0.234 7.162 1.00 73.50 642 ASP A N 1
ATOM 4716 C CA . ASP A 1 642 ? 6.413 -1.570 7.390 1.00 73.50 642 ASP A CA 1
ATOM 4717 C C . ASP A 1 642 ? 5.360 -2.677 7.576 1.00 73.50 642 ASP A C 1
ATOM 4719 O O . ASP A 1 642 ? 5.717 -3.855 7.717 1.00 73.50 642 ASP A O 1
ATOM 4723 N N . GLY A 1 643 ? 4.078 -2.314 7.505 1.00 79.69 643 GLY A N 1
ATOM 4724 C CA . GLY A 1 643 ? 2.935 -3.201 7.659 1.00 79.69 643 GLY A CA 1
ATOM 4725 C C . GLY A 1 643 ? 2.566 -3.482 9.112 1.00 79.69 643 GLY A C 1
ATOM 4726 O O . GLY A 1 643 ? 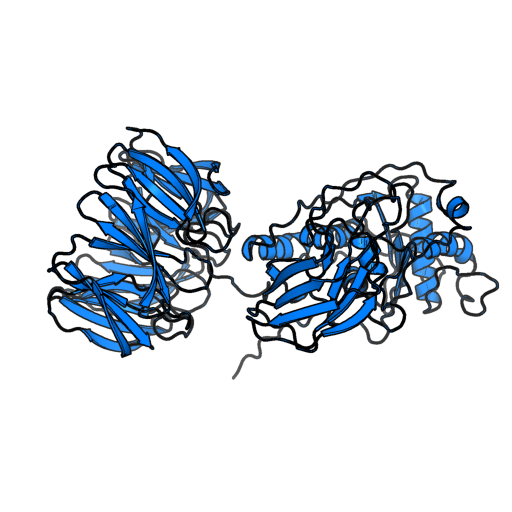1.783 -4.402 9.339 1.00 79.69 643 GLY A O 1
ATOM 4727 N N . LYS A 1 644 ? 3.124 -2.745 10.082 1.00 88.06 644 LYS A N 1
ATOM 4728 C CA . LYS A 1 644 ? 2.845 -2.927 11.510 1.00 88.06 644 LYS A CA 1
ATOM 4729 C C . LYS A 1 644 ? 2.191 -1.694 12.105 1.00 88.06 644 LYS A C 1
ATOM 4731 O O . LYS A 1 644 ? 2.493 -0.560 11.758 1.00 88.06 644 LYS A O 1
ATOM 4736 N N . ALA A 1 645 ? 1.289 -1.918 13.047 1.00 94.44 645 ALA A N 1
ATOM 4737 C CA . ALA A 1 645 ? 0.616 -0.863 13.770 1.00 94.44 645 ALA A CA 1
ATOM 4738 C C . ALA A 1 645 ? 1.582 -0.156 14.732 1.00 94.44 645 ALA A C 1
ATOM 4740 O O . ALA A 1 645 ? 2.089 -0.743 15.685 1.00 94.44 645 ALA A O 1
ATOM 4741 N N . ASP A 1 646 ? 1.751 1.144 14.533 1.00 96.75 646 ASP A N 1
ATOM 4742 C CA . ASP A 1 646 ? 2.393 2.074 15.452 1.00 96.75 646 ASP A CA 1
ATOM 4743 C C . ASP A 1 646 ? 1.351 2.723 16.373 1.00 96.75 646 ASP A C 1
ATOM 4745 O O . ASP A 1 646 ? 0.140 2.647 16.145 1.00 96.75 646 ASP A O 1
ATOM 4749 N N . ILE A 1 647 ? 1.800 3.386 17.443 1.00 97.00 647 ILE A N 1
ATOM 4750 C CA . ILE A 1 647 ? 0.899 3.976 18.440 1.00 97.00 647 ILE A CA 1
ATOM 4751 C C . ILE A 1 647 ? 0.977 5.493 18.405 1.00 97.00 647 ILE A C 1
ATOM 4753 O O . ILE A 1 647 ? 2.033 6.084 18.629 1.00 97.00 647 ILE A O 1
ATOM 4757 N N . VAL A 1 648 ? -0.179 6.131 18.240 1.00 96.19 648 VAL A N 1
ATOM 4758 C CA . VAL A 1 648 ? -0.344 7.572 18.435 1.00 96.19 648 VAL A CA 1
ATOM 4759 C C . VAL A 1 648 ? -0.958 7.801 19.808 1.00 96.19 648 VAL A C 1
ATOM 4761 O O . VAL A 1 648 ? -2.118 7.467 20.053 1.00 96.19 648 VAL A O 1
ATOM 4764 N N . TRP A 1 649 ? -0.180 8.368 20.714 1.00 95.62 649 TRP A N 1
ATOM 4765 C CA . TRP A 1 649 ? -0.544 8.653 22.093 1.00 95.62 649 TRP A CA 1
ATOM 4766 C C . TRP A 1 649 ? -1.054 10.077 22.263 1.00 95.62 649 TRP A C 1
ATOM 4768 O O . TRP A 1 649 ? -0.501 11.011 21.686 1.00 95.62 649 TRP A O 1
ATOM 4778 N N . GLN A 1 650 ? -2.025 10.262 23.153 1.00 93.31 650 GLN A N 1
ATOM 4779 C CA . GLN A 1 650 ? -2.370 11.575 23.687 1.00 93.31 650 GLN A CA 1
ATOM 4780 C C . GLN A 1 650 ? -2.452 11.546 25.210 1.00 93.31 650 GLN A C 1
ATOM 4782 O O . GLN A 1 650 ? -3.027 10.623 25.798 1.00 93.31 650 GLN A O 1
ATOM 4787 N N . ASN A 1 651 ? -1.871 12.565 25.832 1.00 93.94 651 ASN A N 1
ATOM 4788 C CA . ASN A 1 651 ? -1.915 12.793 27.263 1.00 93.94 651 ASN A CA 1
ATOM 4789 C C . ASN A 1 651 ? -3.133 13.648 27.652 1.00 93.94 651 ASN A C 1
ATOM 4791 O O . ASN A 1 651 ? -3.629 14.445 26.854 1.00 93.94 651 ASN A O 1
ATOM 4795 N N . VAL A 1 652 ? -3.592 13.518 28.897 1.00 91.25 652 VAL A N 1
ATOM 4796 C CA . VAL A 1 652 ? -4.634 14.374 29.490 1.00 91.25 652 VAL A CA 1
ATOM 4797 C C . VAL A 1 652 ? -4.296 15.871 29.461 1.00 91.25 652 VAL A C 1
ATOM 4799 O O . VAL A 1 652 ? -5.211 16.689 29.465 1.00 91.25 652 VAL A O 1
ATOM 4802 N N . ASP A 1 653 ? -3.015 16.243 29.396 1.00 91.44 653 ASP A N 1
ATOM 4803 C CA . ASP A 1 653 ? -2.564 17.637 29.256 1.00 91.44 653 ASP A CA 1
ATOM 4804 C C . ASP A 1 653 ? -2.582 18.176 27.804 1.00 91.44 653 ASP A C 1
ATOM 4806 O O . ASP A 1 653 ? -2.251 19.342 27.551 1.00 91.44 653 ASP A O 1
ATOM 4810 N N . GLY A 1 654 ? -2.989 17.335 26.846 1.00 90.44 654 GLY A N 1
ATOM 4811 C CA . GLY A 1 654 ? -3.072 17.641 25.418 1.00 90.44 654 GLY A CA 1
ATOM 4812 C C . GLY A 1 654 ? -1.833 17.257 24.606 1.00 90.44 654 GLY A C 1
ATOM 4813 O O . GLY A 1 654 ? -1.920 17.222 23.377 1.00 90.44 654 GLY A O 1
ATOM 4814 N N . SER A 1 655 ? -0.713 16.912 25.250 1.00 94.69 655 SER A N 1
ATOM 4815 C CA . SER A 1 655 ? 0.500 16.481 24.547 1.00 94.69 655 SER A CA 1
ATOM 4816 C C . SER A 1 655 ? 0.230 15.246 23.695 1.00 94.69 655 SER A C 1
ATOM 4818 O O . SER A 1 655 ? -0.486 14.336 24.111 1.00 94.69 655 SER A O 1
ATOM 4820 N N . THR A 1 656 ? 0.830 15.188 22.508 1.00 95.50 656 THR A N 1
ATOM 4821 C CA . THR A 1 656 ? 0.717 14.041 21.593 1.00 95.50 656 THR A CA 1
ATOM 4822 C C . THR A 1 656 ? 2.099 13.471 21.326 1.00 95.50 656 THR A C 1
ATOM 4824 O O . THR A 1 656 ? 3.049 14.225 21.121 1.00 95.50 656 THR A O 1
ATOM 4827 N N . ALA A 1 657 ? 2.217 12.148 21.310 1.00 96.06 657 ALA A N 1
ATOM 4828 C CA . ALA A 1 657 ? 3.449 11.444 20.975 1.00 96.06 657 ALA A CA 1
ATOM 4829 C C . ALA A 1 657 ? 3.159 10.285 20.023 1.00 96.06 657 ALA A C 1
ATOM 4831 O O . ALA A 1 657 ? 2.045 9.774 19.988 1.00 96.06 657 ALA A O 1
ATOM 4832 N N . VAL A 1 658 ? 4.160 9.860 19.265 1.00 97.19 658 VAL A N 1
ATOM 4833 C CA . VAL A 1 658 ? 4.076 8.696 18.376 1.00 97.19 658 VAL A CA 1
ATOM 4834 C C . VAL A 1 658 ? 5.178 7.716 18.718 1.00 97.19 658 VAL A C 1
ATOM 4836 O O . VAL A 1 658 ? 6.303 8.142 18.988 1.00 97.19 658 VAL A O 1
ATOM 4839 N N . TRP A 1 659 ? 4.852 6.428 18.733 1.00 97.69 659 TRP A N 1
ATOM 4840 C CA . TRP A 1 659 ? 5.773 5.318 18.959 1.00 97.69 659 TRP A CA 1
ATOM 4841 C C . TRP A 1 659 ? 5.723 4.384 17.761 1.00 97.69 659 TRP A C 1
ATOM 4843 O O . TRP A 1 659 ? 4.669 3.805 17.513 1.00 97.69 659 TRP A O 1
ATOM 4853 N N . LEU A 1 660 ? 6.853 4.220 17.073 1.00 97.19 660 LEU A N 1
ATOM 4854 C CA . LEU A 1 660 ? 7.006 3.170 16.073 1.00 97.19 660 LEU A CA 1
ATOM 4855 C C . LEU A 1 660 ? 7.226 1.835 16.779 1.00 97.19 660 LEU A C 1
ATOM 4857 O O . LEU A 1 660 ? 8.024 1.764 17.722 1.00 97.19 660 LEU A O 1
ATOM 4861 N N . MET A 1 661 ? 6.527 0.797 16.345 1.00 97.50 661 MET A N 1
ATOM 4862 C CA . MET A 1 661 ? 6.468 -0.492 17.025 1.00 97.50 661 MET A CA 1
ATOM 4863 C C . MET A 1 661 ? 7.028 -1.616 16.153 1.00 97.50 661 MET A C 1
ATOM 4865 O O . MET A 1 661 ? 7.036 -1.567 14.932 1.00 97.50 661 MET A O 1
ATOM 4869 N N . ASN A 1 662 ? 7.527 -2.661 16.802 1.00 92.81 662 ASN A N 1
ATOM 4870 C CA . ASN A 1 662 ? 7.831 -3.936 16.168 1.00 92.81 662 ASN A CA 1
ATOM 4871 C C . ASN A 1 662 ? 7.481 -5.050 17.156 1.00 92.81 662 ASN A C 1
ATOM 4873 O O . ASN A 1 662 ? 8.200 -5.273 18.137 1.00 92.81 662 ASN A O 1
ATOM 4877 N N . GLY A 1 663 ? 6.335 -5.694 16.943 1.00 94.75 663 GLY A N 1
ATOM 4878 C CA . GLY A 1 663 ? 5.674 -6.491 17.969 1.00 94.75 663 GLY A CA 1
ATOM 4879 C C . GLY A 1 663 ? 5.360 -5.620 19.186 1.00 94.75 663 GLY A C 1
ATOM 4880 O O . GLY A 1 663 ? 4.867 -4.502 19.074 1.00 94.75 663 GLY A O 1
ATOM 4881 N N . THR A 1 664 ? 5.710 -6.088 20.383 1.00 97.25 664 THR A N 1
ATOM 4882 C CA . THR A 1 664 ? 5.443 -5.332 21.618 1.00 97.25 664 THR A CA 1
ATOM 4883 C C . THR A 1 664 ? 6.535 -4.323 21.997 1.00 97.25 664 THR A C 1
ATOM 4885 O O . THR A 1 664 ? 6.532 -3.824 23.123 1.00 97.25 664 THR A O 1
ATOM 4888 N N . THR A 1 665 ? 7.514 -4.058 21.127 1.00 96.50 665 THR A N 1
ATOM 4889 C CA . THR A 1 665 ? 8.670 -3.199 21.433 1.00 96.50 665 THR A CA 1
ATOM 4890 C C . THR A 1 665 ? 8.615 -1.895 20.647 1.00 96.50 665 THR A C 1
ATOM 4892 O O . THR A 1 665 ? 8.464 -1.912 19.430 1.00 96.50 665 THR A O 1
ATOM 4895 N N . MET A 1 666 ? 8.807 -0.768 21.339 1.00 96.31 666 MET A N 1
ATOM 4896 C CA . MET A 1 666 ? 8.997 0.539 20.706 1.00 96.31 666 MET A CA 1
ATOM 4897 C C . MET A 1 666 ? 10.397 0.616 20.084 1.00 96.31 666 MET A C 1
ATOM 4899 O O . MET A 1 666 ? 11.399 0.512 20.794 1.00 96.31 666 MET A O 1
ATOM 4903 N N . THR A 1 667 ? 10.469 0.825 18.772 1.00 94.94 667 THR A N 1
ATOM 4904 C CA . THR A 1 667 ? 11.724 0.991 18.021 1.00 94.94 667 THR A CA 1
ATOM 4905 C C . THR A 1 667 ? 12.156 2.455 17.938 1.00 94.94 667 THR A C 1
ATOM 4907 O O . THR A 1 667 ? 13.351 2.746 17.911 1.00 94.94 667 THR A O 1
ATOM 4910 N N . SER A 1 668 ? 11.196 3.384 17.948 1.00 95.12 668 SER A N 1
ATOM 4911 C CA . SER A 1 668 ? 11.415 4.832 17.974 1.00 95.12 668 SER A CA 1
ATOM 4912 C C . SER A 1 668 ? 10.220 5.535 18.615 1.00 95.12 668 SER A C 1
ATOM 4914 O O . SER A 1 668 ? 9.100 5.041 18.535 1.00 95.12 668 SER A O 1
ATOM 4916 N N . GLY A 1 669 ? 10.426 6.696 19.235 1.00 95.69 669 GLY A N 1
ATOM 4917 C CA . GLY A 1 669 ? 9.338 7.469 19.827 1.00 95.69 669 GLY A CA 1
ATOM 4918 C C . GLY A 1 669 ? 9.650 8.956 19.907 1.00 95.69 669 GLY A C 1
ATOM 4919 O O . GLY A 1 669 ? 10.795 9.349 20.129 1.00 95.69 669 GLY A O 1
ATOM 4920 N N . THR A 1 670 ? 8.651 9.812 19.697 1.00 96.75 670 THR A N 1
ATOM 4921 C CA . THR A 1 670 ? 8.820 11.275 19.729 1.00 96.75 670 THR A CA 1
ATOM 4922 C C . THR A 1 670 ? 7.522 11.972 20.133 1.00 96.75 670 THR A C 1
ATOM 4924 O O . THR A 1 670 ? 6.435 11.556 19.739 1.00 96.75 670 THR A O 1
ATOM 4927 N N . GLY A 1 671 ? 7.634 13.042 20.925 1.00 95.69 671 GLY A N 1
ATOM 4928 C CA . GLY A 1 671 ? 6.533 13.975 21.165 1.00 95.69 671 GLY A CA 1
ATOM 4929 C C . GLY A 1 671 ? 6.341 14.886 19.955 1.00 95.69 671 GLY A C 1
ATOM 4930 O O . GLY A 1 671 ? 7.294 15.525 19.520 1.00 95.69 671 GLY A O 1
ATOM 4931 N N . ILE A 1 672 ? 5.124 14.940 19.422 1.00 93.75 672 ILE A N 1
ATOM 4932 C CA . ILE A 1 672 ? 4.792 15.675 18.194 1.00 93.75 672 ILE A CA 1
ATOM 4933 C C . ILE A 1 672 ? 3.909 16.905 18.446 1.00 93.75 672 ILE A C 1
ATOM 4935 O O . ILE A 1 672 ? 3.897 17.817 17.628 1.00 93.75 672 ILE A O 1
ATOM 4939 N N . LEU A 1 673 ? 3.229 16.985 19.597 1.00 93.12 673 LEU A N 1
ATOM 4940 C CA . LEU A 1 673 ? 2.549 18.198 20.067 1.00 93.12 673 LEU A CA 1
ATOM 4941 C C . LEU A 1 673 ? 2.754 18.394 21.568 1.00 93.12 673 LEU A C 1
ATOM 4943 O O . LEU A 1 673 ? 2.750 17.426 22.328 1.00 93.12 673 LEU A O 1
ATOM 4947 N N . GLY A 1 674 ? 2.890 19.657 21.978 1.00 91.25 674 GLY A N 1
ATOM 4948 C CA . GLY A 1 674 ? 2.994 20.058 23.381 1.00 91.25 674 GLY A CA 1
ATOM 4949 C C . GLY A 1 674 ? 1.643 20.257 24.077 1.00 91.25 674 GLY A C 1
ATOM 4950 O O . GLY A 1 674 ? 0.576 20.093 23.481 1.00 91.25 674 GLY A O 1
ATOM 4951 N N . THR A 1 675 ? 1.708 20.652 25.347 1.00 90.75 675 THR A N 1
ATOM 4952 C CA . THR A 1 675 ? 0.546 20.867 26.219 1.00 90.75 675 THR A CA 1
ATOM 4953 C C . THR A 1 675 ? -0.287 22.082 25.812 1.00 90.75 675 THR A C 1
ATOM 4955 O O . THR A 1 675 ? 0.224 23.055 25.256 1.00 90.75 675 THR A O 1
ATOM 4958 N N . GLY A 1 676 ? -1.589 22.050 26.118 1.00 84.50 676 GLY A N 1
ATOM 4959 C CA . GLY A 1 676 ? -2.454 23.239 26.063 1.00 84.50 676 GLY A CA 1
ATOM 4960 C C . GLY A 1 676 ? -2.679 23.853 24.675 1.00 84.50 676 GLY A C 1
ATOM 4961 O O . GLY A 1 676 ? -3.155 24.980 24.577 1.00 84.50 676 GLY A O 1
ATOM 4962 N N . THR A 1 677 ? -2.365 23.134 23.596 1.00 89.50 677 THR A N 1
ATOM 4963 C CA . THR A 1 677 ? -2.501 23.641 22.217 1.00 89.50 677 THR A CA 1
ATOM 4964 C C . THR A 1 677 ? -3.952 23.678 21.716 1.00 89.50 677 THR A C 1
ATOM 4966 O O . THR A 1 677 ? -4.236 24.274 20.677 1.00 89.50 677 THR A O 1
ATOM 4969 N N . GLY A 1 678 ? -4.871 23.014 22.427 1.00 90.56 678 GLY A N 1
ATOM 4970 C CA . GLY A 1 678 ? -6.261 22.801 22.005 1.00 90.56 678 GLY A CA 1
ATOM 4971 C C . GLY A 1 678 ? -6.422 21.744 20.908 1.00 90.56 678 GLY A C 1
ATOM 4972 O O . GLY A 1 678 ? -7.550 21.389 20.579 1.00 90.56 678 GLY A O 1
ATOM 4973 N N . TRP A 1 679 ? -5.321 21.219 20.363 1.00 92.44 679 TRP A N 1
ATOM 4974 C CA . TRP A 1 679 ? -5.328 20.196 19.324 1.00 92.44 679 TRP A CA 1
ATOM 4975 C C . TRP A 1 679 ? -5.398 18.787 19.908 1.00 92.44 679 TRP A C 1
ATOM 4977 O O . TRP A 1 679 ? -4.813 18.475 20.945 1.00 92.44 679 TRP A O 1
ATOM 4987 N N . SER A 1 680 ? -6.093 17.909 19.197 1.00 92.06 680 SER A N 1
ATOM 4988 C CA . SER A 1 680 ? -6.143 16.480 19.478 1.00 92.06 680 SER A CA 1
ATOM 4989 C C . SER A 1 680 ? -6.151 15.683 18.188 1.00 92.06 680 SER A C 1
ATOM 4991 O O . SER A 1 680 ? -6.709 16.131 17.187 1.00 92.06 680 SER A O 1
ATOM 4993 N N . VAL A 1 681 ? -5.521 14.509 18.205 1.00 91.81 681 VAL A N 1
ATOM 4994 C CA . VAL A 1 681 ? -5.621 13.571 17.084 1.00 91.81 681 VAL A CA 1
ATOM 4995 C C . VAL A 1 681 ? -7.068 13.103 17.012 1.00 91.81 681 VAL A C 1
ATOM 4997 O O . VAL A 1 681 ? -7.623 12.614 18.001 1.00 91.81 681 VAL A O 1
ATOM 5000 N N . SER A 1 682 ? -7.679 13.287 15.849 1.00 88.81 682 SER A N 1
ATOM 5001 C CA . SER A 1 682 ? -9.066 12.933 15.617 1.00 88.81 682 SER A CA 1
ATOM 5002 C C . SER A 1 682 ? -9.260 11.421 15.718 1.00 88.81 682 SER A C 1
ATOM 5004 O O . SER A 1 682 ? -8.428 10.635 15.266 1.00 88.81 682 SER A O 1
ATOM 5006 N N . ALA A 1 683 ? -10.379 11.011 16.315 1.00 76.50 683 ALA A N 1
ATOM 5007 C CA . ALA A 1 683 ? -10.743 9.603 16.459 1.00 76.50 683 ALA A CA 1
ATOM 5008 C C . ALA A 1 683 ? -11.487 9.041 15.234 1.00 76.50 683 ALA A C 1
ATOM 5010 O O . ALA A 1 683 ? -11.808 7.857 15.234 1.00 76.50 683 ALA A O 1
ATOM 5011 N N . VAL A 1 684 ? -11.756 9.870 14.217 1.00 70.69 684 VAL A N 1
ATOM 5012 C CA . VAL A 1 684 ? -12.594 9.566 13.032 1.00 70.69 684 VAL A CA 1
ATOM 5013 C C . VAL A 1 684 ? -12.005 8.539 12.061 1.00 70.69 684 VAL A C 1
ATOM 5015 O O . VAL A 1 684 ? -12.507 8.384 10.958 1.00 70.69 684 VAL A O 1
ATOM 5018 N N . SER A 1 685 ? -10.956 7.833 12.464 1.00 57.38 685 SER A N 1
ATOM 5019 C CA . SER A 1 685 ? -10.396 6.706 11.732 1.00 57.38 685 SER A CA 1
ATOM 5020 C C . SER A 1 685 ? -10.680 5.411 12.498 1.00 57.38 685 SER A C 1
ATOM 5022 O O . SER A 1 685 ? -9.968 5.102 13.463 1.00 57.38 685 SER A O 1
ATOM 5024 N N . GLN A 1 686 ? -11.710 4.675 12.110 1.00 46.94 686 GLN A N 1
ATOM 5025 C CA . GLN A 1 686 ? -11.831 3.248 12.409 1.00 46.94 686 GLN A CA 1
ATOM 5026 C C . GLN A 1 686 ? -12.427 2.586 11.189 1.00 46.94 686 GLN A C 1
ATOM 5028 O O . GLN A 1 686 ? -13.522 3.042 10.796 1.00 46.94 686 GLN A O 1
#

Radius of gyration: 29.81 Å; Cα contacts (8 Å, |Δi|>4): 1843; chains: 1; bounding box: 82×55×85 Å

Sequence (686 aa):
MLSLVLLAAAPAFAQDAQLGPAPWFDASSYAYFFTQEKSFAKAVTTITPIATGSKYATKSAYQTYFLPAMPSIDFTGSVAGCTPGTISTAYKEWVVSRINYYRAMTGLPGSVGLNTSNPASVELEQQSAAVLYAANGRLSHMPSTANPAFTTCPGLIPNADIAGGKSNIALGFTDVVPGFMDDDGSGNELAGHRRWFLYPPQILVSVGNTSGGSPGNAIRVIDATLWGSRPAMPNGVAWPPAGFVPTQVLPPSGRWSYSLYNSGTFGTTDFAAANVSMTANGSPITVNVIYRSTGCLCIGDNTIVFVPQTTITAGVNYTVTVSGMAGASMTSYTYTVRPFDATATIPGVNGDFNGNGSSDLLFANTDGRAAIWLMNGTAPTATSEIIGAGTGWAVTNVGDFNGDGRTDLVWRHTDGRIAIYLMNGTAPTSTQQILNAGGWSVTHTPDLNGDGKADLVFQHTDGTIAVWTMNGTAMTAGASLMGPGSGWSVIRTADFDGDGMDDLLFRHTDGRHAIWLMNGTAIKSTQQILNAGGWTAMHTPDLNGDGKADIVWQHTDGTIAVWLMNGTAMTSGSGLLGAGSGWSVTRTGDFNGDGKADLFFLHTDGRAAIYLMNGLVPTQTTQILNAGGGWSAKRLVDLNGDGKADIVWQNVDGSTAVWLMNGTTMTSGTGILGTGTGWSVSAVSQ

Nearest PDB structures (foldseek):
  6zqc-assembly1_JC  TM=4.899E-01  e=3.755E-04  Saccharomyces cerevisiae S288C
  3c6l-assembly1_H  TM=6.108E-01  e=1.352E-01  Mus musculus
  8euq-assembly1_B  TM=5.660E-01  e=4.216E-01  Influenza A virus
  8euq-assembly2_G  TM=5.540E-01  e=4.216E-01  Influenza A virus
  4h1l-assembly2_E  TM=5.466E-01  e=5.961E-01  Homo sapiens

Foldseek 3Di:
DDDDDPDPDQPDFAPLKDWDFFFFDDPVCVCVAAVDDDFDFDFLDKDAQFPLLFQLSQLVLCVPQPPDDQDFQPQPADLQVLGLGHGDPSNFSNLLSLLLSQQSQQRAISGAGETPGPCVLLLLLFSLLFSQCANLVDADLADAPPDPSRPPSRVSRVSNNSQSNFWGKIKRDPNCSLVLCLQDDPSRLQSLSNLLSNQQQFRYWHWHWDDDRMIIITIGSDHPSLQPDGDDDPAFTWVVHFHEDEPSSHNPVQKIKTFDAQDDSAHPKWCPQKDKWKDWQNHTFDKAWSDTDGDGRRRGGGMTIIGTPDDDDAQIKMKMKIACMPSDPDRIDIGIYHYHHSVDQDQAFFQQAARSQFHWFWKAFPQGWIKTFQFAAFDGPDIDTLDDGPPQKDFQAWWAQASPNHIWTWIAGVLGWIKTFPGHGGDGPDIDTQDDRDQKDWDDFWQQALNSTTWTWIAGPQGWIKTFRGHRRDTPDMDTPDDGPPQKDFPDWAAAAQPNGIWTWIAGVLGWIKTFRGHGRDTPDIDGQDDRDQKDFQDFWQQAQPNHTWTWIAGPQGWIKTFRGHRSDGPDIDTPDDGPPQKDFNDWWAAAQPNGIWTWIAGPQGWIKIFCGNHHHGPDIDTPDDGPQQKDFLDFIRSNSSNHTWTWIAGPQGWIKTFRGHRRDGPDIDTDDDGPPSMDGDSNGD

Solvent-accessible surface area (backbone atoms only — not comparable to full-atom values): 35358 Å² total; per-residue (Å²): 131,87,81,80,78,78,75,82,68,69,85,76,74,48,100,72,51,42,70,46,56,45,45,61,56,55,93,85,47,53,68,77,76,60,78,81,75,70,90,50,72,45,78,74,51,76,37,68,49,45,55,18,70,14,61,35,35,37,36,52,48,39,55,69,52,63,59,61,78,83,56,69,50,64,51,67,40,33,52,94,72,61,36,45,60,50,58,34,67,65,27,53,49,49,53,41,31,45,51,15,45,60,19,5,50,43,58,36,73,2,51,39,13,47,52,57,47,62,39,76,56,57,43,43,14,17,15,18,26,4,31,37,23,38,53,47,75,51,79,58,47,71,49,40,92,86,39,89,77,47,76,48,48,61,89,32,30,76,37,16,24,60,27,21,45,26,11,39,38,37,32,22,47,91,72,51,65,66,52,37,57,28,27,64,62,89,77,21,52,78,34,36,39,33,27,45,68,61,23,71,27,52,45,54,32,46,69,12,55,46,73,72,94,48,13,7,31,21,36,33,63,62,58,86,51,57,80,44,80,66,69,92,65,96,80,49,44,41,40,77,30,57,24,36,40,46,54,87,74,49,36,88,81,43,49,30,37,45,26,39,73,45,58,78,98,48,27,53,24,27,29,74,70,40,44,69,50,38,22,50,73,81,43,79,49,61,59,47,74,72,30,55,27,70,50,69,72,57,39,47,51,28,38,37,25,31,28,60,77,60,87,89,50,62,81,43,43,35,38,39,35,45,31,52,34,38,53,46,99,56,41,60,51,75,46,41,33,32,31,31,63,65,84,54,82,61,70,46,45,81,44,6,26,70,34,55,51,25,25,30,46,50,32,35,32,81,61,39,24,31,31,35,31,41,45,55,50,79,43,68,81,45,76,41,76,69,42,62,62,74,72,50,46,42,78,65,40,46,32,19,27,68,51,80,27,22,26,20,41,32,34,37,34,80,77,29,29,32,31,38,32,41,40,57,45,72,42,69,80,44,78,40,76,75,42,68,60,71,56,50,41,81,77,48,46,42,29,28,66,48,79,46,26,22,21,42,33,35,39,32,80,60,39,26,29,34,37,33,41,46,56,46,83,41,78,76,48,69,35,75,80,42,60,62,72,67,50,50,42,79,77,49,68,40,26,26,69,51,82,64,30,25,17,41,35,33,37,32,80,78,37,29,30,30,37,34,41,47,55,44,74,43,78,71,47,75,40,79,69,41,70,58,72,59,52,42,82,66,46,60,47,30,30,69,54,81,66,27,27,19,39,36,35,38,33,80,59,35,27,27,32,39,34,44,43,55,42,76,41,76,78,46,70,39,80,77,43,58,64,72,67,53,48,43,73,78,50,62,36,25,28,69,54,82,70,26,30,16,43,32,32,40,32,84,57,32,25,28,30,40,31,42,43,58,46,89,44,65,82,43,76,44,77,77,43,61,63,75,68,49,49,43,80,56,44,60,41,26,27,66,20,77,64,25,26,16,41,33,33,36,31,81,62,37,24,25,33,33,33,41,42,56,43,91,40,77,79,44,72,39,76,76,41,60,62,76,72,52,46,41,72,48,68,48,70,128

Secondary structure (DSSP, 8-state):
--------------TT-EE-PPP---TTTHHHHHTT----EE----B----TT-HHHHHHHIIIIISSPPPP----SBTTTTB-----HHHHHHHHHHHHHHHHHTTS-B--EEE-SSHHHHHHHHHHHHHHHHHHT---SS--TT-TT--S-GGGHHHHHHHHTTEEEEES-SS-HHHHHHT-STT-TT-HHHHHHT-TT--EEEEEE--SSS-EEEEE--STTTTSPPPP-SS-EEESPSEEEEGGGS-TT--EEEEE--SSSS---B-TT-EEEEEETTEEE-EEEEEE--S--SSSSEEEEEEESS---TT--EEEEEE--BS-S-SEEEEEEEEE-TTS--PPPTT-SSSSSS--EEEEETTS-EEEEEEETTEEEEEEEEE-TTSSEEEEEEE-SSSSSS-EEEEEETTS-EEEEEEETTEEEEEEEEE-SSSEEEEE---SSSSSS--EEEEETTS-EEEEEEETTEEEEEEEEE-TT--EEEEEEE-SSSSSS-EEEEEETTS-EEEEEEETTEEEEEEEEE-SSSEEEEE---SSSSSS--EEEEETTS-EEEEEEETTEEEEEEEEE-TT--EEEEEEE-SSSSSS-EEEEEETTS-EEEEEEETTEEEEEEEEE-TT--EEEEEEE-SSSSSS-EEEEEETTS-EEEEEEETTEEEEEEEEE-TT-SEEE-----